Protein AF-0000000081165189 (afdb_homodimer)

Solvent-accessible surface area (backbone atoms only — not comparable to full-atom values): 23227 Å² total; per-residue (Å²): 127,86,78,54,95,78,57,60,38,73,29,37,37,42,35,50,46,49,48,49,39,45,48,36,37,49,30,54,48,48,46,51,51,42,41,74,72,43,43,54,90,47,39,52,61,51,51,64,75,37,51,85,54,50,72,93,63,53,68,70,56,38,51,53,68,58,30,95,68,80,68,51,80,62,82,57,70,81,50,20,58,67,56,47,48,52,44,47,64,47,67,53,82,55,66,62,38,98,61,36,79,93,39,79,54,57,92,85,53,73,45,68,44,25,24,53,41,42,46,51,51,53,46,47,56,61,75,59,33,44,51,57,58,26,53,71,66,57,40,50,53,51,47,54,49,42,47,55,23,41,48,45,51,27,60,74,64,65,53,84,45,53,46,48,50,47,44,57,49,50,75,72,49,61,54,29,43,69,59,49,53,50,37,51,53,50,48,49,50,46,50,51,51,48,50,51,51,50,51,51,51,53,53,48,49,51,55,54,62,71,95,128,85,78,55,95,77,56,58,38,74,29,37,37,40,35,49,46,50,48,48,37,45,48,34,39,50,30,52,47,48,44,51,50,42,42,71,72,43,42,55,90,48,38,54,61,52,52,64,75,37,50,86,54,49,72,93,65,53,69,69,56,36,50,54,67,58,29,94,68,78,68,50,79,63,82,56,68,81,48,20,57,67,56,47,49,52,45,47,64,46,68,54,83,55,66,63,38,97,61,36,78,94,40,78,55,56,91,82,53,72,45,69,46,26,25,54,40,43,47,52,51,52,46,48,56,61,76,60,32,44,50,57,57,25,53,71,67,57,41,52,52,52,48,52,49,43,47,55,23,43,48,45,50,25,60,73,64,66,52,84,46,51,46,48,50,46,42,56,49,50,74,72,49,60,54,29,44,67,60,49,53,51,36,51,53,51,48,49,51,47,53,50,51,50,50,51,50,51,49,52,52,53,51,49,49,51,54,57,62,71,93

Foldseek 3Di:
DDDDPPDDDVFLVLLVLLLCLLFPLVQVLLLVVCCVLPPLVCLLVQCVVQVVQADDDDPVLCCQQPNPDDGHRDSCPPPTLVSSLRCCLGRSPFDAAPVGAPDQHDPPDLGLSNLSRLSVVLNCCSVVDPDSGDDPVRSVVNVVSNLSSLVSSCVVSVPVSVSVVVSVCSVPDDPDVVVVVVVVVVVVVVVVVVVVVVVVVVVVCVVVVVD/DDDDPPDDDVFLVLLVLLLCLLFPLVQVLLLVVCCVLPPLVCQLVQCVVQVVQQDDDDPVLCCQQPNPDDGHRDSCPPPTLVSSLRCCLGRSPFDAAPVGAPDQHDPPDLGLRNLSRLSVVLNCCSVVDPDSGDDPVRSVVNVVSNLSSLVSSCVVSVPVSVSVVVSVCSVPDDPDVVVVVVVVVVVVVVVVVVVVVVVVVVVVCVVVVVD

Secondary structure (DSSP, 8-state):
----TT---HHHHHHHHHHHHIIIIIHHHHHHHHHHHS-HHHHHHHHHHTGGG--PPPHHHHHHHS-SSS---S-STT--HHHHHHHHHHHS-PPP-TT-TTSPPPTT---HHHHHHHHHHHHHHHHT-SSS---HHHHHHHHHHHHHHHHHHHHHHT-TTHHHHHHHHHHHS-S-HHHHHHHHHHHHHHHHHHHHHHHHHHHHHHHHHT-/----TT---HHHHHHHHHHHHIIIIIHHHHHHHHHHHS-HHHHHHHHHHTGGGS----HHHHHHHS-SSS---S-STT--HHHHHHHHHHHS-PPP-TT-TTSPPPTT---HHHHHHHHHHHHHHHHT-S-S---HHHHHHHHHHHHHHHHHHHHHHT-TTHHHHHHHHHHHS-S-HHHHHHHHHHHHHHHHHHHHHHHHHHHHHHHHHT-

Radius of gyration: 26.74 Å; Cα contacts (8 Å, |Δi|>4): 497; chains: 2; bounding box: 57×91×60 Å

Nearest PDB structures (foldseek):
  6sgb-assembly1_FI  TM=2.326E-01  e=9.257E-01  Trypanosoma brucei brucei
  6sgb-assembly1_FI  TM=2.325E-01  e=1.472E+00  Trypanosoma brucei brucei

Organism: Pinctada imbricata (NCBI:txid66713)

Structure (mmCIF, N/CA/C/O backbone):
data_AF-0000000081165189-model_v1
#
loop_
_entity.id
_entity.type
_entity.pdbx_description
1 polymer 'DZIP3-like HEPN domain-containing protein'
#
loop_
_atom_site.group_PDB
_atom_site.id
_atom_site.type_symbol
_atom_site.label_atom_id
_atom_site.label_alt_id
_atom_site.label_comp_id
_atom_site.label_asym_id
_atom_site.label_entity_id
_atom_site.label_seq_id
_atom_site.pdbx_PDB_ins_code
_atom_site.Cartn_x
_atom_site.Cartn_y
_atom_site.Cartn_z
_atom_site.occupancy
_atom_site.B_iso_or_equiv
_atom_site.auth_seq_id
_atom_site.auth_comp_id
_atom_site.auth_asym_id
_atom_site.auth_atom_id
_atom_site.pdbx_PDB_model_num
ATOM 1 N N . MET A 1 1 ? -12.43 19 18.766 1 40.22 1 MET A N 1
ATOM 2 C CA . MET A 1 1 ? -12.977 18.656 17.469 1 40.22 1 MET A CA 1
ATOM 3 C C . MET A 1 1 ? -12.969 17.141 17.266 1 40.22 1 MET A C 1
ATOM 5 O O . MET A 1 1 ? -12.023 16.469 17.656 1 40.22 1 MET A O 1
ATOM 9 N N . ALA A 1 2 ? -13.969 16.516 17.109 1 51.25 2 ALA A N 1
ATOM 10 C CA . ALA A 1 2 ? -14.141 15.062 17.125 1 51.25 2 ALA A CA 1
ATOM 11 C C . ALA A 1 2 ? -13.234 14.391 16.109 1 51.25 2 ALA A C 1
ATOM 13 O O . ALA A 1 2 ? -13.156 14.82 14.953 1 51.25 2 ALA A O 1
ATOM 14 N N . THR A 1 3 ? -12.227 13.609 16.531 1 70.44 3 THR A N 1
ATOM 15 C CA . THR A 1 3 ? -11.195 12.945 15.742 1 70.44 3 THR A CA 1
ATOM 16 C C . THR A 1 3 ? -11.82 11.945 14.773 1 70.44 3 THR A C 1
ATOM 18 O O . THR A 1 3 ? -12.711 11.18 15.156 1 70.44 3 THR A O 1
ATOM 21 N N . ASN A 1 4 ? -11.711 12.258 13.57 1 85.75 4 ASN A N 1
ATOM 22 C CA . ASN A 1 4 ? -12.148 11.336 12.523 1 85.75 4 ASN A CA 1
ATOM 23 C C . ASN A 1 4 ? -11.438 9.992 12.625 1 85.75 4 ASN A C 1
ATOM 25 O O . ASN A 1 4 ? -10.242 9.938 12.914 1 85.75 4 ASN A O 1
ATOM 29 N N . THR A 1 5 ? -12.219 8.953 12.508 1 91.19 5 THR A N 1
ATOM 30 C CA . THR A 1 5 ? -11.711 7.59 12.617 1 91.19 5 THR A CA 1
ATOM 31 C C . THR A 1 5 ? -10.508 7.387 11.695 1 91.19 5 THR A C 1
ATOM 33 O O . THR A 1 5 ? -9.633 6.562 11.984 1 91.19 5 THR A O 1
ATOM 36 N N . TYR A 1 6 ? -10.367 8.234 10.688 1 94.56 6 TYR A N 1
ATOM 37 C CA . TYR A 1 6 ? -9.312 8.047 9.695 1 94.56 6 TYR A CA 1
ATOM 38 C C . TYR A 1 6 ? -8.219 9.094 9.852 1 94.56 6 TYR A C 1
ATOM 40 O O . TYR A 1 6 ? -7.375 9.258 8.969 1 94.56 6 TYR A O 1
ATOM 48 N N . SER A 1 7 ? -8.242 9.758 11.016 1 95 7 SER A N 1
ATOM 49 C CA . SER A 1 7 ? -7.211 10.758 11.266 1 95 7 SER A CA 1
ATOM 50 C C . SER A 1 7 ? -5.82 10.133 11.242 1 95 7 SER A C 1
ATOM 52 O O . SER A 1 7 ? -5.645 8.977 11.633 1 95 7 SER A O 1
ATOM 54 N N . SER A 1 8 ? -4.883 10.969 10.797 1 94.62 8 SER A N 1
ATOM 55 C CA . SER A 1 8 ? -3.494 10.516 10.797 1 94.62 8 SER A CA 1
ATOM 56 C C . SER A 1 8 ? -2.943 10.406 12.211 1 94.62 8 SER A C 1
ATOM 58 O O . SER A 1 8 ? -3.197 11.281 13.055 1 94.62 8 SER A O 1
ATOM 60 N N . THR A 1 9 ? -2.316 9.375 12.469 1 94.5 9 THR A N 1
ATOM 61 C CA . THR A 1 9 ? -1.614 9.102 13.719 1 94.5 9 THR A CA 1
ATOM 62 C C . THR A 1 9 ? -0.187 8.641 13.445 1 94.5 9 THR A C 1
ATOM 64 O O . THR A 1 9 ? 0.175 8.375 12.297 1 94.5 9 THR A O 1
ATOM 67 N N . PRO A 1 10 ? 0.643 8.586 14.469 1 94 10 PRO A N 1
ATOM 68 C CA . PRO A 1 10 ? 1.978 8.016 14.258 1 94 10 PRO A CA 1
ATOM 69 C C . PRO A 1 10 ? 1.935 6.609 13.672 1 94 10 PRO A C 1
ATOM 71 O O . PRO A 1 10 ? 2.807 6.234 12.883 1 94 10 PRO A O 1
ATOM 74 N N . GLU A 1 11 ? 0.899 5.891 14.016 1 95.56 11 GLU A N 1
ATOM 75 C CA . GLU A 1 11 ? 0.772 4.512 13.555 1 95.56 11 GLU A CA 1
ATOM 76 C C . GLU A 1 11 ? 0.448 4.465 12.062 1 95.56 11 GLU A C 1
ATOM 78 O O . GLU A 1 11 ? 0.922 3.578 11.344 1 95.56 11 GLU A O 1
ATOM 83 N N . THR A 1 12 ? -0.404 5.398 11.578 1 95.31 12 THR A N 1
ATOM 84 C CA . THR A 1 12 ? -0.676 5.457 10.148 1 95.31 12 THR A CA 1
ATOM 85 C C . THR A 1 12 ? 0.566 5.895 9.375 1 95.31 12 THR A C 1
ATOM 87 O O . THR A 1 12 ? 0.807 5.434 8.258 1 95.31 12 THR A O 1
ATOM 90 N N . THR A 1 13 ? 1.382 6.785 9.984 1 95.25 13 THR A N 1
ATOM 91 C CA . THR A 1 13 ? 2.629 7.223 9.367 1 95.25 13 THR A CA 1
ATOM 92 C C . THR A 1 13 ? 3.615 6.062 9.258 1 95.25 13 THR A C 1
ATOM 94 O O . THR A 1 13 ? 4.312 5.93 8.25 1 95.25 13 THR A O 1
ATOM 97 N N . ASN A 1 14 ? 3.613 5.266 10.32 1 95.81 14 ASN A N 1
ATOM 98 C CA . ASN A 1 14 ? 4.461 4.082 10.289 1 95.81 14 ASN A CA 1
ATOM 99 C C . ASN A 1 14 ? 4.113 3.174 9.117 1 95.81 14 ASN A C 1
ATOM 101 O O . ASN A 1 14 ? 5.004 2.691 8.414 1 95.81 14 ASN A O 1
ATOM 105 N N . SER A 1 15 ? 2.854 2.973 8.922 1 95.19 15 SER A N 1
ATOM 106 C CA . SER A 1 15 ? 2.396 2.111 7.832 1 95.19 15 SER A CA 1
ATOM 107 C C . SER A 1 15 ? 2.768 2.693 6.473 1 95.19 15 SER A C 1
ATOM 109 O O . SER A 1 15 ? 3.23 1.972 5.59 1 95.19 15 SER A O 1
ATOM 111 N N . ASN A 1 16 ? 2.574 3.955 6.312 1 94 16 ASN A N 1
ATOM 112 C CA . ASN A 1 16 ? 2.936 4.613 5.059 1 94 16 ASN A CA 1
ATOM 113 C C . ASN A 1 16 ? 4.438 4.543 4.805 1 94 16 ASN A C 1
ATOM 115 O O . ASN A 1 16 ? 4.871 4.324 3.674 1 94 16 ASN A O 1
ATOM 119 N N . ARG A 1 17 ? 5.152 4.766 5.844 1 95.5 17 ARG A N 1
ATOM 120 C CA . ARG A 1 17 ? 6.605 4.73 5.73 1 95.5 17 ARG A CA 1
ATOM 121 C C . ARG A 1 17 ? 7.094 3.34 5.34 1 95.5 17 ARG A C 1
ATOM 123 O O . ARG A 1 17 ? 7.992 3.201 4.508 1 95.5 17 ARG A O 1
ATOM 130 N N . ALA A 1 18 ? 6.492 2.369 5.969 1 95.69 18 ALA A N 1
ATOM 131 C CA . ALA A 1 18 ? 6.832 0.997 5.598 1 95.69 18 ALA A CA 1
ATOM 132 C C . ALA A 1 18 ? 6.547 0.739 4.121 1 95.69 18 ALA A C 1
ATOM 134 O O . ALA A 1 18 ? 7.359 0.133 3.422 1 95.69 18 ALA A O 1
ATOM 135 N N . SER A 1 19 ? 5.422 1.18 3.689 1 93.88 19 SER A N 1
ATOM 136 C CA . SER A 1 19 ? 5.047 1.016 2.289 1 93.88 19 SER A CA 1
ATOM 137 C C . SER A 1 19 ? 6.047 1.701 1.365 1 93.88 19 SER A C 1
ATOM 139 O O . SER A 1 19 ? 6.457 1.132 0.35 1 93.88 19 SER A O 1
ATOM 141 N N . ARG A 1 20 ? 6.473 2.859 1.693 1 94.81 20 ARG A N 1
ATOM 142 C CA . ARG A 1 20 ? 7.43 3.604 0.881 1 94.81 20 ARG A CA 1
ATOM 143 C C . ARG A 1 20 ? 8.773 2.883 0.824 1 94.81 20 ARG A C 1
ATOM 145 O O . ARG A 1 20 ? 9.438 2.879 -0.215 1 94.81 20 ARG A O 1
ATOM 152 N N . ILE A 1 21 ? 9.117 2.355 1.949 1 96.94 21 ILE A N 1
ATOM 153 C CA . ILE A 1 21 ? 10.383 1.644 2.004 1 96.94 21 ILE A CA 1
ATOM 154 C C . ILE A 1 21 ? 10.32 0.406 1.11 1 96.94 21 ILE A C 1
ATOM 156 O O . ILE A 1 21 ? 11.242 0.15 0.328 1 96.94 21 ILE A O 1
ATOM 160 N N . LEU A 1 22 ? 9.219 -0.297 1.188 1 96.25 22 LEU A N 1
ATOM 161 C CA . LEU A 1 22 ? 9.078 -1.558 0.468 1 96.25 22 LEU A CA 1
ATOM 162 C C . LEU A 1 22 ? 8.914 -1.313 -1.028 1 96.25 22 LEU A C 1
ATOM 164 O O . LEU A 1 22 ? 9.539 -1.99 -1.846 1 96.25 22 LEU A O 1
ATOM 168 N N . LEU A 1 23 ? 8.18 -0.312 -1.376 1 93.88 23 LEU A N 1
ATOM 169 C CA . LEU A 1 23 ? 7.879 -0.061 -2.781 1 93.88 23 LEU A CA 1
ATOM 170 C C . LEU A 1 23 ? 8.953 0.819 -3.416 1 93.88 23 LEU A C 1
ATOM 172 O O . LEU A 1 23 ? 9.016 0.94 -4.641 1 93.88 23 LEU A O 1
ATOM 176 N N . GLY A 1 24 ? 9.789 1.401 -2.609 1 94.62 24 GLY A N 1
ATOM 177 C CA . GLY A 1 24 ? 10.883 2.23 -3.086 1 94.62 24 GLY A CA 1
ATOM 178 C C . GLY A 1 24 ? 12.227 1.515 -3.072 1 94.62 24 GLY A C 1
ATOM 179 O O . GLY A 1 24 ? 12.5 0.693 -3.947 1 94.62 24 GLY A O 1
ATOM 180 N N . PRO A 1 25 ? 13.016 1.77 -2.008 1 96.94 25 PRO A N 1
ATOM 181 C CA . PRO A 1 25 ? 14.367 1.213 -1.996 1 96.94 25 PRO A CA 1
ATOM 182 C C . PRO A 1 25 ? 14.383 -0.31 -2.107 1 96.94 25 PRO A C 1
ATOM 184 O O . PRO A 1 25 ? 15.25 -0.875 -2.775 1 96.94 25 PRO A O 1
ATOM 187 N N . CYS A 1 26 ? 13.469 -1.016 -1.472 1 97.75 26 CYS A N 1
ATOM 188 C CA . CYS A 1 26 ? 13.469 -2.473 -1.529 1 97.75 26 CYS A CA 1
ATOM 189 C C . CYS A 1 26 ? 13.18 -2.963 -2.943 1 97.75 26 CYS A C 1
ATOM 191 O O . CYS A 1 26 ? 13.836 -3.881 -3.434 1 97.75 26 CYS A O 1
ATOM 193 N N . THR A 1 27 ? 12.203 -2.41 -3.574 1 97.19 27 THR A N 1
ATOM 194 C CA . THR A 1 27 ? 11.867 -2.789 -4.941 1 97.19 27 THR A CA 1
ATOM 195 C C . THR A 1 27 ? 13.023 -2.463 -5.891 1 97.19 27 THR A C 1
ATOM 197 O O . THR A 1 27 ? 13.383 -3.277 -6.742 1 97.19 27 THR A O 1
ATOM 200 N N . ASP A 1 28 ? 13.586 -1.293 -5.73 1 97.56 28 ASP A N 1
ATOM 201 C CA . ASP A 1 28 ? 14.719 -0.896 -6.566 1 97.56 28 ASP A CA 1
ATOM 202 C C . ASP A 1 28 ? 15.906 -1.836 -6.371 1 97.56 28 ASP A C 1
ATOM 204 O O . ASP A 1 28 ? 16.625 -2.145 -7.328 1 97.56 28 ASP A O 1
ATOM 208 N N . GLN A 1 29 ? 16.094 -2.225 -5.164 1 98.44 29 GLN A N 1
ATOM 209 C CA . GLN A 1 29 ? 17.188 -3.148 -4.863 1 98.44 29 GLN A CA 1
ATOM 210 C C . GLN A 1 29 ? 16.969 -4.492 -5.559 1 98.44 29 GLN A C 1
ATOM 212 O O . GLN A 1 29 ? 17.906 -5.051 -6.137 1 98.44 29 GLN A O 1
ATOM 217 N N . LEU A 1 30 ? 15.758 -4.98 -5.539 1 98.5 30 LEU A N 1
ATOM 218 C CA . LEU A 1 30 ? 15.461 -6.242 -6.211 1 98.5 30 LEU A CA 1
ATOM 219 C C . LEU A 1 30 ? 15.609 -6.102 -7.719 1 98.5 30 LEU A C 1
ATOM 221 O O . LEU A 1 30 ? 16.016 -7.051 -8.398 1 98.5 30 LEU A O 1
ATOM 225 N N . ARG A 1 31 ? 15.266 -4.922 -8.195 1 98.19 31 ARG A N 1
ATOM 226 C CA . ARG A 1 31 ? 15.484 -4.652 -9.617 1 98.19 31 ARG A CA 1
ATOM 227 C C . ARG A 1 31 ? 16.953 -4.75 -9.977 1 98.19 31 ARG A C 1
ATOM 229 O O . ARG A 1 31 ? 17.328 -5.375 -10.977 1 98.19 31 ARG A O 1
ATOM 236 N N . ASP A 1 32 ? 17.766 -4.148 -9.164 1 98.44 32 ASP A N 1
ATOM 237 C CA . ASP A 1 32 ? 19.203 -4.191 -9.406 1 98.44 32 ASP A CA 1
ATOM 238 C C . ASP A 1 32 ? 19.75 -5.613 -9.25 1 98.44 32 ASP A C 1
ATOM 240 O O . ASP A 1 32 ? 20.672 -6.012 -9.961 1 98.44 32 ASP A O 1
ATOM 244 N N . LEU A 1 33 ? 19.203 -6.312 -8.289 1 98.75 33 LEU A N 1
ATOM 245 C CA . LEU A 1 33 ? 19.594 -7.707 -8.117 1 98.75 33 LEU A CA 1
ATOM 246 C C . LEU A 1 33 ? 19.266 -8.523 -9.367 1 98.75 33 LEU A C 1
ATOM 248 O O . LEU A 1 33 ? 20.062 -9.344 -9.812 1 98.75 33 LEU A O 1
ATOM 252 N N . LEU A 1 34 ? 18.062 -8.297 -9.906 1 98.62 34 LEU A N 1
ATOM 253 C CA . LEU A 1 34 ? 17.703 -8.984 -11.141 1 98.62 34 LEU A CA 1
ATOM 254 C C . LEU A 1 34 ? 18.656 -8.609 -12.273 1 98.62 34 LEU A C 1
ATOM 256 O O . LEU A 1 34 ? 19.094 -9.477 -13.031 1 98.62 34 LEU A O 1
ATOM 260 N N . ARG A 1 35 ? 18.953 -7.348 -12.344 1 98.25 35 ARG A N 1
ATOM 261 C CA . ARG A 1 35 ? 19.891 -6.879 -13.367 1 98.25 35 ARG A CA 1
ATOM 262 C C . ARG A 1 35 ? 21.25 -7.559 -13.227 1 98.25 35 ARG A C 1
ATOM 264 O O . ARG A 1 35 ? 21.906 -7.844 -14.227 1 98.25 35 ARG A O 1
ATOM 271 N N . ASN A 1 36 ? 21.641 -7.715 -12.008 1 97.94 36 ASN A N 1
ATOM 272 C CA . ASN A 1 36 ? 22.906 -8.367 -11.711 1 97.94 36 ASN A CA 1
ATOM 273 C C . ASN A 1 36 ? 22.906 -9.828 -12.148 1 97.94 36 ASN A C 1
ATOM 275 O O . ASN A 1 36 ? 23.922 -10.352 -12.594 1 97.94 36 ASN A O 1
ATOM 279 N N . ARG A 1 37 ? 21.781 -10.484 -12.055 1 97.75 37 ARG A N 1
ATOM 280 C CA . ARG A 1 37 ? 21.656 -11.898 -12.391 1 97.75 37 ARG A CA 1
ATOM 281 C C . ARG A 1 37 ? 21.359 -12.086 -13.867 1 97.75 37 ARG A C 1
ATOM 283 O O . ARG A 1 37 ? 21.859 -13.031 -14.492 1 97.75 37 ARG A O 1
ATOM 290 N N . ILE A 1 38 ? 20.5 -11.195 -14.359 1 97.94 38 ILE A N 1
ATOM 291 C CA . ILE A 1 38 ? 20.094 -11.227 -15.766 1 97.94 38 ILE A CA 1
ATOM 292 C C . ILE A 1 38 ? 20.125 -9.82 -16.344 1 97.94 38 ILE A C 1
ATOM 294 O O . ILE A 1 38 ? 19.25 -9 -16.047 1 97.94 38 ILE A O 1
ATOM 298 N N . SER A 1 39 ? 21.047 -9.641 -17.234 1 97.12 39 SER A N 1
ATOM 299 C CA . SER A 1 39 ? 21.062 -8.344 -17.906 1 97.12 39 SER A CA 1
ATOM 300 C C . SER A 1 39 ? 19.828 -8.164 -18.781 1 97.12 39 SER A C 1
ATOM 302 O O . SER A 1 39 ? 19.344 -9.125 -19.375 1 97.12 39 SER A O 1
ATOM 304 N N . PRO A 1 40 ? 19.344 -6.934 -18.828 1 96.12 40 PRO A N 1
ATOM 305 C CA . PRO A 1 40 ? 18.156 -6.691 -19.656 1 96.12 40 PRO A CA 1
ATOM 306 C C . PRO A 1 40 ? 18.328 -7.203 -21.094 1 96.12 40 PRO A C 1
ATOM 308 O O . PRO A 1 40 ? 17.375 -7.703 -21.688 1 96.12 40 PRO A O 1
ATOM 311 N N . ALA A 1 41 ? 19.516 -7.148 -21.609 1 95.25 41 ALA A N 1
ATOM 312 C CA . ALA A 1 41 ? 19.797 -7.582 -22.984 1 95.25 41 ALA A CA 1
ATOM 313 C C . ALA A 1 41 ? 19.547 -9.078 -23.141 1 95.25 41 ALA A C 1
ATOM 315 O O . ALA A 1 41 ? 19.203 -9.539 -24.234 1 95.25 41 ALA A O 1
ATOM 316 N N . ASN A 1 42 ? 19.688 -9.836 -22.094 1 96.12 42 ASN A N 1
ATOM 317 C CA . ASN A 1 42 ? 19.562 -11.289 -22.156 1 96.12 42 ASN A CA 1
ATOM 318 C C . ASN A 1 42 ? 18.234 -11.766 -21.609 1 96.12 42 ASN A C 1
ATOM 320 O O . ASN A 1 42 ? 17.953 -12.969 -21.594 1 96.12 42 ASN A O 1
ATOM 324 N N . PHE A 1 43 ? 17.438 -10.844 -21.172 1 97.25 43 PHE A N 1
ATOM 325 C CA . PHE A 1 43 ? 16.234 -11.203 -20.453 1 97.25 43 PHE A CA 1
ATOM 326 C C . PHE A 1 43 ? 15.328 -12.078 -21.297 1 97.25 43 PHE A C 1
ATOM 328 O O . PHE A 1 43 ? 14.82 -13.102 -20.828 1 97.25 43 PHE A O 1
ATOM 335 N N . HIS A 1 44 ? 15.156 -11.688 -22.5 1 94.94 44 HIS A N 1
ATOM 336 C CA . HIS A 1 44 ? 14.25 -12.422 -23.375 1 94.94 44 HIS A CA 1
ATOM 337 C C . HIS A 1 44 ? 14.68 -13.875 -23.531 1 94.94 44 HIS A C 1
ATOM 339 O O . HIS A 1 44 ? 13.852 -14.781 -23.453 1 94.94 44 HIS A O 1
ATOM 345 N N . HIS A 1 45 ? 15.906 -14.078 -23.766 1 95.38 45 HIS A N 1
ATOM 346 C CA . HIS A 1 45 ? 16.438 -15.43 -23.922 1 95.38 45 HIS A CA 1
ATOM 347 C C . HIS A 1 45 ? 16.25 -16.25 -22.656 1 95.38 45 HIS A C 1
ATOM 349 O O . HIS A 1 45 ? 15.797 -17.391 -22.719 1 95.38 45 HIS A O 1
ATOM 355 N N . VAL A 1 46 ? 16.516 -15.68 -21.547 1 96.88 46 VAL A N 1
ATOM 356 C CA . VAL A 1 46 ? 16.453 -16.391 -20.281 1 96.88 46 VAL A CA 1
ATOM 357 C C . VAL A 1 46 ? 15.016 -16.75 -19.938 1 96.88 46 VAL A C 1
ATOM 359 O O . VAL A 1 46 ? 14.711 -17.891 -19.578 1 96.88 46 VAL A O 1
ATOM 362 N N . VAL A 1 47 ? 14.125 -15.781 -20.078 1 96.31 47 VAL A N 1
ATOM 363 C CA . VAL A 1 47 ? 12.742 -15.992 -19.688 1 96.31 47 VAL A CA 1
ATOM 364 C C . VAL A 1 47 ? 12.094 -17.031 -20.594 1 96.31 47 VAL A C 1
ATOM 366 O O . VAL A 1 47 ? 11.305 -17.859 -20.141 1 96.31 47 VAL A O 1
ATOM 369 N N . THR A 1 48 ? 12.461 -16.984 -21.859 1 94.25 48 THR A N 1
ATOM 370 C CA . THR A 1 48 ? 11.898 -17.938 -22.812 1 94.25 48 THR A CA 1
ATOM 371 C C . THR A 1 48 ? 12.43 -19.344 -22.547 1 94.25 48 THR A C 1
ATOM 373 O O . THR A 1 48 ? 11.695 -20.328 -22.672 1 94.25 48 THR A O 1
ATOM 376 N N . SER A 1 49 ? 13.648 -19.406 -22.219 1 95.56 49 SER A N 1
ATOM 377 C CA . SER A 1 49 ? 14.281 -20.703 -21.969 1 95.56 49 SER A CA 1
ATOM 378 C C . SER A 1 49 ? 13.797 -21.312 -20.656 1 95.56 49 SER A C 1
ATOM 380 O O . SER A 1 49 ? 13.867 -22.531 -20.469 1 95.56 49 SER A O 1
ATOM 382 N N . ASN A 1 50 ? 13.305 -20.453 -19.781 1 95.44 50 ASN A N 1
ATOM 383 C CA . ASN A 1 50 ? 12.883 -20.922 -18.453 1 95.44 50 ASN A CA 1
ATOM 384 C C . ASN A 1 50 ? 11.375 -20.812 -18.281 1 95.44 50 ASN A C 1
ATOM 386 O O . ASN A 1 50 ? 10.883 -20.688 -17.156 1 95.44 50 ASN A O 1
ATOM 390 N N . ARG A 1 51 ? 10.641 -20.797 -19.266 1 92.81 51 ARG A N 1
ATOM 391 C CA . ARG A 1 51 ? 9.203 -20.562 -19.234 1 92.81 51 ARG A CA 1
ATOM 392 C C . ARG A 1 51 ? 8.5 -21.609 -18.359 1 92.81 51 ARG A C 1
ATOM 394 O O . ARG A 1 51 ? 7.535 -21.281 -17.672 1 92.81 51 ARG A O 1
ATOM 401 N N . SER A 1 52 ? 8.969 -22.781 -18.359 1 93.62 52 SER A N 1
ATOM 402 C CA . SER A 1 52 ? 8.352 -23.859 -17.625 1 93.62 52 SER A CA 1
ATOM 403 C C . SER A 1 52 ? 8.578 -23.719 -16.125 1 93.62 52 SER A C 1
ATOM 405 O O . SER A 1 52 ? 7.855 -24.312 -15.32 1 93.62 52 SER A O 1
ATOM 407 N N . ASN A 1 53 ? 9.57 -22.938 -15.758 1 94.12 53 ASN A N 1
ATOM 408 C CA . ASN A 1 53 ? 9.875 -22.719 -14.352 1 94.12 53 ASN A CA 1
ATOM 409 C C . ASN A 1 53 ? 9.008 -21.625 -13.75 1 94.12 53 ASN A C 1
ATOM 411 O O . ASN A 1 53 ? 8.938 -21.484 -12.523 1 94.12 53 ASN A O 1
ATOM 415 N N . LEU A 1 54 ? 8.391 -20.844 -14.594 1 93.88 54 LEU A N 1
ATOM 416 C CA . LEU A 1 54 ? 7.574 -19.734 -14.102 1 93.88 54 LEU A CA 1
ATOM 417 C C . LEU A 1 54 ? 6.238 -20.234 -13.57 1 93.88 54 LEU A C 1
ATOM 419 O O . LEU A 1 54 ? 5.609 -21.094 -14.172 1 93.88 54 LEU A O 1
ATOM 423 N N . PRO A 1 55 ? 5.906 -19.703 -12.414 1 91.25 55 PRO A N 1
ATOM 424 C CA . PRO A 1 55 ? 4.562 -20.047 -11.938 1 91.25 55 PRO A CA 1
ATOM 425 C C . PRO A 1 55 ? 3.463 -19.375 -12.758 1 91.25 55 PRO A C 1
ATOM 427 O O . PRO A 1 55 ? 3.742 -18.781 -13.805 1 91.25 55 PRO A O 1
ATOM 430 N N . ARG A 1 56 ? 2.244 -19.578 -12.289 1 86.75 56 ARG A N 1
ATOM 431 C CA . ARG A 1 56 ? 1.136 -18.891 -12.953 1 86.75 56 ARG A CA 1
ATOM 432 C C . ARG A 1 56 ? 1.233 -17.391 -12.758 1 86.75 56 ARG A C 1
ATOM 434 O O . ARG A 1 56 ? 1.227 -16.891 -11.625 1 86.75 56 ARG A O 1
ATOM 441 N N . LEU A 1 57 ? 1.418 -16.688 -13.883 1 90.44 57 LEU A N 1
ATOM 442 C CA . LEU A 1 57 ? 1.504 -15.227 -13.898 1 90.44 57 LEU A CA 1
ATOM 443 C C . LEU A 1 57 ? 0.128 -14.602 -14.102 1 90.44 57 LEU A C 1
ATOM 445 O O . LEU A 1 57 ? -0.735 -15.195 -14.758 1 90.44 57 LEU A O 1
ATOM 449 N N . THR A 1 58 ? -0.006 -13.516 -13.484 1 85.75 58 THR A N 1
ATOM 450 C CA . THR A 1 58 ? -1.188 -12.742 -13.852 1 85.75 58 THR A CA 1
ATOM 451 C C . THR A 1 58 ? -1.103 -12.281 -15.305 1 85.75 58 THR A C 1
ATOM 453 O O . THR A 1 58 ? -0.021 -12.266 -15.891 1 85.75 58 THR A O 1
ATOM 456 N N . GLN A 1 59 ? -2.213 -11.93 -15.828 1 85.94 59 GLN A N 1
ATOM 457 C CA . GLN A 1 59 ? -2.238 -11.508 -17.219 1 85.94 59 GLN A CA 1
ATOM 458 C C . GLN A 1 59 ? -1.338 -10.297 -17.453 1 85.94 59 GLN A C 1
ATOM 460 O O . GLN A 1 59 ? -0.534 -10.289 -18.391 1 85.94 59 GLN A O 1
ATOM 465 N N . PRO A 1 60 ? -1.361 -9.305 -16.578 1 86.94 60 PRO A N 1
ATOM 466 C CA . PRO A 1 60 ? -0.472 -8.164 -16.797 1 86.94 60 PRO A CA 1
ATOM 467 C C . PRO A 1 60 ? 1.006 -8.539 -16.703 1 86.94 60 PRO A C 1
ATOM 469 O O . PRO A 1 60 ? 1.822 -8.016 -17.469 1 86.94 60 PRO A O 1
ATOM 472 N N . GLN A 1 61 ? 1.318 -9.414 -15.875 1 92.25 61 GLN A N 1
ATOM 473 C CA . GLN A 1 61 ? 2.699 -9.867 -15.75 1 92.25 61 GLN A CA 1
ATOM 474 C C . GLN A 1 61 ? 3.152 -10.609 -17 1 92.25 61 GLN A C 1
ATOM 476 O O . GLN A 1 61 ? 4.246 -10.359 -17.516 1 92.25 61 GLN A O 1
ATOM 481 N N . ARG A 1 62 ? 2.287 -11.477 -17.438 1 93.56 62 ARG A N 1
ATOM 482 C CA . ARG A 1 62 ? 2.594 -12.25 -18.641 1 93.56 62 ARG A CA 1
ATOM 483 C C . ARG A 1 62 ? 2.76 -11.344 -19.844 1 93.56 62 ARG A C 1
ATOM 485 O O . ARG A 1 62 ? 3.697 -11.508 -20.625 1 93.56 62 ARG A O 1
ATOM 492 N N . ASP A 1 63 ? 1.885 -10.422 -19.953 1 93.19 63 ASP A N 1
ATOM 493 C CA . ASP A 1 63 ? 1.926 -9.5 -21.078 1 93.19 63 ASP A CA 1
ATOM 494 C C . ASP A 1 63 ? 3.207 -8.664 -21.062 1 93.19 63 ASP A C 1
ATOM 496 O O . ASP A 1 63 ? 3.727 -8.297 -22.109 1 93.19 63 ASP A O 1
ATOM 500 N N . LEU A 1 64 ? 3.682 -8.461 -19.891 1 94.25 64 LEU A N 1
ATOM 501 C CA . LEU A 1 64 ? 4.867 -7.621 -19.75 1 94.25 64 LEU A CA 1
ATOM 502 C C . LEU A 1 64 ? 6.125 -8.391 -20.141 1 94.25 64 LEU A C 1
ATOM 504 O O . LEU A 1 64 ? 6.922 -7.926 -20.953 1 94.25 64 LEU A O 1
ATOM 508 N N . ILE A 1 65 ? 6.25 -9.617 -19.703 1 95.5 65 ILE A N 1
ATOM 509 C CA . ILE A 1 65 ? 7.559 -10.242 -19.828 1 95.5 65 ILE A CA 1
ATOM 510 C C . ILE A 1 65 ? 7.535 -11.258 -20.969 1 95.5 65 ILE A C 1
ATOM 512 O O . ILE A 1 65 ? 8.586 -11.703 -21.438 1 95.5 65 ILE A O 1
ATOM 516 N N . LEU A 1 66 ? 6.305 -11.703 -21.375 1 93.69 66 LEU A N 1
ATOM 517 C CA . LEU A 1 66 ? 6.105 -12.602 -22.5 1 93.69 66 LEU A CA 1
ATOM 518 C C . LEU A 1 66 ? 5.039 -12.062 -23.453 1 93.69 66 LEU A C 1
ATOM 520 O O . LEU A 1 66 ? 4.012 -12.711 -23.656 1 93.69 66 LEU A O 1
ATOM 524 N N . PRO A 1 67 ? 5.422 -10.977 -24.062 1 92.06 67 PRO A N 1
ATOM 525 C CA . PRO A 1 67 ? 4.41 -10.414 -24.953 1 92.06 67 PRO A CA 1
ATOM 526 C C . PRO A 1 67 ? 4.121 -11.305 -26.156 1 92.06 67 PRO A C 1
ATOM 528 O O . PRO A 1 67 ? 4.973 -12.094 -26.562 1 92.06 67 PRO A O 1
ATOM 531 N N . ARG A 1 68 ? 2.859 -11.18 -26.594 1 89.38 68 ARG A N 1
ATOM 532 C CA . ARG A 1 68 ? 2.422 -11.984 -27.734 1 89.38 68 ARG A CA 1
ATOM 533 C C . ARG A 1 68 ? 3.277 -11.703 -28.969 1 89.38 68 ARG A C 1
ATOM 535 O O . ARG A 1 68 ? 3.574 -12.609 -29.734 1 89.38 68 ARG A O 1
ATOM 542 N N . SER A 1 69 ? 3.537 -10.453 -29.047 1 89.69 69 SER A N 1
ATOM 543 C CA . SER A 1 69 ? 4.398 -10.031 -30.141 1 89.69 69 SER A CA 1
ATOM 544 C C . SER A 1 69 ? 5.613 -9.266 -29.625 1 89.69 69 SER A C 1
ATOM 546 O O . SER A 1 69 ? 5.508 -8.484 -28.672 1 89.69 69 SER A O 1
ATOM 548 N N . GLY A 1 70 ? 6.695 -9.648 -30.219 1 91 70 GLY A N 1
ATOM 549 C CA . GLY A 1 70 ? 7.918 -8.961 -29.828 1 91 70 GLY A CA 1
ATOM 550 C C . GLY A 1 70 ? 8.531 -9.508 -28.547 1 91 70 GLY A C 1
ATOM 551 O O . GLY A 1 70 ? 8.461 -10.711 -28.297 1 91 70 GLY A O 1
ATOM 552 N N . ARG A 1 71 ? 9.414 -8.625 -27.953 1 92.31 71 ARG A N 1
ATOM 553 C CA . ARG A 1 71 ? 10.102 -9.008 -26.734 1 92.31 71 ARG A CA 1
ATOM 554 C C . ARG A 1 71 ? 10.109 -7.859 -25.719 1 92.31 71 ARG A C 1
ATOM 556 O O . ARG A 1 71 ? 9.914 -6.703 -26.094 1 92.31 71 ARG A O 1
ATOM 563 N N . TYR A 1 72 ? 10.242 -8.258 -24.469 1 93.62 72 TYR A N 1
ATOM 564 C CA . TYR A 1 72 ? 10.414 -7.242 -23.438 1 93.62 72 TYR A CA 1
ATOM 565 C C . TYR A 1 72 ? 11.672 -6.418 -23.703 1 93.62 72 TYR A C 1
ATOM 567 O O . TYR A 1 72 ? 12.758 -6.977 -23.891 1 93.62 72 TYR A O 1
ATOM 575 N N . SER A 1 73 ? 11.5 -5.137 -23.719 1 90.62 73 SER A N 1
ATOM 576 C CA . SER A 1 73 ? 12.625 -4.266 -24.031 1 90.62 73 SER A CA 1
ATOM 577 C C . SER A 1 73 ? 12.883 -3.268 -22.906 1 90.62 73 SER A C 1
ATOM 579 O O . SER A 1 73 ? 13.617 -2.293 -23.094 1 90.62 73 SER A O 1
ATOM 581 N N . GLY A 1 74 ? 12.344 -3.51 -21.797 1 92.25 74 GLY A N 1
ATOM 582 C CA . GLY A 1 74 ? 12.531 -2.582 -20.703 1 92.25 74 GLY A CA 1
ATOM 583 C C . GLY A 1 74 ? 13.773 -2.869 -19.875 1 92.25 74 GLY A C 1
ATOM 584 O O . GLY A 1 74 ? 14.594 -3.713 -20.25 1 92.25 74 GLY A O 1
ATOM 585 N N . ASP A 1 75 ? 14.023 -2.037 -18.875 1 95.19 75 ASP A N 1
ATOM 586 C CA . ASP A 1 75 ? 15.164 -2.182 -17.984 1 95.19 75 ASP A CA 1
ATOM 587 C C . ASP A 1 75 ? 14.711 -2.568 -16.578 1 95.19 75 ASP A C 1
ATOM 589 O O . ASP A 1 75 ? 15.32 -2.162 -15.586 1 95.19 75 ASP A O 1
ATOM 593 N N . TYR A 1 76 ? 13.508 -3.156 -16.531 1 96.56 76 TYR A N 1
ATOM 594 C CA . TYR A 1 76 ? 12.906 -3.705 -15.32 1 96.56 76 TYR A CA 1
ATOM 595 C C . TYR A 1 76 ? 12.25 -2.607 -14.492 1 96.56 76 TYR A C 1
ATOM 597 O O . TYR A 1 76 ? 11.633 -2.883 -13.461 1 96.56 76 TYR A O 1
ATOM 605 N N . SER A 1 77 ? 12.281 -1.311 -14.906 1 94.75 77 SER A N 1
ATOM 606 C CA . SER A 1 77 ? 11.711 -0.203 -14.148 1 94.75 77 SER A CA 1
ATOM 607 C C . SER A 1 77 ? 10.188 -0.321 -14.055 1 94.75 77 SER A C 1
ATOM 609 O O . SER A 1 77 ? 9.57 0.27 -13.172 1 94.75 77 SER A O 1
ATOM 611 N N . ASP A 1 78 ? 9.586 -1.144 -14.922 1 94.12 78 ASP A N 1
ATOM 612 C CA . ASP A 1 78 ? 8.133 -1.28 -14.984 1 94.12 78 ASP A CA 1
ATOM 613 C C . ASP A 1 78 ? 7.676 -2.543 -14.258 1 94.12 78 ASP A C 1
ATOM 615 O O . ASP A 1 78 ? 6.492 -2.887 -14.289 1 94.12 78 ASP A O 1
ATOM 619 N N . MET A 1 79 ? 8.586 -3.23 -13.602 1 95.94 79 MET A N 1
ATOM 620 C CA . MET A 1 79 ? 8.234 -4.449 -12.875 1 95.94 79 MET A CA 1
ATOM 621 C C . MET A 1 79 ? 7.961 -4.148 -11.406 1 95.94 79 MET A C 1
ATOM 623 O O . MET A 1 79 ? 8.727 -3.426 -10.766 1 95.94 79 MET A O 1
ATOM 627 N N . ASP A 1 80 ? 6.898 -4.668 -10.914 1 94.12 80 ASP A N 1
ATOM 628 C CA . ASP A 1 80 ? 6.605 -4.473 -9.5 1 94.12 80 ASP A CA 1
ATOM 629 C C . ASP A 1 80 ? 7.328 -5.508 -8.641 1 94.12 80 ASP A C 1
ATOM 631 O O . ASP A 1 80 ? 7.945 -6.434 -9.164 1 94.12 80 ASP A O 1
ATOM 635 N N . ILE A 1 81 ? 7.23 -5.332 -7.395 1 95.69 81 ILE A N 1
ATOM 636 C CA . ILE A 1 81 ? 8.023 -6.113 -6.453 1 95.69 81 ILE A CA 1
ATOM 637 C C . ILE A 1 81 ? 7.586 -7.578 -6.508 1 95.69 81 ILE A C 1
ATOM 639 O O . ILE A 1 81 ? 8.406 -8.484 -6.332 1 95.69 81 ILE A O 1
ATOM 643 N N . SER A 1 82 ? 6.324 -7.883 -6.805 1 94.81 82 SER A N 1
ATOM 644 C CA . SER A 1 82 ? 5.84 -9.258 -6.887 1 94.81 82 SER A CA 1
ATOM 645 C C . SER A 1 82 ? 6.449 -9.984 -8.078 1 94.81 82 SER A C 1
ATOM 647 O O . SER A 1 82 ? 6.871 -11.141 -7.961 1 94.81 82 SER A O 1
ATOM 649 N N . LEU A 1 83 ? 6.457 -9.32 -9.18 1 96.56 83 LEU A N 1
ATOM 650 C CA . LEU A 1 83 ? 7.059 -9.906 -10.367 1 96.56 83 LEU A CA 1
ATOM 651 C C . LEU A 1 83 ? 8.555 -10.109 -10.18 1 96.56 83 LEU A C 1
ATOM 653 O O . LEU A 1 83 ? 9.102 -11.148 -10.555 1 96.56 83 LEU A O 1
ATOM 657 N N . LEU A 1 84 ? 9.203 -9.133 -9.633 1 97.88 84 LEU A N 1
ATOM 658 C CA . LEU A 1 84 ? 10.641 -9.242 -9.367 1 97.88 84 LEU A CA 1
ATOM 659 C C . LEU A 1 84 ? 10.938 -10.453 -8.5 1 97.88 84 LEU A C 1
ATOM 661 O O . LEU A 1 84 ? 11.875 -11.211 -8.773 1 97.88 84 LEU A O 1
ATOM 665 N N . TYR A 1 85 ? 10.141 -10.664 -7.488 1 97.81 85 TYR A N 1
ATOM 666 C CA . TYR A 1 85 ? 10.297 -11.828 -6.625 1 97.81 85 TYR A CA 1
ATOM 667 C C . TYR A 1 85 ? 10.164 -13.117 -7.426 1 97.81 85 TYR A C 1
ATOM 669 O O . TYR A 1 85 ? 10.984 -14.031 -7.285 1 97.81 85 TYR A O 1
ATOM 677 N N . LEU A 1 86 ? 9.188 -13.219 -8.258 1 97.31 86 LEU A N 1
ATOM 678 C CA . LEU A 1 86 ? 8.922 -14.422 -9.039 1 97.31 86 LEU A CA 1
ATOM 679 C C . LEU A 1 86 ? 10.086 -14.742 -9.961 1 97.31 86 LEU A C 1
ATOM 681 O O . LEU A 1 86 ? 10.477 -15.898 -10.109 1 97.31 86 LEU A O 1
ATOM 685 N N . LEU A 1 87 ? 10.586 -13.742 -10.539 1 98.12 87 LEU A N 1
ATOM 686 C CA . LEU A 1 87 ? 11.688 -13.93 -11.484 1 98.12 87 LEU A CA 1
ATOM 687 C C . LEU A 1 87 ? 12.961 -14.352 -10.758 1 98.12 87 LEU A C 1
ATOM 689 O O . LEU A 1 87 ? 13.617 -15.32 -11.148 1 98.12 87 LEU A O 1
ATOM 693 N N . LEU A 1 88 ? 13.305 -13.703 -9.695 1 98.56 88 LEU A N 1
ATOM 694 C CA . LEU A 1 88 ? 14.5 -14.023 -8.922 1 98.56 88 LEU A CA 1
ATOM 695 C C . LEU A 1 88 ? 14.43 -15.445 -8.383 1 98.56 88 LEU A C 1
ATOM 697 O O . LEU A 1 88 ? 15.43 -16.172 -8.398 1 98.56 88 LEU A O 1
ATOM 701 N N . ARG A 1 89 ? 13.289 -15.797 -7.961 1 98.12 89 ARG A N 1
ATOM 702 C CA . ARG A 1 89 ? 13.07 -17.109 -7.371 1 98.12 89 ARG A CA 1
ATOM 703 C C . ARG A 1 89 ? 13.156 -18.203 -8.43 1 98.12 89 ARG A C 1
ATOM 705 O O . ARG A 1 89 ? 13.68 -19.281 -8.172 1 98.12 89 ARG A O 1
ATOM 712 N N . ASN A 1 90 ? 12.727 -17.938 -9.617 1 97.69 90 ASN A N 1
ATOM 713 C CA . ASN A 1 90 ? 12.391 -19.062 -10.484 1 97.69 90 ASN A CA 1
ATOM 714 C C . ASN A 1 90 ? 13.344 -19.141 -11.68 1 97.69 90 ASN A C 1
ATOM 716 O O . ASN A 1 90 ? 13.484 -20.203 -12.289 1 97.69 90 ASN A O 1
ATOM 720 N N . IL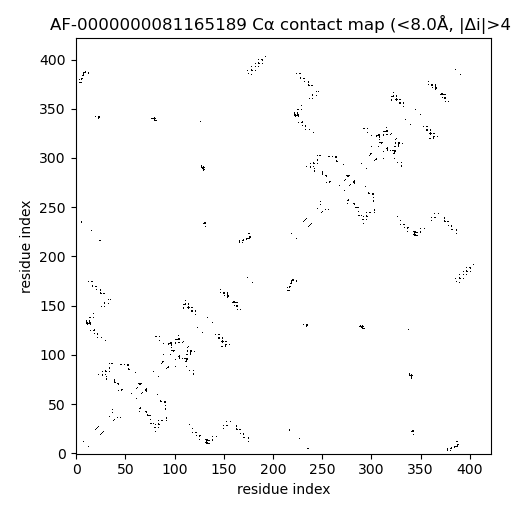E A 1 91 ? 14.008 -18.047 -12.008 1 96.88 91 ILE A N 1
ATOM 721 C CA . ILE A 1 91 ? 14.75 -18.172 -13.258 1 96.88 91 ILE A CA 1
ATOM 722 C C . ILE A 1 91 ? 16.172 -17.641 -13.078 1 96.88 91 ILE A 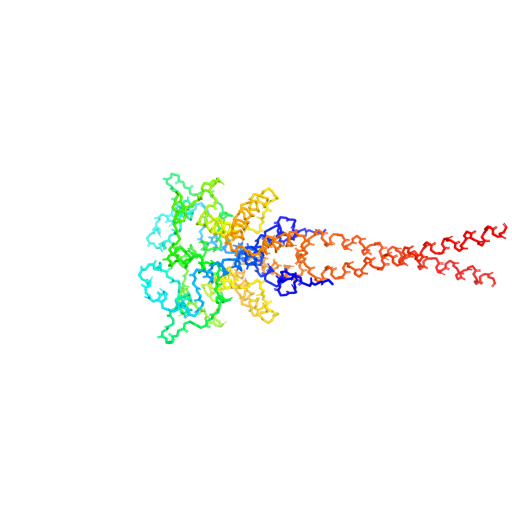C 1
ATOM 724 O O . ILE A 1 91 ? 16.891 -17.469 -14.055 1 96.88 91 ILE A O 1
ATOM 728 N N . CYS A 1 92 ? 16.547 -17.297 -11.836 1 97.5 92 CYS A N 1
ATOM 729 C CA . CYS A 1 92 ? 17.875 -16.719 -11.617 1 97.5 92 CYS A CA 1
ATOM 730 C C . CYS A 1 92 ? 18.812 -17.734 -10.969 1 97.5 92 CYS A C 1
ATOM 732 O O . CYS A 1 92 ? 19.922 -17.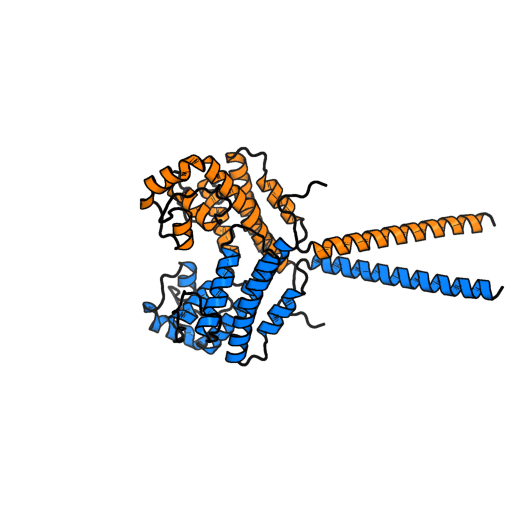391 -10.555 1 97.5 92 CYS A O 1
ATOM 734 N N . ASN A 1 93 ? 18.391 -18.969 -10.797 1 95.62 93 ASN A N 1
ATOM 735 C CA . ASN A 1 93 ? 19.203 -20.062 -10.266 1 95.62 93 ASN A CA 1
ATOM 736 C C . ASN A 1 93 ? 19.797 -19.719 -8.906 1 95.62 93 ASN A C 1
ATOM 738 O O . ASN A 1 93 ? 20.984 -19.922 -8.664 1 95.62 93 ASN A O 1
ATOM 742 N N . ILE A 1 94 ? 19.047 -19.016 -8.086 1 97.94 94 ILE A N 1
ATOM 743 C CA . ILE A 1 94 ? 19.438 -18.719 -6.707 1 97.94 94 ILE A CA 1
ATOM 744 C C . ILE A 1 94 ? 19.062 -19.906 -5.809 1 97.94 94 ILE A C 1
ATOM 746 O O . ILE A 1 94 ? 17.906 -20.344 -5.805 1 97.94 94 ILE A O 1
ATOM 750 N N . GLN A 1 95 ? 20 -20.359 -5.078 1 97.81 95 GLN A N 1
ATOM 751 C CA . GLN A 1 95 ? 19.766 -21.484 -4.195 1 97.81 95 GLN A CA 1
ATOM 752 C C . GLN A 1 95 ? 18.766 -21.125 -3.098 1 97.81 95 GLN A C 1
ATOM 754 O O . GLN A 1 95 ? 18.891 -20.078 -2.465 1 97.81 95 GLN A O 1
ATOM 759 N N . PRO A 1 96 ? 17.797 -22 -2.881 1 98.12 96 PRO A N 1
ATOM 760 C CA . PRO A 1 96 ? 16.859 -21.75 -1.789 1 98.12 96 PRO A CA 1
ATOM 761 C C . PRO A 1 96 ? 17.531 -21.75 -0.417 1 98.12 96 PRO A C 1
ATOM 763 O O . PRO A 1 96 ? 18.516 -22.453 -0.213 1 98.12 96 PRO A O 1
ATOM 766 N N . HIS A 1 97 ? 17 -21 0.416 1 98.06 97 HIS A N 1
ATOM 767 C CA . HIS A 1 97 ? 17.469 -21.062 1.796 1 98.06 97 HIS A CA 1
ATOM 768 C C . HIS A 1 97 ? 17 -22.328 2.486 1 98.06 97 HIS A C 1
ATOM 770 O O . HIS A 1 97 ? 16.234 -23.109 1.904 1 98.06 97 HIS A O 1
ATOM 776 N N . SER A 1 98 ? 17.328 -22.562 3.689 1 96.62 98 SER A N 1
ATOM 777 C CA . SER A 1 98 ? 17.172 -23.828 4.379 1 96.62 98 SER A CA 1
ATOM 778 C C . SER A 1 98 ? 15.703 -24.203 4.523 1 96.62 98 SER A C 1
ATOM 780 O O . SER A 1 98 ? 15.352 -25.391 4.523 1 96.62 98 SER A O 1
ATOM 782 N N . ASN A 1 99 ? 14.828 -23.234 4.648 1 97.12 99 ASN A N 1
ATOM 783 C CA . ASN A 1 99 ? 13.398 -23.484 4.793 1 97.12 99 ASN A CA 1
ATOM 784 C C . ASN A 1 99 ? 12.688 -23.469 3.443 1 97.12 99 ASN A C 1
ATOM 786 O O . ASN A 1 99 ? 11.453 -23.469 3.385 1 97.12 99 ASN A O 1
ATOM 790 N N . GLN A 1 100 ? 13.453 -23.328 2.412 1 97.25 100 GLN A N 1
ATOM 791 C CA . GLN A 1 100 ? 12.938 -23.359 1.048 1 97.25 100 GLN A CA 1
ATOM 792 C C . GLN A 1 100 ? 12.234 -22.047 0.698 1 97.25 100 GLN A C 1
ATOM 794 O O . GLN A 1 100 ? 11.695 -21.375 1.578 1 97.25 100 GLN A O 1
ATOM 799 N N . TRP A 1 101 ? 12.133 -21.719 -0.564 1 96.88 101 TRP A N 1
ATOM 800 C CA . TRP A 1 101 ? 11.477 -20.516 -1.064 1 96.88 101 TRP A CA 1
ATOM 801 C C . TRP A 1 101 ? 10.023 -20.453 -0.595 1 96.88 101 TRP A C 1
ATOM 803 O O . TRP A 1 101 ? 9.328 -21.469 -0.59 1 96.88 101 TRP A O 1
ATOM 813 N N . GLY A 1 102 ? 9.57 -19.25 -0.284 1 93.75 102 GLY A N 1
ATOM 814 C CA . GLY A 1 102 ? 8.164 -19.078 0.057 1 93.75 102 GLY A CA 1
ATOM 815 C C . GLY A 1 102 ? 7.887 -19.25 1.537 1 93.75 102 GLY A C 1
ATOM 816 O O . GLY A 1 102 ? 6.824 -18.859 2.023 1 93.75 102 GLY A O 1
ATOM 817 N N . ASN A 1 103 ? 8.898 -19.797 2.217 1 94.19 103 ASN A N 1
ATOM 818 C CA . ASN A 1 103 ? 8.758 -19.969 3.66 1 94.19 103 ASN A CA 1
ATOM 819 C C . ASN A 1 103 ? 9.594 -18.953 4.426 1 94.19 103 ASN A C 1
ATOM 821 O O . ASN A 1 103 ? 10.547 -18.391 3.883 1 94.19 103 ASN A O 1
ATOM 825 N N . ALA A 1 104 ? 9.164 -18.734 5.672 1 93.69 104 ALA A N 1
ATOM 826 C CA . ALA A 1 104 ? 9.922 -17.797 6.504 1 93.69 104 ALA A CA 1
ATOM 827 C C . ALA A 1 104 ? 11.336 -18.312 6.754 1 93.69 104 ALA A C 1
ATOM 829 O O . ALA A 1 104 ? 11.523 -19.438 7.223 1 93.69 104 ALA A O 1
ATOM 830 N N . PRO A 1 105 ? 12.289 -17.5 6.449 1 96.62 105 PRO A N 1
ATOM 831 C CA . PRO A 1 105 ? 13.664 -17.922 6.719 1 96.62 105 PRO A CA 1
ATO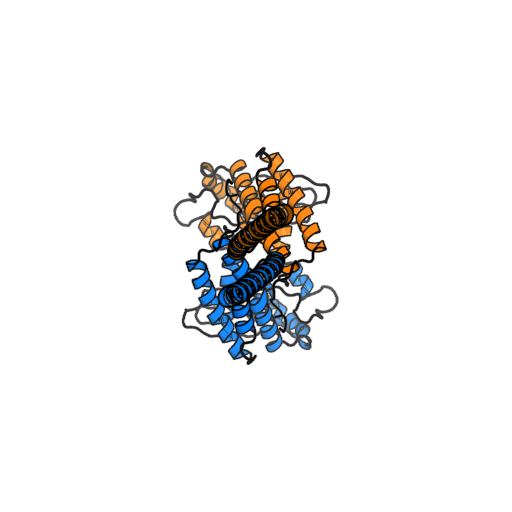M 832 C C . PRO A 1 105 ? 14 -17.922 8.203 1 96.62 105 PRO A C 1
ATOM 834 O O . PRO A 1 105 ? 13.367 -17.219 8.984 1 96.62 105 PRO A O 1
ATOM 837 N N . ASP A 1 106 ? 15 -18.734 8.5 1 95.88 106 ASP A N 1
ATOM 838 C CA . ASP A 1 106 ? 15.57 -18.641 9.844 1 95.88 106 ASP A CA 1
ATOM 839 C C . ASP A 1 106 ? 16.141 -17.25 10.102 1 95.88 106 ASP A C 1
ATOM 841 O O . ASP A 1 106 ? 16.75 -16.641 9.219 1 95.88 106 ASP A O 1
ATOM 845 N N . ILE A 1 107 ? 16.047 -16.859 11.336 1 92.62 107 ILE A N 1
ATOM 846 C CA . ILE A 1 107 ? 16.422 -15.508 11.719 1 92.62 107 ILE A CA 1
ATOM 847 C C . ILE A 1 107 ? 17.906 -15.289 11.43 1 92.62 107 ILE A C 1
ATOM 849 O O . ILE A 1 107 ? 18.328 -14.18 11.086 1 92.62 107 ILE A O 1
ATOM 853 N N . SER A 1 108 ? 18.719 -16.328 11.469 1 93.5 108 SER A N 1
ATOM 854 C CA . SER A 1 108 ? 20.156 -16.188 11.336 1 93.5 108 SER A CA 1
ATOM 855 C C . SER A 1 108 ? 20.594 -16.391 9.891 1 93.5 108 SER A C 1
ATOM 857 O O . SER A 1 108 ? 21.781 -16.234 9.562 1 93.5 108 SER A O 1
ATOM 859 N N . ASP A 1 109 ? 19.719 -16.781 8.992 1 96.25 109 ASP A N 1
ATOM 860 C CA . ASP A 1 109 ? 20.062 -17.047 7.598 1 96.25 109 ASP A CA 1
ATOM 861 C C . ASP A 1 109 ? 20.203 -15.75 6.805 1 96.25 109 ASP A C 1
ATOM 863 O O . ASP A 1 109 ? 19.219 -15.023 6.621 1 96.25 109 ASP A O 1
ATOM 867 N N . ASN A 1 110 ? 21.344 -15.516 6.309 1 93.31 110 ASN A N 1
ATOM 868 C CA . ASN A 1 110 ? 21.609 -14.281 5.562 1 93.31 110 ASN A CA 1
ATOM 869 C C . ASN A 1 110 ? 21.859 -14.57 4.086 1 93.31 110 ASN A C 1
ATOM 871 O O . ASN A 1 110 ? 22.453 -13.742 3.383 1 93.31 110 ASN A O 1
ATOM 875 N N . SER A 1 111 ? 21.406 -15.719 3.691 1 97.19 111 SER A N 1
ATOM 876 C CA . SER A 1 111 ? 21.547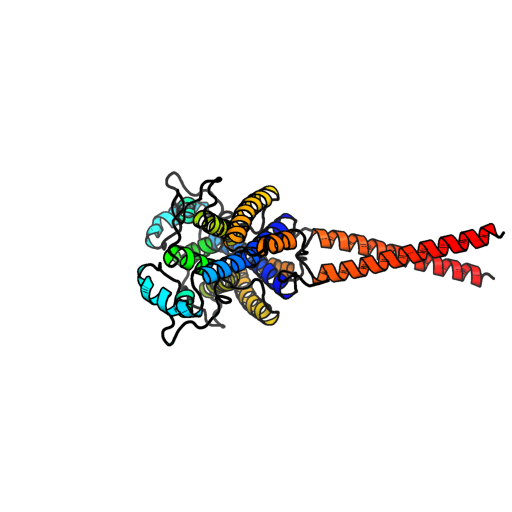 -16.031 2.273 1 97.19 111 SER A CA 1
ATOM 877 C C . SER A 1 111 ? 20.703 -15.102 1.41 1 97.19 111 SER A C 1
ATOM 879 O O . SER A 1 111 ? 19.781 -14.445 1.909 1 97.19 111 SER A O 1
ATOM 881 N N . LEU A 1 112 ? 21.031 -15.062 0.187 1 98.06 112 LEU A N 1
ATOM 882 C CA . LEU A 1 112 ? 20.344 -14.188 -0.752 1 98.06 112 LEU A CA 1
ATOM 883 C C . LEU A 1 112 ? 18.859 -14.539 -0.825 1 98.06 112 LEU A C 1
ATOM 885 O O . LEU A 1 112 ? 18 -13.656 -0.756 1 98.06 112 LEU A O 1
ATOM 889 N N . SER A 1 113 ? 18.609 -15.812 -0.948 1 98.62 113 SER A N 1
ATOM 890 C CA . SER A 1 113 ? 17.219 -16.266 -1.025 1 98.62 113 SER A CA 1
ATOM 891 C C . SER A 1 113 ? 16.453 -15.914 0.246 1 98.62 113 SER A C 1
ATOM 893 O O . SER A 1 113 ? 15.273 -15.547 0.187 1 98.62 113 SER A O 1
ATOM 895 N N . ALA A 1 114 ? 17.094 -16 1.374 1 98.62 114 ALA A N 1
ATOM 896 C CA . ALA A 1 114 ? 16.453 -15.641 2.639 1 98.62 114 ALA A CA 1
ATOM 897 C C . ALA A 1 114 ? 16.109 -14.156 2.668 1 98.62 114 ALA A C 1
ATOM 899 O O . ALA A 1 114 ? 15.008 -13.781 3.096 1 98.62 114 ALA A O 1
ATOM 900 N N . SER A 1 115 ? 17.016 -13.359 2.189 1 98.75 115 SER A N 1
ATOM 901 C CA . SER A 1 115 ? 16.812 -11.914 2.184 1 98.75 115 SER A CA 1
ATOM 902 C C . SER A 1 115 ? 15.68 -11.516 1.239 1 98.75 115 SER A C 1
ATOM 904 O O . SER A 1 115 ? 14.844 -10.68 1.58 1 98.75 115 SER A O 1
ATOM 906 N N . ILE A 1 116 ? 15.641 -12.141 0.097 1 98.81 116 ILE A N 1
ATOM 907 C CA . ILE A 1 116 ? 14.586 -11.867 -0.873 1 98.81 116 ILE A CA 1
ATOM 908 C C . ILE A 1 116 ? 13.234 -12.258 -0.281 1 98.81 116 ILE A C 1
ATOM 910 O O . ILE A 1 116 ? 12.266 -11.5 -0.386 1 98.81 116 ILE A O 1
ATOM 914 N N . ASP A 1 117 ? 13.172 -13.367 0.408 1 98.44 117 ASP A N 1
ATOM 915 C CA . ASP A 1 117 ? 11.922 -13.82 1.008 1 98.44 117 ASP A CA 1
ATOM 916 C C . ASP A 1 117 ? 11.508 -12.914 2.166 1 98.44 117 ASP A C 1
ATOM 918 O O . ASP A 1 117 ? 10.312 -12.703 2.393 1 98.44 117 ASP A O 1
ATOM 922 N N . ARG A 1 118 ? 12.438 -12.367 2.898 1 98.06 118 ARG A N 1
ATOM 923 C CA . ARG A 1 118 ? 12.117 -11.438 3.973 1 98.06 118 ARG A CA 1
ATOM 924 C C . ARG A 1 118 ? 11.438 -10.188 3.428 1 98.06 118 ARG A C 1
ATOM 926 O O . ARG A 1 118 ? 10.469 -9.695 4.016 1 98.06 118 ARG A O 1
ATOM 933 N N . ILE A 1 119 ? 11.93 -9.703 2.311 1 98.06 119 ILE A N 1
ATOM 934 C CA . ILE A 1 119 ? 11.328 -8.531 1.686 1 98.06 119 ILE A CA 1
ATOM 935 C C . ILE A 1 119 ? 9.914 -8.867 1.214 1 98.06 119 ILE A C 1
ATOM 937 O O . ILE A 1 119 ? 8.984 -8.086 1.413 1 98.06 119 ILE A O 1
ATOM 941 N N . ARG A 1 120 ? 9.758 -10.016 0.604 1 96.81 120 ARG A N 1
ATOM 942 C CA . ARG A 1 120 ? 8.438 -10.461 0.163 1 96.81 120 ARG A CA 1
ATOM 943 C C . ARG A 1 120 ? 7.465 -10.547 1.337 1 96.81 120 ARG A C 1
ATOM 945 O O . ARG A 1 120 ? 6.332 -10.07 1.247 1 96.81 120 ARG A O 1
ATOM 952 N N . GLU A 1 121 ? 7.914 -11.141 2.439 1 95.5 121 GLU A N 1
ATOM 953 C CA . GLU A 1 121 ? 7.062 -11.312 3.611 1 95.5 121 GLU A CA 1
ATOM 954 C C . GLU A 1 121 ? 6.664 -9.961 4.203 1 95.5 121 GLU A C 1
ATOM 956 O O . GLU A 1 121 ? 5.508 -9.766 4.59 1 95.5 121 GLU A O 1
ATOM 961 N N . ALA A 1 122 ? 7.609 -9.109 4.285 1 95.88 122 ALA A N 1
ATOM 962 C CA . ALA A 1 122 ? 7.332 -7.77 4.801 1 95.88 122 ALA A CA 1
ATOM 963 C C . ALA A 1 122 ? 6.309 -7.051 3.93 1 95.88 122 ALA A C 1
ATOM 965 O O . ALA A 1 122 ? 5.359 -6.449 4.445 1 95.88 122 ALA A O 1
ATOM 966 N N . ARG A 1 123 ? 6.492 -7.121 2.656 1 93.81 123 ARG A N 1
ATOM 967 C CA . ARG A 1 123 ? 5.559 -6.504 1.718 1 93.81 123 ARG A CA 1
ATOM 968 C C . ARG A 1 123 ? 4.16 -7.086 1.869 1 93.81 123 ARG A C 1
ATOM 970 O O . ARG A 1 123 ? 3.172 -6.348 1.888 1 93.81 123 ARG A O 1
ATOM 977 N N . ASN A 1 124 ? 4.074 -8.391 1.976 1 91.12 124 ASN A N 1
ATOM 978 C CA . ASN A 1 124 ? 2.785 -9.055 2.139 1 91.12 124 ASN A CA 1
ATOM 979 C C . ASN A 1 124 ? 2.088 -8.609 3.424 1 91.12 124 ASN A C 1
ATOM 981 O O . ASN A 1 124 ? 0.872 -8.414 3.438 1 91.12 124 ASN A O 1
ATOM 985 N N . LYS A 1 125 ? 2.871 -8.461 4.441 1 90.69 125 LYS A N 1
ATOM 986 C CA . LYS A 1 125 ? 2.32 -8.023 5.719 1 90.69 125 LYS A CA 1
ATOM 987 C C . LYS A 1 125 ? 1.693 -6.637 5.602 1 90.69 125 LYS A C 1
ATOM 989 O O . LYS A 1 125 ? 0.644 -6.371 6.195 1 90.69 125 LYS A O 1
ATOM 994 N N . VAL A 1 126 ? 2.287 -5.812 4.828 1 90.62 126 VAL A N 1
ATOM 995 C CA . VAL A 1 126 ? 1.846 -4.426 4.734 1 90.62 126 VAL A CA 1
ATOM 996 C C . VAL A 1 126 ? 0.677 -4.32 3.756 1 90.62 126 VAL A C 1
ATOM 998 O O . VAL A 1 126 ? -0.342 -3.695 4.059 1 90.62 126 VAL A O 1
ATOM 1001 N N . VAL A 1 127 ? 0.729 -4.984 2.641 1 86 127 VAL A N 1
ATOM 1002 C CA . VAL A 1 127 ? -0.24 -4.789 1.568 1 86 127 VAL A CA 1
ATOM 1003 C C . VAL A 1 127 ? -1.501 -5.598 1.857 1 86 127 VAL A C 1
ATOM 1005 O O . VAL A 1 127 ? -2.588 -5.262 1.38 1 86 127 VAL A O 1
ATOM 1008 N N . HIS A 1 128 ? -1.368 -6.594 2.584 1 86.19 128 HIS A N 1
ATOM 1009 C CA . HIS A 1 128 ? -2.518 -7.434 2.906 1 86.19 128 HIS A CA 1
ATOM 1010 C C . HIS A 1 128 ? -2.963 -7.227 4.352 1 86.19 128 HIS A C 1
ATOM 1012 O O . HIS A 1 128 ? -3.545 -8.125 4.961 1 86.19 128 HIS A O 1
ATOM 1018 N N . SER A 1 129 ? -2.668 -6.152 4.809 1 84.62 129 SER A N 1
ATOM 1019 C CA . SER A 1 129 ? -3.105 -5.812 6.16 1 84.62 129 SER A CA 1
ATOM 1020 C C . SER A 1 129 ? -4.598 -5.488 6.191 1 84.62 129 SER A C 1
ATOM 1022 O O . SER A 1 129 ? -5.148 -4.988 5.211 1 84.62 129 SER A O 1
ATOM 1024 N N . SER A 1 130 ? -5.156 -5.781 7.324 1 85.5 130 SER A N 1
ATOM 1025 C CA . SER A 1 130 ? -6.547 -5.402 7.559 1 85.5 130 SER A CA 1
ATOM 1026 C C . SER A 1 130 ? -6.645 -4.012 8.172 1 85.5 130 SER A C 1
ATOM 1028 O O . SER A 1 130 ? -7.742 -3.479 8.344 1 85.5 130 SER A O 1
ATOM 1030 N N . SER A 1 131 ? -5.508 -3.463 8.438 1 80.75 131 SER A N 1
ATOM 1031 C CA . SER A 1 131 ? -5.453 -2.145 9.055 1 80.75 131 SER A CA 1
ATOM 1032 C C . SER A 1 131 ? -4.484 -1.227 8.32 1 80.75 131 SER A C 1
ATOM 1034 O O . SER A 1 131 ? -3.596 -1.698 7.605 1 80.75 131 SER A O 1
ATOM 1036 N N . THR A 1 132 ? -4.75 -0.005 8.492 1 80.69 132 THR A N 1
ATOM 1037 C CA . THR A 1 132 ? -3.857 0.99 7.91 1 80.69 132 THR A CA 1
ATOM 1038 C C . THR A 1 132 ? -2.803 1.435 8.922 1 80.69 132 THR A C 1
ATOM 1040 O O . THR A 1 132 ? -2.16 2.471 8.742 1 80.69 132 THR A O 1
ATOM 1043 N N . THR A 1 133 ? -2.713 0.671 9.984 1 91.5 133 THR A N 1
ATOM 1044 C CA . THR A 1 133 ? -1.831 1.135 11.055 1 91.5 133 THR A CA 1
ATOM 1045 C C . THR A 1 133 ? -0.813 0.058 11.422 1 91.5 133 THR A C 1
ATOM 1047 O O . THR A 1 133 ? -1.074 -1.134 11.25 1 91.5 133 THR A O 1
ATOM 1050 N N . LEU A 1 134 ? 0.327 0.525 11.781 1 95.19 134 LEU A N 1
ATOM 1051 C CA . LEU A 1 134 ? 1.369 -0.256 12.438 1 95.19 134 LEU A CA 1
ATOM 1052 C C . LEU A 1 134 ? 1.797 0.396 13.75 1 95.19 134 LEU A C 1
ATOM 1054 O O . LEU A 1 134 ? 2.227 1.552 13.758 1 95.19 134 LEU A O 1
ATOM 1058 N N . THR A 1 135 ? 1.622 -0.321 14.844 1 95.75 135 THR A N 1
ATOM 1059 C CA . THR A 1 135 ? 2.152 0.209 16.094 1 95.75 135 THR A CA 1
ATOM 1060 C C . THR A 1 135 ? 3.66 0.422 16 1 95.75 135 THR A C 1
ATOM 1062 O O . THR A 1 135 ? 4.305 -0.087 15.078 1 95.75 135 THR A O 1
ATOM 1065 N N . GLN A 1 136 ? 4.18 1.137 16.953 1 96.12 136 GLN A N 1
ATOM 1066 C CA . GLN A 1 136 ? 5.621 1.377 16.938 1 96.12 136 GLN A CA 1
ATOM 1067 C C . GLN A 1 136 ? 6.398 0.07 17.062 1 96.12 136 GLN A C 1
ATOM 1069 O O . GLN A 1 136 ? 7.434 -0.107 16.422 1 96.12 136 GLN A O 1
ATOM 1074 N N . THR A 1 137 ? 5.906 -0.792 17.812 1 97.31 137 THR A N 1
ATOM 1075 C CA . THR A 1 137 ? 6.57 -2.078 18 1 97.31 137 THR A CA 1
ATOM 1076 C C . THR A 1 137 ? 6.527 -2.9 16.719 1 97.31 137 THR A C 1
ATOM 1078 O O . THR A 1 137 ? 7.547 -3.445 16.297 1 97.31 137 THR A O 1
ATOM 1081 N N . GLU A 1 138 ? 5.371 -2.99 16.094 1 95.88 138 GLU A N 1
ATOM 1082 C CA . GLU A 1 138 ? 5.23 -3.715 14.828 1 95.88 138 GLU A CA 1
ATOM 1083 C C . GLU A 1 138 ? 6.137 -3.127 13.75 1 95.88 138 GLU A C 1
ATOM 1085 O O . GLU A 1 138 ? 6.762 -3.867 12.984 1 95.88 138 GLU A O 1
ATOM 1090 N N . PHE A 1 139 ? 6.199 -1.829 13.742 1 97.56 139 PHE A N 1
ATOM 1091 C CA . PHE A 1 139 ? 7.004 -1.12 12.75 1 97.56 139 PHE A CA 1
ATOM 1092 C C . PHE A 1 139 ? 8.484 -1.4 12.961 1 97.56 139 PHE A C 1
ATOM 1094 O O . PHE A 1 139 ? 9.203 -1.699 12 1 97.56 139 PHE A O 1
ATOM 1101 N N . SER A 1 140 ? 8.875 -1.349 14.203 1 97.62 140 SER A N 1
ATOM 1102 C CA . SER A 1 140 ? 10.273 -1.603 14.531 1 97.62 140 SER A CA 1
ATOM 1103 C C . SER A 1 140 ? 10.68 -3.025 14.156 1 97.62 140 SER A C 1
ATOM 1105 O O . SER A 1 140 ? 11.773 -3.25 13.641 1 97.62 140 SER A O 1
ATOM 1107 N N . ASP A 1 141 ? 9.828 -3.945 14.414 1 96.5 141 ASP A N 1
ATOM 1108 C CA . ASP A 1 141 ? 10.102 -5.336 14.07 1 96.5 141 ASP A CA 1
ATOM 1109 C C . ASP A 1 141 ? 10.195 -5.52 12.562 1 96.5 141 ASP A C 1
ATOM 1111 O O . ASP A 1 141 ? 11.117 -6.172 12.062 1 96.5 141 ASP A O 1
ATOM 1115 N N . LEU A 1 142 ? 9.266 -4.949 11.898 1 97 142 LEU A N 1
ATOM 1116 C CA . LEU A 1 142 ? 9.25 -5.016 10.438 1 97 142 LEU A CA 1
ATOM 1117 C C . LEU A 1 142 ? 10.516 -4.387 9.852 1 97 142 LEU A C 1
ATOM 1119 O O . LEU A 1 142 ? 11.133 -4.953 8.953 1 97 142 LEU A O 1
ATOM 1123 N N . LEU A 1 143 ? 10.898 -3.285 10.43 1 97.5 143 LEU A N 1
ATOM 1124 C CA . LEU A 1 143 ? 12.07 -2.564 9.945 1 97.5 143 LEU A CA 1
ATOM 1125 C C . LEU A 1 143 ? 13.344 -3.379 10.164 1 97.5 143 LEU A C 1
ATOM 1127 O O . LEU A 1 143 ? 14.258 -3.342 9.344 1 97.5 143 LEU A O 1
ATOM 1131 N N . SER A 1 144 ? 13.383 -3.99 11.258 1 96.31 144 SER A N 1
ATOM 1132 C CA . SER A 1 144 ? 14.555 -4.812 11.555 1 96.31 144 SER A CA 1
ATOM 1133 C C . SER A 1 144 ? 14.727 -5.922 10.523 1 96.31 144 SER A C 1
ATOM 1135 O O . SER A 1 144 ? 15.836 -6.176 10.055 1 96.31 144 SER A O 1
ATOM 1137 N N . GLU A 1 145 ? 13.648 -6.523 10.141 1 95.62 145 GLU A N 1
ATOM 1138 C CA . GLU A 1 145 ? 13.688 -7.578 9.133 1 95.62 145 GLU A CA 1
ATOM 1139 C C . GLU A 1 145 ? 14.078 -7.027 7.766 1 95.62 145 GLU A C 1
ATOM 1141 O O . GLU A 1 145 ? 14.906 -7.617 7.066 1 95.62 145 GLU A O 1
ATOM 1146 N N . ILE A 1 146 ? 13.508 -5.938 7.441 1 97.81 146 ILE A N 1
ATOM 1147 C CA . ILE A 1 146 ? 13.789 -5.316 6.152 1 97.81 146 ILE A CA 1
ATOM 1148 C C . ILE A 1 146 ? 15.258 -4.883 6.094 1 97.81 146 ILE A C 1
ATOM 1150 O O . ILE A 1 146 ? 15.938 -5.102 5.09 1 97.81 146 ILE A O 1
ATOM 1154 N N . LYS A 1 147 ? 15.719 -4.316 7.188 1 97.44 147 LYS A N 1
ATOM 1155 C CA . LYS A 1 147 ? 17.094 -3.814 7.215 1 97.44 147 LYS A CA 1
ATOM 1156 C C . LYS A 1 147 ? 18.094 -4.949 7.043 1 97.44 147 LYS A C 1
ATOM 1158 O O . LYS A 1 147 ? 19.062 -4.82 6.293 1 97.44 147 LYS A O 1
ATOM 1163 N N . MET A 1 148 ? 17.828 -6.016 7.715 1 96.88 148 MET A N 1
ATOM 1164 C CA . MET A 1 148 ? 18.703 -7.176 7.578 1 96.88 148 MET A CA 1
ATOM 1165 C C . MET A 1 148 ? 18.781 -7.633 6.125 1 96.88 148 MET A C 1
ATOM 1167 O O . MET A 1 148 ? 19.875 -7.926 5.621 1 96.88 148 MET A O 1
ATOM 1171 N N . ALA A 1 149 ? 17.672 -7.711 5.488 1 98.44 149 ALA A N 1
ATOM 1172 C CA . ALA A 1 149 ? 17.609 -8.148 4.098 1 98.44 149 ALA A CA 1
ATOM 1173 C C . ALA A 1 149 ? 18.297 -7.148 3.174 1 98.44 149 ALA A C 1
ATOM 1175 O O . ALA A 1 149 ? 19.094 -7.535 2.316 1 98.44 149 ALA A O 1
ATOM 1176 N N . VAL A 1 150 ? 18.047 -5.879 3.4 1 98.62 150 VAL A N 1
ATOM 1177 C CA . VAL A 1 150 ? 18.562 -4.816 2.549 1 98.62 150 VAL A CA 1
ATOM 1178 C C . VAL A 1 150 ? 20.094 -4.77 2.658 1 98.62 150 VAL A C 1
ATOM 1180 O O . VAL A 1 150 ? 20.781 -4.68 1.646 1 98.62 150 VAL A O 1
ATOM 1183 N N . VAL A 1 151 ? 20.547 -4.859 3.832 1 98.19 151 VAL A N 1
ATOM 1184 C CA . VAL A 1 151 ? 21.984 -4.816 4.059 1 98.19 151 VAL A CA 1
ATOM 1185 C C . VAL A 1 151 ? 22.656 -6.008 3.379 1 98.19 151 VAL A C 1
ATOM 1187 O O . VAL A 1 151 ? 23.688 -5.859 2.725 1 98.19 151 VAL A O 1
ATOM 1190 N N . SER A 1 152 ? 22.078 -7.156 3.52 1 98.06 152 SER A N 1
ATOM 1191 C CA . SER A 1 152 ? 22.625 -8.367 2.918 1 98.06 152 SER A CA 1
ATOM 1192 C C . SER A 1 152 ? 22.672 -8.258 1.399 1 98.06 152 SER A C 1
ATOM 1194 O O . SER A 1 152 ? 23.688 -8.594 0.782 1 98.06 152 SER A O 1
ATOM 1196 N N . ILE A 1 153 ? 21.656 -7.754 0.786 1 98.62 153 ILE A N 1
ATOM 1197 C CA . ILE A 1 153 ? 21.594 -7.668 -0.669 1 98.62 153 ILE A CA 1
ATOM 1198 C C . ILE A 1 153 ? 22.531 -6.566 -1.159 1 98.62 153 ILE A C 1
ATOM 1200 O O . ILE A 1 153 ? 23.188 -6.715 -2.193 1 98.62 153 ILE A O 1
ATOM 1204 N N . ASP A 1 154 ? 22.594 -5.492 -0.416 1 98.62 154 ASP A N 1
ATOM 1205 C CA . ASP A 1 154 ? 23.562 -4.457 -0.757 1 98.62 154 ASP A CA 1
ATOM 1206 C C . ASP A 1 154 ? 24.984 -5.02 -0.782 1 98.62 154 ASP A C 1
ATOM 1208 O O . ASP A 1 154 ? 25.766 -4.695 -1.675 1 98.62 154 ASP A O 1
ATOM 1212 N N . SER A 1 155 ? 25.297 -5.742 0.238 1 98 155 SER A N 1
ATOM 1213 C CA . SER A 1 155 ? 26.609 -6.367 0.305 1 98 155 SER A CA 1
ATOM 1214 C C . SER A 1 155 ? 26.859 -7.281 -0.892 1 98 155 SER A C 1
ATOM 1216 O O . SER A 1 155 ? 27.922 -7.25 -1.499 1 98 155 SER A O 1
ATOM 1218 N N . TYR A 1 156 ? 25.875 -8.078 -1.21 1 97.75 156 TYR A N 1
ATOM 1219 C CA . TYR A 1 156 ? 25.969 -8.969 -2.357 1 97.75 156 TYR A CA 1
ATOM 1220 C C . TYR A 1 156 ? 26.219 -8.188 -3.641 1 97.75 156 TYR A C 1
ATOM 1222 O O . TYR A 1 156 ? 27.031 -8.586 -4.469 1 97.75 156 TYR A O 1
ATOM 1230 N N . LEU A 1 157 ? 25.547 -7.047 -3.809 1 98.12 157 LEU A N 1
ATOM 1231 C CA . LEU A 1 157 ? 25.625 -6.238 -5.02 1 98.12 157 LEU A CA 1
ATOM 1232 C C . LEU A 1 157 ? 26.875 -5.352 -5 1 98.12 157 LEU A C 1
ATOM 1234 O O . LEU A 1 157 ? 27.234 -4.758 -6.016 1 98.12 157 LEU A O 1
ATOM 1238 N N . SER A 1 158 ? 27.484 -5.242 -3.881 1 97.69 158 SER A N 1
ATOM 1239 C CA . SER A 1 158 ? 28.625 -4.355 -3.703 1 97.69 158 SER A CA 1
ATOM 1240 C C . SER A 1 158 ? 28.312 -2.943 -4.188 1 97.69 158 SER A C 1
ATOM 1242 O O . SER A 1 158 ? 29.062 -2.375 -4.988 1 97.69 158 SER A O 1
ATOM 1244 N N . ASN A 1 159 ? 27.188 -2.357 -3.678 1 96.62 159 ASN A N 1
ATOM 1245 C CA . ASN A 1 159 ? 26.688 -1.095 -4.207 1 96.62 159 ASN A CA 1
ATOM 1246 C C . ASN A 1 159 ? 26.828 0.034 -3.189 1 96.62 159 ASN A C 1
ATOM 1248 O O . ASN A 1 159 ? 26.016 0.954 -3.162 1 96.62 159 ASN A O 1
ATOM 1252 N N . ASN A 1 160 ? 27.781 -0.021 -2.244 1 95.5 160 ASN A N 1
ATOM 1253 C CA . ASN A 1 160 ? 28.109 1.012 -1.267 1 95.5 160 ASN A CA 1
ATOM 1254 C C . ASN A 1 160 ? 26.891 1.379 -0.415 1 95.5 160 ASN A C 1
ATOM 1256 O O . ASN A 1 160 ? 26.609 2.561 -0.212 1 95.5 160 ASN A O 1
ATOM 1260 N N . LYS A 1 161 ? 26.062 0.414 -0.043 1 97.06 161 LYS A N 1
ATOM 1261 C CA . LYS A 1 161 ? 24.953 0.559 0.893 1 97.06 161 LYS A CA 1
ATOM 1262 C C . LYS A 1 161 ? 23.906 1.529 0.355 1 97.06 161 LYS A C 1
ATOM 1264 O O . LYS A 1 161 ? 23.312 2.291 1.118 1 97.06 161 LYS A O 1
ATOM 1269 N N . GLN A 1 162 ? 23.766 1.527 -0.915 1 97.38 162 GLN A N 1
ATOM 1270 C CA . GLN A 1 162 ? 22.875 2.467 -1.604 1 97.38 162 GLN A CA 1
ATOM 1271 C C . GLN A 1 162 ? 21.453 2.385 -1.064 1 97.38 162 GLN A C 1
ATOM 1273 O O . GLN A 1 162 ? 20.844 3.408 -0.744 1 97.38 162 GLN A O 1
ATOM 1278 N N . TYR A 1 163 ? 20.953 1.241 -0.94 1 98.12 163 TYR A N 1
ATOM 1279 C CA . TYR A 1 163 ? 19.547 1.096 -0.593 1 98.12 163 TYR A CA 1
ATOM 1280 C C . TYR A 1 163 ? 19.344 1.16 0.917 1 98.12 163 TYR A C 1
ATOM 1282 O O . TYR A 1 163 ? 18.297 1.61 1.393 1 98.12 163 TYR A O 1
ATOM 1290 N N . GLU A 1 164 ? 20.391 0.757 1.681 1 98 164 GLU A N 1
ATOM 1291 C CA . GLU A 1 164 ? 20.359 1.027 3.115 1 98 164 GLU A CA 1
ATOM 1292 C C . GLU A 1 164 ? 20.266 2.523 3.393 1 98 164 GLU A C 1
ATOM 1294 O O . GLU A 1 164 ? 19.516 2.949 4.273 1 98 164 GLU A O 1
ATOM 1299 N N . TYR A 1 165 ? 21.016 3.277 2.617 1 97.56 165 TYR A N 1
ATOM 1300 C CA . TYR A 1 165 ? 20.953 4.73 2.756 1 97.56 165 TYR A CA 1
ATOM 1301 C C . TYR A 1 165 ? 19.562 5.254 2.402 1 97.56 165 TYR A C 1
ATOM 1303 O O . TYR A 1 165 ? 19.031 6.141 3.078 1 97.56 165 TYR A O 1
ATOM 1311 N N . GLY A 1 166 ? 19.016 4.68 1.353 1 97.25 166 GLY A N 1
ATOM 1312 C CA . GLY A 1 166 ? 17.656 5.062 0.969 1 97.25 166 GLY A CA 1
ATOM 1313 C C . GLY A 1 166 ? 16.625 4.781 2.047 1 97.25 166 GLY A C 1
ATOM 1314 O O . GLY A 1 166 ? 15.789 5.629 2.344 1 97.25 166 GLY A O 1
ATOM 1315 N N . MET A 1 167 ? 16.719 3.641 2.654 1 97.44 167 MET A N 1
ATOM 1316 C CA . MET A 1 167 ? 15.812 3.262 3.73 1 97.44 167 MET A CA 1
ATOM 1317 C C . MET A 1 167 ? 15.969 4.191 4.926 1 97.44 167 MET A C 1
ATOM 1319 O O . MET A 1 167 ? 14.977 4.672 5.477 1 97.44 167 MET A O 1
ATOM 1323 N N . ASN A 1 168 ? 17.203 4.461 5.32 1 96.75 168 ASN A N 1
ATOM 1324 C CA . ASN A 1 168 ? 17.469 5.336 6.457 1 96.75 168 ASN A CA 1
ATOM 1325 C C . ASN A 1 168 ? 16.969 6.754 6.207 1 96.75 168 ASN A C 1
ATOM 1327 O O . ASN A 1 168 ? 16.484 7.41 7.125 1 96.75 168 ASN A O 1
ATOM 1331 N N . PHE A 1 169 ? 17.172 7.172 4.992 1 97.12 169 PHE A N 1
ATOM 1332 C CA . PHE A 1 169 ? 16.672 8.484 4.605 1 97.12 169 PHE A CA 1
ATOM 1333 C C . PHE A 1 169 ? 15.164 8.57 4.816 1 97.12 169 PHE A C 1
ATOM 1335 O O . PHE A 1 169 ? 14.656 9.531 5.395 1 97.12 169 PHE A O 1
ATOM 1342 N N . LEU A 1 170 ? 14.438 7.523 4.445 1 96.62 170 LEU A N 1
ATOM 1343 C CA . LEU A 1 170 ? 12.977 7.516 4.496 1 96.62 170 LEU A CA 1
ATOM 1344 C C . LEU A 1 170 ? 12.484 7.465 5.938 1 96.62 170 LEU A C 1
ATOM 1346 O O . LEU A 1 170 ? 11.375 7.926 6.234 1 96.62 170 LEU A O 1
ATOM 1350 N N . LEU A 1 171 ? 13.289 6.945 6.828 1 96 171 LEU A N 1
ATOM 1351 C CA . LEU A 1 171 ? 12.906 6.863 8.234 1 96 171 LEU A CA 1
ATOM 1352 C C . LEU A 1 171 ? 12.82 8.25 8.852 1 96 171 LEU A C 1
ATOM 1354 O O . LEU A 1 171 ? 12.117 8.453 9.852 1 96 171 LEU A O 1
ATOM 1358 N N . LYS A 1 172 ? 13.461 9.219 8.242 1 93.06 172 LYS A N 1
ATOM 1359 C CA . LYS A 1 172 ? 13.5 10.57 8.797 1 93.06 172 LYS A CA 1
ATOM 1360 C C . LYS A 1 172 ? 12.727 11.555 7.922 1 93.06 172 LYS A C 1
ATOM 1362 O O . LYS A 1 172 ? 12.445 12.68 8.336 1 93.06 172 LYS A O 1
ATOM 1367 N N . GLU A 1 173 ? 12.406 11.094 6.77 1 94 173 GLU A N 1
ATOM 1368 C CA . GLU A 1 173 ? 11.773 11.961 5.777 1 94 173 GLU A CA 1
ATOM 1369 C C . GLU A 1 173 ? 10.328 12.266 6.156 1 94 173 GLU A C 1
ATOM 1371 O O . GLU A 1 173 ? 9.625 11.406 6.684 1 94 173 GLU A O 1
ATOM 1376 N N . THR A 1 174 ? 9.891 13.477 5.844 1 92.88 174 THR A N 1
ATOM 1377 C CA . THR A 1 174 ? 8.492 13.844 6.047 1 92.88 174 THR A CA 1
ATOM 1378 C C . THR A 1 174 ? 7.586 13.086 5.082 1 92.88 174 THR A C 1
ATOM 1380 O O . THR A 1 174 ? 7.984 12.789 3.953 1 92.88 174 THR A O 1
ATOM 1383 N N . MET A 1 175 ? 6.387 12.82 5.562 1 93 175 MET A N 1
ATOM 1384 C CA . MET A 1 175 ? 5.406 12.188 4.688 1 93 175 MET A CA 1
ATOM 1385 C C . MET A 1 175 ? 4.531 13.234 4.008 1 93 175 MET A C 1
ATOM 1387 O O . MET A 1 175 ? 3.711 12.898 3.148 1 93 175 MET A O 1
ATOM 1391 N N . ASP A 1 176 ? 4.727 14.5 4.363 1 92.69 176 ASP A N 1
ATOM 1392 C CA . ASP A 1 176 ? 3.951 15.609 3.818 1 92.69 176 ASP A CA 1
ATOM 1393 C C . ASP A 1 176 ? 4.859 16.766 3.41 1 92.69 176 ASP A C 1
ATOM 1395 O O . ASP A 1 176 ? 5.062 17.703 4.184 1 92.69 176 ASP A O 1
ATOM 1399 N N . PRO A 1 177 ? 5.285 16.672 2.174 1 92.06 177 PRO A N 1
ATOM 1400 C CA . PRO A 1 177 ? 6.277 17.672 1.754 1 92.06 177 PRO A CA 1
ATOM 1401 C C . PRO A 1 177 ? 5.703 19.078 1.685 1 92.06 177 PRO A C 1
ATOM 1403 O O . PRO A 1 177 ? 6.43 20.062 1.884 1 92.06 177 PRO A O 1
ATOM 1406 N N . GLU A 1 178 ? 4.516 19.219 1.355 1 88.25 178 GLU A N 1
ATOM 1407 C CA . GLU A 1 178 ? 3.91 20.547 1.322 1 88.25 178 GLU A CA 1
ATOM 1408 C C . GLU A 1 178 ? 3.854 21.172 2.717 1 88.25 178 GLU A C 1
ATOM 1410 O O . GLU A 1 178 ? 4.176 22.344 2.896 1 88.25 178 GLU A O 1
ATOM 1415 N N . LEU A 1 179 ? 3.445 20.391 3.662 1 88.19 179 LEU A N 1
ATOM 1416 C CA . LEU A 1 179 ? 3.424 20.859 5.043 1 88.19 179 LEU A CA 1
ATOM 1417 C C . LEU A 1 179 ? 4.836 21.172 5.531 1 88.19 179 LEU A C 1
ATOM 1419 O O . LEU A 1 179 ? 5.039 22.125 6.285 1 88.19 179 LEU A O 1
ATOM 1423 N N . ASP A 1 180 ? 5.723 20.328 5.141 1 87.94 180 ASP A N 1
ATOM 1424 C CA . ASP A 1 180 ? 7.113 20.547 5.535 1 87.94 180 ASP A CA 1
ATOM 1425 C C . ASP A 1 180 ? 7.637 21.875 5.012 1 87.94 180 ASP A C 1
ATOM 1427 O O . ASP A 1 180 ? 8.312 22.609 5.738 1 87.94 180 ASP A O 1
ATOM 1431 N N . ALA A 1 181 ? 7.375 22.172 3.812 1 86.81 181 ALA A N 1
ATOM 1432 C CA . ALA A 1 181 ? 7.793 23.438 3.232 1 86.81 181 ALA A CA 1
ATOM 1433 C C . ALA A 1 181 ? 7.172 24.625 3.984 1 86.81 181 ALA A C 1
ATOM 1435 O O . ALA A 1 181 ? 7.852 25.609 4.266 1 86.81 181 ALA A O 1
ATOM 1436 N N . PHE A 1 182 ? 5.949 24.484 4.254 1 89.38 182 PHE A N 1
ATOM 1437 C CA . PHE A 1 182 ? 5.25 25.516 5.008 1 89.38 182 PHE A CA 1
ATOM 1438 C C . PHE A 1 182 ? 5.859 25.672 6.395 1 89.38 182 PHE A C 1
ATOM 1440 O O . PHE A 1 182 ? 6.059 26.797 6.855 1 89.38 182 PHE A O 1
ATOM 1447 N N . THR A 1 183 ? 6.16 24.594 6.992 1 87.62 183 THR A N 1
ATOM 1448 C CA . THR A 1 183 ? 6.746 24.609 8.328 1 87.62 183 THR A CA 1
ATOM 1449 C C . THR A 1 183 ? 8.109 25.297 8.32 1 87.62 183 THR A C 1
ATOM 1451 O O . THR A 1 183 ? 8.422 26.062 9.234 1 87.62 183 THR A O 1
ATOM 1454 N N . LYS A 1 184 ? 8.844 25.047 7.355 1 86.31 184 LYS A N 1
ATOM 1455 C CA . LYS A 1 184 ? 10.156 25.672 7.23 1 86.31 184 LYS A CA 1
ATOM 1456 C C . LYS A 1 184 ? 10.023 27.188 7.074 1 86.31 184 LYS A C 1
ATOM 1458 O O . LYS A 1 184 ? 10.812 27.953 7.625 1 86.31 184 LYS A O 1
ATOM 1463 N N . GLN A 1 185 ? 9.039 27.562 6.34 1 85.94 185 GLN A N 1
ATOM 1464 C CA . GLN A 1 185 ? 8.773 28.984 6.188 1 85.94 185 GLN A CA 1
ATOM 1465 C C . GLN A 1 185 ? 8.391 29.625 7.52 1 85.94 185 GLN A C 1
ATOM 1467 O O . GLN A 1 185 ? 8.844 30.719 7.848 1 85.94 185 GLN A O 1
ATOM 1472 N N . LEU A 1 186 ? 7.582 28.953 8.234 1 86.62 186 LEU A N 1
ATOM 1473 C CA . LEU A 1 186 ? 7.156 29.438 9.539 1 86.62 186 LEU A CA 1
ATOM 1474 C C . LEU A 1 186 ? 8.336 29.531 10.5 1 86.62 186 LEU A C 1
ATOM 1476 O O . LEU A 1 186 ? 8.445 30.484 11.281 1 86.62 186 LEU A O 1
ATOM 1480 N N . LYS A 1 187 ? 9.172 28.547 10.453 1 86.56 187 LYS A N 1
ATOM 1481 C CA . LYS A 1 187 ? 10.352 28.531 11.312 1 86.56 187 LYS A CA 1
ATOM 1482 C C . LYS A 1 187 ? 11.266 29.719 11.008 1 86.56 187 LYS A C 1
ATOM 1484 O O . LYS A 1 187 ? 11.805 30.344 11.922 1 86.56 187 LYS A O 1
ATOM 1489 N N . LYS A 1 188 ? 11.422 29.922 9.789 1 85.06 188 LYS A N 1
ATOM 1490 C CA . LYS A 1 188 ? 12.234 31.062 9.391 1 85.06 188 LYS A CA 1
ATOM 1491 C C . LYS A 1 188 ? 11.641 32.375 9.922 1 85.06 188 LYS A C 1
ATOM 1493 O O . LYS A 1 188 ? 12.375 33.25 10.398 1 85.06 188 LYS A O 1
ATOM 1498 N N . GLN A 1 189 ? 10.375 32.469 9.812 1 82 189 GLN A N 1
ATOM 1499 C CA . GLN A 1 189 ? 9.695 33.656 10.32 1 82 189 GLN A CA 1
ATOM 1500 C C . GLN A 1 189 ? 9.891 33.781 11.828 1 82 189 GLN A C 1
ATOM 1502 O O . GLN A 1 189 ? 10.125 34.875 12.336 1 82 189 GLN A O 1
ATOM 1507 N N . VAL A 1 190 ? 9.797 32.688 12.469 1 80.06 190 VAL A N 1
ATOM 1508 C CA . VAL A 1 190 ? 9.961 32.688 13.914 1 80.06 190 VAL A CA 1
ATOM 1509 C C . VAL A 1 190 ? 11.398 33.094 14.273 1 80.06 190 VAL A C 1
ATOM 1511 O O . VAL A 1 190 ? 11.625 33.875 15.195 1 80.06 190 VAL A O 1
ATOM 1514 N N . ASP A 1 191 ? 12.297 32.531 13.578 1 79.94 191 ASP A N 1
ATOM 1515 C CA . ASP A 1 191 ? 13.695 32.844 13.812 1 79.94 191 ASP A CA 1
ATOM 1516 C C . ASP A 1 191 ? 13.977 34.312 13.539 1 79.94 191 ASP A C 1
ATOM 1518 O O . ASP A 1 191 ? 14.695 34.969 14.297 1 79.94 191 ASP A O 1
ATOM 1522 N N . ASP A 1 192 ? 13.422 34.844 12.477 1 77.88 192 ASP A N 1
ATOM 1523 C CA . ASP A 1 192 ? 13.586 36.25 12.133 1 77.88 192 ASP A CA 1
ATOM 1524 C C . ASP A 1 192 ? 12.969 37.156 13.188 1 77.88 192 ASP A C 1
ATOM 1526 O O . ASP A 1 192 ? 13.531 38.219 13.539 1 77.88 192 ASP A O 1
ATOM 1530 N N . ASP A 1 193 ? 11.812 36.719 13.625 1 77.5 193 ASP A N 1
ATOM 1531 C CA . ASP A 1 193 ? 11.125 37.5 14.648 1 77.5 193 ASP A CA 1
ATOM 1532 C C . ASP A 1 193 ? 11.914 37.5 15.961 1 77.5 193 ASP A C 1
ATOM 1534 O O . ASP A 1 193 ? 11.984 38.531 16.656 1 77.5 193 ASP A O 1
ATOM 1538 N N . GLN A 1 194 ? 12.516 36.406 16.281 1 76.62 194 GLN A N 1
ATOM 1539 C CA . GLN A 1 194 ? 13.336 36.312 17.484 1 76.62 194 GLN A CA 1
ATOM 1540 C C . GLN A 1 194 ? 14.586 37.188 17.375 1 76.62 194 GLN A C 1
ATOM 1542 O O . GLN A 1 194 ? 14.969 37.875 18.328 1 76.62 194 GLN A O 1
ATOM 1547 N N . LEU A 1 195 ? 15.133 37.156 16.219 1 69.69 195 LEU A N 1
ATOM 1548 C CA . LEU A 1 195 ? 16.312 38 15.992 1 69.69 195 LEU A CA 1
ATOM 1549 C C . LEU A 1 195 ? 15.953 39.469 16.094 1 69.69 195 LEU A C 1
ATOM 1551 O O . LEU A 1 195 ? 16.719 40.25 16.656 1 69.69 195 LEU A O 1
ATOM 1555 N N . THR A 1 196 ? 14.828 39.75 15.516 1 67.12 196 THR A N 1
ATOM 1556 C CA . THR A 1 196 ? 14.367 41.125 15.578 1 67.12 196 THR A CA 1
ATOM 1557 C C . THR A 1 196 ? 14.117 41.531 17.031 1 67.12 196 THR A C 1
ATOM 1559 O O . THR A 1 196 ? 14.484 42.656 17.422 1 67.12 196 THR A O 1
ATOM 1562 N N . LYS A 1 197 ? 13.562 40.719 17.844 1 70.69 197 LYS A N 1
ATOM 1563 C CA . LYS A 1 197 ? 13.305 41 19.266 1 70.69 197 LYS A CA 1
ATOM 1564 C C . LYS A 1 197 ? 14.609 41.188 20.031 1 70.69 197 LYS A C 1
ATOM 1566 O O . LYS A 1 197 ? 14.719 42.094 20.859 1 70.69 197 LYS A O 1
ATOM 1571 N N . GLU A 1 198 ? 15.508 40.312 19.672 1 68.62 198 GLU A N 1
ATOM 1572 C CA . GLU A 1 198 ? 16.812 40.406 20.328 1 68.62 198 GLU A CA 1
ATOM 1573 C C . GLU A 1 198 ? 17.516 41.719 19.969 1 68.62 198 GLU A C 1
ATOM 1575 O O . GLU A 1 198 ? 18.156 42.344 20.828 1 68.62 198 GLU A O 1
ATOM 1580 N N . LYS A 1 199 ? 17.438 42.094 18.781 1 61.84 199 LYS A N 1
ATOM 1581 C CA . LYS A 1 199 ? 18.047 43.344 18.328 1 61.84 199 LYS A CA 1
ATOM 1582 C C . LYS A 1 199 ? 17.406 44.562 19.016 1 61.84 199 LYS A C 1
ATOM 1584 O O . LYS A 1 199 ? 18.109 45.469 19.438 1 61.84 199 LYS A O 1
ATOM 1589 N N . VAL A 1 200 ? 16.188 44.531 19.078 1 59.97 200 VAL A N 1
ATOM 1590 C CA . VAL A 1 200 ? 15.461 45.594 19.734 1 59.97 200 VAL A CA 1
ATOM 1591 C C . VAL A 1 200 ? 15.844 45.688 21.203 1 59.97 200 VAL A C 1
ATOM 1593 O O . VAL A 1 200 ? 16.078 46.75 21.734 1 59.97 200 VAL A O 1
ATOM 1596 N N . ALA A 1 201 ? 15.922 44.562 21.859 1 64.62 201 ALA A N 1
ATOM 1597 C CA . ALA A 1 201 ? 16.312 44.5 23.266 1 64.62 201 ALA A CA 1
ATOM 1598 C C . ALA A 1 201 ? 17.719 45.062 23.469 1 64.62 201 ALA A C 1
ATOM 1600 O O . ALA A 1 201 ? 17.969 45.812 24.406 1 64.62 201 ALA A O 1
ATOM 1601 N N . LYS A 1 202 ? 18.625 44.781 22.609 1 63.22 202 LYS A N 1
ATOM 1602 C CA . LYS A 1 202 ? 19.984 45.281 22.703 1 63.22 202 LYS A CA 1
ATOM 1603 C C . LYS A 1 202 ? 20.031 46.812 22.484 1 63.22 202 LYS A C 1
ATOM 1605 O O . LYS A 1 202 ? 20.766 47.5 23.188 1 63.22 202 LYS A O 1
ATOM 1610 N N . LEU A 1 203 ? 19.266 47.281 21.625 1 57.25 203 LEU A N 1
ATOM 1611 C CA . LEU A 1 203 ? 19.203 48.719 21.344 1 57.25 203 LEU A CA 1
ATOM 1612 C C . LEU A 1 203 ? 18.594 49.469 22.531 1 57.25 203 LEU A C 1
ATOM 1614 O O . LEU A 1 203 ? 19.047 50.531 22.891 1 57.25 203 LEU A O 1
ATOM 1618 N N . GLU A 1 204 ? 17.625 48.938 23.156 1 60.62 204 GLU A N 1
ATOM 1619 C CA . GLU A 1 204 ? 17 49.5 24.344 1 60.62 204 GLU A CA 1
ATOM 1620 C C . GLU A 1 204 ? 17.969 49.562 25.516 1 60.62 204 GLU A C 1
ATOM 1622 O O . GLU A 1 204 ? 18.031 50.562 26.234 1 60.62 204 GLU A O 1
ATOM 1627 N N . GLU A 1 205 ? 18.672 48.5 25.688 1 64.88 205 GLU A N 1
ATOM 1628 C CA . GLU A 1 205 ? 19.703 48.5 26.734 1 64.88 205 GLU A CA 1
ATOM 1629 C C . GLU A 1 205 ? 20.75 49.562 26.484 1 64.88 205 GLU A C 1
ATOM 1631 O O . GLU A 1 205 ? 21.219 50.219 27.422 1 64.88 205 GLU A O 1
ATOM 1636 N N . HIS A 1 206 ? 21.062 49.75 25.297 1 61.03 206 HIS A N 1
ATOM 1637 C CA . HIS A 1 206 ? 22.047 50.781 24.938 1 61.03 206 HIS A CA 1
ATOM 1638 C C . HIS A 1 206 ? 21.516 52.188 25.172 1 61.03 206 HIS A C 1
ATOM 1640 O O . HIS A 1 206 ? 22.234 53.062 25.672 1 61.03 206 HIS A O 1
ATOM 1646 N N . VAL A 1 207 ? 20.312 52.344 24.969 1 58.12 207 VAL A N 1
ATOM 1647 C CA . VAL A 1 207 ? 19.672 53.656 25.156 1 58.12 207 VAL A CA 1
ATOM 1648 C C . VAL A 1 207 ? 19.469 53.906 26.641 1 58.12 207 VAL A C 1
ATOM 1650 O O . VAL A 1 207 ? 19.703 55.031 27.109 1 58.12 207 VAL A O 1
ATOM 1653 N N . HIS A 1 208 ? 19.109 52.906 27.281 1 60.88 208 HIS A N 1
ATOM 1654 C CA . HIS A 1 208 ? 18.906 53.125 28.703 1 60.88 208 HIS A CA 1
ATOM 1655 C C . HIS A 1 208 ? 20.234 53.125 29.453 1 60.88 208 HIS A C 1
ATOM 1657 O O . HIS A 1 208 ? 20.328 53.719 30.531 1 60.88 208 HIS A O 1
ATOM 1663 N N . GLY A 1 209 ? 21.109 52.406 29.047 1 57.03 209 GLY A N 1
ATOM 1664 C CA . GLY A 1 209 ? 22.406 52.531 29.672 1 57.03 209 GLY A CA 1
ATOM 1665 C C . GLY A 1 209 ? 23.078 53.875 29.375 1 57.03 209 GLY A C 1
ATOM 1666 O O . GLY A 1 209 ? 24.047 54.25 30.047 1 57.03 209 GLY A O 1
ATOM 1667 N N . LYS A 1 210 ? 22.891 54.312 28.266 1 53.72 210 LYS A N 1
ATOM 1668 C CA . LYS A 1 210 ? 23.406 55.656 28.016 1 53.72 210 LYS A CA 1
ATOM 1669 C C . LYS A 1 210 ? 22.594 56.719 28.766 1 53.72 210 LYS A C 1
ATOM 1671 O O . LYS A 1 210 ? 22.859 57.906 28.656 1 53.72 210 LYS A O 1
ATOM 1676 N N . LYS A 1 211 ? 21.594 56.312 29.469 1 43.62 211 LYS A N 1
ATOM 1677 C CA . LYS A 1 211 ? 21.109 57.312 30.406 1 43.62 211 LYS A CA 1
ATOM 1678 C C . LYS A 1 211 ? 21.859 57.25 31.734 1 43.62 211 LYS A C 1
ATOM 1680 O O . LYS A 1 211 ? 22.219 56.156 32.188 1 43.62 211 LYS A O 1
ATOM 1685 N N . MET B 1 1 ? 21.047 21.125 -1.136 1 36.75 1 MET B N 1
ATOM 1686 C CA . MET B 1 1 ? 21.281 19.766 -0.632 1 36.75 1 MET B CA 1
ATOM 1687 C C . MET B 1 1 ? 20.734 18.719 -1.594 1 36.75 1 MET B C 1
ATOM 1689 O O . MET B 1 1 ? 19.656 18.906 -2.18 1 36.75 1 MET B O 1
ATOM 1693 N N . ALA B 1 2 ? 21.438 17.938 -2.088 1 48 2 ALA B N 1
ATOM 1694 C CA . ALA B 1 2 ? 21.141 17.031 -3.188 1 48 2 ALA B CA 1
ATOM 1695 C C . ALA B 1 2 ? 19.938 16.156 -2.857 1 48 2 ALA B C 1
ATOM 1697 O O . ALA B 1 2 ? 19.844 15.609 -1.758 1 48 2 ALA B O 1
ATOM 1698 N N . THR B 1 3 ? 18.766 16.328 -3.545 1 67.06 3 THR B N 1
ATOM 1699 C CA . THR B 1 3 ? 17.484 15.656 -3.352 1 67.06 3 THR B CA 1
ATOM 1700 C C . THR B 1 3 ? 17.641 14.141 -3.48 1 67.06 3 THR B C 1
ATOM 1702 O O . THR B 1 3 ? 18.297 13.656 -4.41 1 67.06 3 THR B O 1
ATOM 1705 N N . ASN B 1 4 ? 17.453 13.508 -2.416 1 85.12 4 ASN B N 1
ATOM 1706 C CA . ASN B 1 4 ? 17.438 12.055 -2.418 1 85.12 4 ASN B CA 1
ATOM 1707 C C . ASN B 1 4 ? 16.344 11.5 -3.342 1 85.12 4 ASN B C 1
ATOM 1709 O O . ASN B 1 4 ? 15.258 12.062 -3.418 1 85.12 4 ASN B O 1
ATOM 1713 N N . THR B 1 5 ? 16.734 10.508 -4.113 1 91.12 5 THR B N 1
ATOM 1714 C CA . THR B 1 5 ? 15.828 9.891 -5.078 1 91.12 5 THR B CA 1
ATOM 1715 C C . THR B 1 5 ? 14.516 9.492 -4.414 1 91.12 5 THR B C 1
ATOM 1717 O O . THR B 1 5 ? 13.469 9.453 -5.062 1 91.12 5 THR B O 1
ATOM 1720 N N . TYR B 1 6 ? 14.516 9.367 -3.08 1 94.56 6 TYR B N 1
ATOM 1721 C CA . TYR B 1 6 ? 13.336 8.883 -2.383 1 94.56 6 TYR B CA 1
ATOM 1722 C C . TYR B 1 6 ? 12.664 10 -1.595 1 94.56 6 TYR B C 1
ATOM 1724 O O . TYR B 1 6 ? 11.805 9.75 -0.747 1 94.56 6 TYR B O 1
ATOM 1732 N N . SER B 1 7 ? 13.062 11.234 -1.94 1 95 7 SER B N 1
ATOM 1733 C CA . SER B 1 7 ? 12.453 12.375 -1.268 1 95 7 SER B CA 1
ATOM 1734 C C . SER B 1 7 ? 10.945 12.406 -1.495 1 95 7 SER B C 1
ATOM 1736 O O . SER B 1 7 ? 10.469 12.016 -2.559 1 95 7 SER B O 1
ATOM 1738 N N . SER B 1 8 ? 10.273 12.906 -0.461 1 94.62 8 SER B N 1
ATOM 1739 C CA . SER B 1 8 ? 8.828 13.062 -0.579 1 94.62 8 SER B CA 1
ATOM 1740 C C . SER B 1 8 ? 8.469 14.172 -1.559 1 94.62 8 SER B C 1
ATOM 1742 O O . SER B 1 8 ? 9.094 15.234 -1.558 1 94.62 8 SER B O 1
ATOM 1744 N N . THR B 1 9 ? 7.566 13.906 -2.385 1 94.56 9 THR B N 1
ATOM 1745 C CA . THR B 1 9 ? 6.988 14.844 -3.344 1 94.56 9 THR B CA 1
ATOM 1746 C C . THR B 1 9 ? 5.465 14.812 -3.283 1 94.56 9 THR B C 1
ATOM 1748 O O . THR B 1 9 ? 4.883 13.953 -2.619 1 94.56 9 THR B O 1
ATOM 1751 N N . PRO B 1 10 ? 4.805 15.773 -3.906 1 93.94 10 PRO B N 1
ATOM 1752 C CA . PRO B 1 10 ? 3.344 15.688 -3.965 1 93.94 10 PRO B CA 1
ATOM 1753 C C . PRO B 1 10 ? 2.854 14.367 -4.566 1 93.94 10 PRO B C 1
ATOM 1755 O O . PRO B 1 10 ? 1.811 13.852 -4.16 1 93.94 10 PRO B O 1
ATOM 1758 N N . GLU B 1 11 ? 3.643 13.828 -5.461 1 95.56 11 GLU B N 1
ATOM 1759 C CA . GLU B 1 11 ? 3.26 12.586 -6.125 1 95.56 11 GLU B CA 1
ATOM 1760 C C . GLU B 1 11 ? 3.344 11.398 -5.168 1 95.56 11 GLU B C 1
ATOM 1762 O O . GLU B 1 11 ? 2.518 10.484 -5.23 1 95.56 11 GLU B O 1
ATOM 1767 N N . THR B 1 12 ? 4.375 11.383 -4.289 1 95.31 12 THR B N 1
ATOM 1768 C CA . THR B 1 12 ? 4.449 10.32 -3.289 1 95.31 12 THR B CA 1
ATOM 1769 C C . THR B 1 12 ? 3.316 10.445 -2.275 1 95.31 12 THR B C 1
ATOM 1771 O O . THR B 1 12 ? 2.791 9.445 -1.794 1 95.31 12 THR B O 1
ATOM 1774 N N . THR B 1 13 ? 2.922 11.703 -1.962 1 95.19 13 THR B N 1
ATOM 1775 C CA . THR B 1 13 ? 1.804 11.938 -1.056 1 95.19 13 THR B CA 1
ATOM 1776 C C . THR B 1 13 ? 0.497 11.438 -1.665 1 95.19 13 THR B C 1
ATOM 1778 O O . THR B 1 13 ? -0.339 10.867 -0.965 1 95.19 13 THR B O 1
ATOM 1781 N N . ASN B 1 14 ? 0.39 11.68 -2.965 1 95.75 14 ASN B N 1
ATOM 1782 C CA . ASN B 1 14 ? -0.785 11.172 -3.67 1 95.75 14 ASN B CA 1
ATOM 1783 C C . ASN B 1 14 ? -0.906 9.656 -3.543 1 95.75 14 ASN B C 1
ATOM 1785 O O . ASN B 1 14 ? -1.991 9.141 -3.279 1 95.75 14 ASN B O 1
ATOM 1789 N N . SER B 1 15 ? 0.182 8.992 -3.719 1 95.25 15 SER B N 1
ATOM 1790 C CA . SER B 1 15 ? 0.192 7.535 -3.637 1 95.25 15 SER B CA 1
ATOM 1791 C C . SER B 1 15 ? -0.16 7.059 -2.23 1 95.25 15 SER B C 1
ATOM 1793 O O . SER B 1 15 ? -0.943 6.125 -2.064 1 95.25 15 SER B O 1
ATOM 1795 N N . ASN B 1 16 ? 0.405 7.695 -1.252 1 94 16 ASN B N 1
ATOM 1796 C CA . ASN B 1 16 ? 0.099 7.344 0.131 1 94 16 ASN B CA 1
ATOM 1797 C C . ASN B 1 16 ? -1.37 7.59 0.461 1 94 16 ASN B C 1
ATOM 1799 O O . ASN B 1 16 ? -2 6.785 1.149 1 94 16 ASN B O 1
ATOM 1803 N N . ARG B 1 17 ? -1.829 8.688 -0.006 1 95.5 17 ARG B N 1
ATOM 1804 C CA . ARG B 1 17 ? -3.223 9.047 0.245 1 95.5 17 ARG B CA 1
ATOM 1805 C C . ARG B 1 17 ? -4.168 8.039 -0.404 1 95.5 17 ARG B C 1
ATOM 1807 O O . ARG B 1 17 ? -5.168 7.645 0.198 1 95.5 17 ARG B O 1
ATOM 1814 N N . ALA B 1 18 ? -3.828 7.676 -1.611 1 95.75 18 ALA B N 1
ATOM 1815 C CA . ALA B 1 18 ? -4.629 6.652 -2.281 1 95.75 18 ALA B CA 1
ATOM 1816 C C . ALA B 1 18 ? -4.645 5.355 -1.479 1 95.75 18 ALA B C 1
ATOM 1818 O O . ALA B 1 18 ? -5.695 4.734 -1.314 1 95.75 18 ALA B O 1
ATOM 1819 N N . SER B 1 19 ? -3.51 4.98 -1.023 1 93.88 19 SER B N 1
ATOM 1820 C CA . SER B 1 19 ? -3.404 3.766 -0.221 1 93.88 19 SER B CA 1
ATOM 1821 C C . SER B 1 19 ? -4.254 3.861 1.042 1 93.88 19 SER B C 1
ATOM 1823 O O . SER B 1 19 ? -4.957 2.912 1.396 1 93.88 19 SER B O 1
ATOM 1825 N N . ARG B 1 20 ? -4.242 4.965 1.699 1 94.81 20 ARG B N 1
ATOM 1826 C CA . ARG B 1 20 ? -5.016 5.164 2.92 1 94.81 20 ARG B CA 1
ATOM 1827 C C . ARG B 1 20 ? -6.512 5.094 2.633 1 94.81 20 ARG B C 1
ATOM 1829 O O . ARG B 1 20 ? -7.281 4.574 3.441 1 94.81 20 ARG B O 1
ATOM 1836 N N . ILE B 1 21 ? -6.852 5.668 1.528 1 96.94 21 ILE B N 1
ATOM 1837 C CA . ILE B 1 21 ? -8.266 5.66 1.159 1 96.94 21 ILE B CA 1
ATOM 1838 C C . ILE B 1 21 ? -8.719 4.227 0.896 1 96.94 21 ILE B C 1
ATOM 1840 O O . ILE B 1 21 ? -9.766 3.799 1.386 1 96.94 21 ILE B O 1
ATOM 1844 N N . LEU B 1 22 ? -7.898 3.49 0.189 1 96.25 22 LEU B N 1
ATOM 1845 C CA . LEU B 1 22 ? -8.266 2.139 -0.223 1 96.25 22 LEU B CA 1
ATOM 1846 C C . LEU B 1 22 ? -8.234 1.183 0.964 1 96.25 22 LEU B C 1
ATOM 1848 O O . LEU B 1 22 ? -9.156 0.375 1.136 1 96.25 22 LEU B O 1
ATOM 1852 N N . LEU B 1 23 ? -7.285 1.342 1.812 1 93.88 23 LEU B N 1
ATOM 1853 C CA . LEU B 1 23 ? -7.121 0.412 2.924 1 93.88 23 LEU B CA 1
ATOM 1854 C C . LEU B 1 23 ? -7.926 0.867 4.137 1 93.88 23 LEU B C 1
ATOM 1856 O O . LEU B 1 23 ? -8.102 0.108 5.094 1 93.88 23 LEU B O 1
ATOM 1860 N N . GLY B 1 24 ? -8.43 2.049 4.094 1 94.69 24 GLY B N 1
ATOM 1861 C CA . GLY B 1 24 ? -9.258 2.594 5.156 1 94.69 24 GLY B CA 1
ATOM 1862 C C . GLY B 1 24 ? -10.742 2.576 4.828 1 94.69 24 GLY B C 1
ATOM 1863 O O . GLY B 1 24 ? -11.383 1.527 4.895 1 94.69 24 GLY B O 1
ATOM 1864 N N . PRO B 1 25 ? -11.25 3.738 4.383 1 96.94 25 PRO B N 1
ATOM 1865 C CA . PRO B 1 25 ? -12.695 3.824 4.168 1 96.94 25 PRO B CA 1
ATOM 1866 C C . PRO B 1 25 ? -13.203 2.787 3.168 1 96.94 25 PRO B C 1
ATOM 1868 O O . PRO B 1 25 ? -14.289 2.234 3.346 1 96.94 25 PRO B O 1
ATOM 1871 N N . CYS B 1 26 ? -12.477 2.504 2.098 1 97.75 26 CYS B N 1
ATOM 1872 C CA . CYS B 1 26 ? -12.953 1.543 1.107 1 97.75 26 CYS B CA 1
ATOM 1873 C C . CYS B 1 26 ? -13.031 0.141 1.701 1 97.75 26 CYS B C 1
ATOM 1875 O O . CYS B 1 26 ? -14.008 -0.574 1.483 1 97.75 26 CYS B O 1
ATOM 1877 N N . THR B 1 27 ? -12.023 -0.255 2.402 1 97.19 27 THR B N 1
ATOM 1878 C CA . THR B 1 27 ? -12.023 -1.569 3.037 1 97.19 27 THR B CA 1
ATOM 1879 C C . THR B 1 27 ? -13.125 -1.666 4.086 1 97.19 27 THR B C 1
ATOM 1881 O O . THR B 1 27 ? -13.844 -2.668 4.148 1 97.19 27 THR B O 1
ATOM 1884 N N . ASP B 1 28 ? -13.258 -0.639 4.875 1 97.5 28 ASP B N 1
ATOM 1885 C CA . ASP B 1 28 ? -14.305 -0.622 5.895 1 97.5 28 ASP B CA 1
ATOM 1886 C C . ASP B 1 28 ? -15.688 -0.695 5.262 1 97.5 28 ASP B C 1
ATOM 1888 O O . ASP B 1 28 ? -16.594 -1.336 5.805 1 97.5 28 ASP B O 1
ATOM 1892 N N . GLN B 1 29 ? -15.836 -0.023 4.176 1 98.44 29 GLN B N 1
ATOM 1893 C CA . GLN B 1 29 ? -17.109 -0.049 3.463 1 98.44 29 GLN B CA 1
ATOM 1894 C C . GLN B 1 29 ? -17.438 -1.454 2.965 1 98.44 29 GLN B C 1
ATOM 1896 O O . GLN B 1 29 ? -18.562 -1.921 3.1 1 98.44 29 GLN B O 1
ATOM 1901 N N . LEU B 1 30 ? -16.453 -2.137 2.438 1 98.5 30 LEU B N 1
ATOM 1902 C CA . LEU B 1 30 ? -16.656 -3.504 1.97 1 98.5 30 LEU B CA 1
ATOM 1903 C C . LEU B 1 30 ? -16.969 -4.438 3.137 1 98.5 30 LEU B C 1
ATOM 1905 O O . LEU B 1 30 ? -17.734 -5.391 2.99 1 98.5 30 LEU B O 1
ATOM 1909 N N . ARG B 1 31 ? -16.328 -4.137 4.258 1 98.19 31 ARG B N 1
ATOM 1910 C CA . ARG B 1 31 ? -16.641 -4.906 5.461 1 98.19 31 ARG B CA 1
ATOM 1911 C C . ARG B 1 31 ? -18.109 -4.75 5.84 1 98.19 31 ARG B C 1
ATOM 1913 O O . ARG B 1 31 ? -18.797 -5.734 6.137 1 98.19 31 ARG B O 1
ATOM 1920 N N . ASP B 1 32 ? -18.562 -3.531 5.816 1 98.38 32 ASP B N 1
ATOM 1921 C CA . ASP B 1 32 ? -19.969 -3.273 6.148 1 98.38 32 ASP B CA 1
ATOM 1922 C C . ASP B 1 32 ? -20.906 -3.889 5.109 1 98.38 32 ASP B C 1
ATOM 1924 O O . ASP B 1 32 ? -21.984 -4.352 5.449 1 98.38 32 ASP B O 1
ATOM 1928 N N . LEU B 1 33 ? -20.484 -3.826 3.873 1 98.75 33 LEU B N 1
ATOM 1929 C CA . LEU B 1 33 ? -21.266 -4.461 2.824 1 98.75 33 LEU B CA 1
ATOM 1930 C C . LEU B 1 33 ? -21.391 -5.961 3.066 1 98.75 33 LEU B C 1
ATOM 1932 O O . LEU B 1 33 ? -22.469 -6.539 2.904 1 98.75 33 LEU B O 1
ATOM 1936 N N . LEU B 1 34 ? -20.281 -6.582 3.438 1 98.62 34 LEU B N 1
ATOM 1937 C CA . LEU B 1 34 ? -20.328 -8 3.76 1 98.62 34 LEU B CA 1
ATOM 1938 C C . LEU B 1 34 ? -21.25 -8.266 4.938 1 98.62 34 LEU B C 1
ATOM 1940 O O . LEU B 1 34 ? -22.062 -9.195 4.902 1 98.62 34 LEU B O 1
ATOM 1944 N N . ARG B 1 35 ? -21.141 -7.418 5.922 1 98.25 35 ARG B N 1
ATOM 1945 C CA . ARG B 1 35 ? -22.016 -7.551 7.09 1 98.25 35 ARG B CA 1
ATOM 1946 C C . ARG B 1 35 ? -23.484 -7.445 6.699 1 98.25 35 ARG B C 1
ATOM 1948 O O . ARG B 1 35 ? -24.328 -8.117 7.285 1 98.25 35 ARG B O 1
ATOM 1955 N N . ASN B 1 36 ? -23.734 -6.559 5.793 1 97.88 36 ASN B N 1
ATOM 1956 C CA . ASN B 1 36 ? -25.094 -6.355 5.301 1 97.88 36 ASN B CA 1
ATOM 1957 C C . ASN B 1 36 ? -25.609 -7.59 4.566 1 97.88 36 ASN B C 1
ATOM 1959 O O . ASN B 1 36 ? -26.797 -7.902 4.641 1 97.88 36 ASN B O 1
ATOM 1963 N N . ARG B 1 37 ? -24.766 -8.289 3.889 1 97.75 37 ARG B N 1
ATOM 1964 C CA . ARG B 1 37 ? -25.141 -9.453 3.094 1 97.75 37 ARG B CA 1
ATOM 1965 C C . ARG B 1 37 ? -25.141 -10.727 3.939 1 97.75 37 ARG B C 1
ATOM 1967 O O . ARG B 1 37 ? -25.984 -11.602 3.768 1 97.75 37 ARG B O 1
ATOM 1974 N N . ILE B 1 38 ? -24.094 -10.781 4.793 1 97.94 38 ILE B N 1
ATOM 1975 C CA . ILE B 1 38 ? -23.922 -11.922 5.684 1 97.94 38 ILE B CA 1
ATOM 1976 C C . ILE B 1 38 ? -23.578 -11.438 7.09 1 97.94 38 ILE B C 1
ATOM 1978 O O . ILE B 1 38 ? -22.469 -10.977 7.336 1 97.94 38 ILE B O 1
ATOM 1982 N N . SER B 1 39 ? -24.5 -11.672 7.957 1 97.06 39 SER B N 1
ATOM 1983 C CA . SER B 1 39 ? -24.188 -11.32 9.336 1 97.06 39 SER B CA 1
ATOM 1984 C C . SER B 1 39 ? -23.094 -12.219 9.906 1 97.06 39 SER B C 1
ATOM 1986 O O . SER B 1 39 ? -23.016 -13.398 9.562 1 97.06 39 SER B O 1
ATOM 1988 N N . PRO B 1 40 ? -22.281 -11.625 10.758 1 95.94 40 PRO B N 1
ATOM 1989 C CA . PRO B 1 40 ? -21.219 -12.445 11.352 1 95.94 40 PRO B CA 1
ATOM 1990 C C . PRO B 1 40 ? -21.75 -13.719 11.992 1 95.94 40 PRO B C 1
ATOM 1992 O O . PRO B 1 40 ? -21.094 -14.766 11.93 1 95.94 40 PRO B O 1
ATOM 1995 N N . ALA B 1 41 ? -22.906 -13.688 12.555 1 95.25 41 ALA B N 1
ATOM 1996 C CA . ALA B 1 41 ? -23.516 -14.836 13.219 1 95.25 41 ALA B CA 1
ATOM 1997 C C . ALA B 1 41 ? -23.781 -15.969 12.234 1 95.25 41 ALA B C 1
ATOM 1999 O O . ALA B 1 41 ? -23.734 -17.141 12.602 1 95.25 41 ALA B O 1
ATOM 2000 N N . ASN B 1 42 ? -24 -15.648 11 1 96.12 42 ASN B N 1
ATOM 2001 C CA . ASN B 1 42 ? -24.375 -16.641 9.992 1 96.12 42 ASN B CA 1
ATOM 2002 C C . ASN B 1 42 ? -23.188 -16.984 9.086 1 96.12 42 ASN B C 1
ATOM 2004 O O . ASN B 1 42 ? -23.312 -17.812 8.195 1 96.12 42 ASN B O 1
ATOM 2008 N N . PHE B 1 43 ? -22.094 -16.344 9.328 1 97.12 43 PHE B N 1
ATOM 2009 C CA . PHE B 1 43 ? -20.969 -16.438 8.406 1 97.12 43 PHE B CA 1
ATOM 2010 C C . PHE B 1 43 ? -20.516 -17.891 8.258 1 97.12 43 PHE B C 1
ATOM 2012 O O . PHE B 1 43 ? -20.297 -18.359 7.141 1 97.12 43 PHE B O 1
ATOM 2019 N N . HIS B 1 44 ? -20.406 -18.547 9.352 1 94.94 44 HIS B N 1
ATOM 2020 C CA . HIS B 1 44 ? -19.906 -19.922 9.312 1 94.94 44 HIS B CA 1
ATOM 2021 C C . HIS B 1 44 ? -20.797 -20.797 8.445 1 94.94 44 HIS B C 1
ATOM 2023 O O . HIS B 1 44 ? -20.297 -21.594 7.633 1 94.94 44 HIS B O 1
ATOM 2029 N N . HIS B 1 45 ? -22.047 -20.703 8.633 1 95.38 45 HIS B N 1
ATOM 2030 C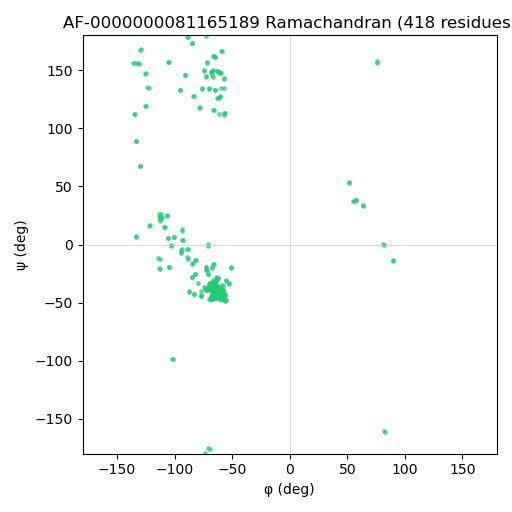 CA . HIS B 1 45 ? -23 -21.5 7.859 1 95.38 45 HIS B CA 1
ATOM 2031 C C . HIS B 1 45 ? -22.891 -21.188 6.371 1 95.38 45 HIS B C 1
ATOM 2033 O O . HIS B 1 45 ? -22.844 -22.094 5.539 1 95.38 45 HIS B O 1
ATOM 2039 N N . VAL B 1 46 ? -22.812 -19.953 6.039 1 96.88 46 VAL B N 1
ATOM 2040 C CA . VAL B 1 46 ? -22.812 -19.531 4.641 1 96.88 46 VAL B CA 1
ATOM 2041 C C . VAL B 1 46 ? -21.516 -19.984 3.967 1 96.88 46 VAL B C 1
ATOM 2043 O O . VAL B 1 46 ? -21.547 -20.547 2.867 1 96.88 46 VAL B O 1
ATOM 2046 N N . VAL B 1 47 ? -20.406 -19.75 4.633 1 96.25 47 VAL B N 1
ATOM 2047 C CA . VAL B 1 47 ? -19.109 -20.047 4.031 1 96.25 47 VAL B CA 1
ATOM 2048 C C . VAL B 1 47 ? -18.953 -21.562 3.846 1 96.25 47 VAL B C 1
ATOM 2050 O O . VAL B 1 47 ? -18.438 -22.016 2.83 1 96.25 47 VAL B O 1
ATOM 2053 N N . THR B 1 48 ? -19.469 -22.312 4.801 1 94.19 48 THR B N 1
ATOM 2054 C CA . THR B 1 48 ? -19.359 -23.766 4.715 1 94.19 48 THR B CA 1
ATOM 2055 C C . THR B 1 48 ? -20.281 -24.297 3.617 1 94.19 48 THR B C 1
ATOM 2057 O O . THR B 1 48 ? -19.922 -25.25 2.91 1 94.19 48 THR B O 1
ATOM 2060 N N . SER B 1 49 ? -21.391 -23.719 3.494 1 95.56 49 SER B N 1
ATOM 2061 C CA . SER B 1 49 ? -22.359 -24.156 2.49 1 95.56 49 SER B CA 1
ATOM 2062 C C . SER B 1 49 ? -21.906 -23.766 1.086 1 95.56 49 SER B C 1
ATOM 2064 O O . SER B 1 49 ? -22.344 -24.375 0.101 1 95.56 49 SER B O 1
ATOM 2066 N N . ASN B 1 50 ? -21.047 -22.766 1.003 1 95.38 50 ASN B N 1
ATOM 2067 C CA . ASN B 1 50 ? -20.609 -22.266 -0.3 1 95.38 50 ASN B CA 1
ATOM 2068 C C . ASN B 1 50 ? -19.141 -22.547 -0.545 1 95.38 50 ASN B C 1
ATOM 2070 O O . ASN B 1 50 ? -18.484 -21.828 -1.3 1 95.38 50 ASN B O 1
ATOM 2074 N N . ARG B 1 51 ? -18.578 -23.469 0.05 1 92.69 51 ARG B N 1
ATOM 2075 C CA . ARG B 1 51 ? -17.141 -23.766 -0.01 1 92.69 51 ARG B CA 1
ATOM 2076 C C . ARG B 1 51 ? -16.703 -24.016 -1.445 1 92.69 51 ARG B C 1
ATOM 2078 O O . ARG B 1 51 ? -15.594 -23.641 -1.836 1 92.69 51 ARG B O 1
ATOM 2085 N N . SER B 1 52 ? -17.516 -24.609 -2.215 1 93.62 52 SER B N 1
ATOM 2086 C CA . SER B 1 52 ? -17.172 -24.969 -3.588 1 93.62 52 SER B CA 1
ATOM 2087 C C . SER B 1 52 ? -17.125 -23.734 -4.484 1 93.62 52 SER B C 1
ATOM 2089 O O . SER B 1 52 ? -16.531 -23.766 -5.562 1 93.62 52 SER B O 1
ATOM 2091 N N . ASN B 1 53 ? -17.75 -22.656 -4.047 1 94.06 53 ASN B N 1
ATOM 2092 C CA . ASN B 1 53 ? -17.781 -21.422 -4.824 1 94.06 53 ASN B CA 1
ATOM 2093 C C . ASN B 1 53 ? -16.531 -20.578 -4.578 1 94.06 53 ASN B C 1
ATOM 2095 O O . ASN B 1 53 ? -16.266 -19.641 -5.328 1 94.06 53 ASN B O 1
ATOM 2099 N N . LEU B 1 54 ? -15.836 -20.891 -3.51 1 93.81 54 LEU B N 1
ATOM 2100 C CA . LEU B 1 54 ? -14.656 -20.094 -3.172 1 93.81 54 LEU B CA 1
ATOM 2101 C C . LEU B 1 54 ? -13.484 -20.453 -4.074 1 93.81 54 LEU B C 1
ATOM 2103 O O . LEU B 1 54 ? -13.242 -21.625 -4.348 1 93.81 54 LEU B O 1
ATOM 2107 N N . PRO B 1 55 ? -12.852 -19.406 -4.562 1 91.06 55 PRO B N 1
ATOM 2108 C CA . PRO B 1 55 ? -11.625 -19.703 -5.309 1 91.06 55 PRO B CA 1
ATOM 2109 C C . PRO B 1 55 ? -10.5 -20.219 -4.414 1 91.06 55 PRO B C 1
ATOM 2111 O O . PRO B 1 55 ? -10.727 -20.484 -3.23 1 91.06 55 PRO B O 1
ATOM 2114 N N . ARG B 1 56 ? -9.359 -20.422 -5.047 1 86.56 56 ARG B N 1
ATOM 2115 C CA . ARG B 1 56 ? -8.195 -20.812 -4.258 1 86.56 56 ARG B CA 1
ATOM 2116 C C . ARG B 1 56 ? -7.773 -19.688 -3.312 1 86.56 56 ARG B C 1
ATOM 2118 O O . ARG B 1 56 ? -7.453 -18.578 -3.756 1 86.56 56 ARG B O 1
ATOM 2125 N N . LEU B 1 57 ? -7.891 -20 -2.01 1 90.38 57 LEU B N 1
ATOM 2126 C CA . LEU B 1 57 ? -7.512 -19.062 -0.958 1 90.38 57 LEU B CA 1
ATOM 2127 C C . LEU B 1 57 ? -6.055 -19.25 -0.554 1 90.38 57 LEU B C 1
ATOM 2129 O O . LEU B 1 57 ? -5.527 -20.359 -0.639 1 90.38 57 LEU B O 1
ATOM 2133 N N . THR B 1 58 ? -5.484 -18.172 -0.231 1 85.75 58 THR B N 1
ATOM 2134 C CA . THR B 1 58 ? -4.184 -18.328 0.412 1 85.75 58 THR B CA 1
ATOM 2135 C C . THR B 1 58 ? -4.324 -19.031 1.755 1 85.75 58 THR B C 1
ATOM 2137 O O . THR B 1 58 ? -5.422 -19.094 2.318 1 85.75 58 THR B O 1
ATOM 2140 N N . GLN B 1 59 ? -3.262 -19.531 2.217 1 85.94 59 GLN B N 1
ATOM 2141 C CA . GLN B 1 59 ? -3.305 -20.266 3.477 1 85.94 59 GLN B CA 1
ATOM 2142 C C . GLN B 1 59 ? -3.797 -19.391 4.617 1 85.94 59 GLN B C 1
ATOM 2144 O O . GLN B 1 59 ? -4.68 -19.781 5.379 1 85.94 59 GLN B O 1
ATOM 2149 N N . PRO B 1 60 ? -3.338 -18.156 4.715 1 86.88 60 PRO B N 1
ATOM 2150 C CA . PRO B 1 60 ? -3.84 -17.312 5.793 1 86.88 60 PRO B CA 1
ATOM 2151 C C . PRO B 1 60 ? -5.332 -17.016 5.668 1 86.88 60 PRO B C 1
ATOM 2153 O O . PRO B 1 60 ? -6.043 -16.953 6.676 1 86.88 60 PRO B O 1
ATOM 2156 N N . GLN B 1 61 ? -5.789 -16.859 4.504 1 92.12 61 GLN B N 1
ATOM 2157 C CA . GLN B 1 61 ? -7.211 -16.609 4.273 1 92.12 61 GLN B CA 1
ATOM 2158 C C . GLN B 1 61 ? -8.047 -17.828 4.68 1 92.12 61 GLN B C 1
ATOM 2160 O O . GLN B 1 61 ? -9.07 -17.688 5.359 1 92.12 61 GLN B O 1
ATOM 2165 N N . ARG B 1 62 ? -7.562 -18.953 4.258 1 93.56 62 ARG B N 1
ATOM 2166 C CA . ARG B 1 62 ? -8.266 -20.188 4.578 1 93.56 62 ARG B CA 1
ATOM 2167 C C . ARG B 1 62 ? -8.305 -20.422 6.086 1 93.56 62 ARG B C 1
ATOM 2169 O O . ARG B 1 62 ? -9.352 -20.766 6.637 1 93.56 62 ARG B O 1
ATOM 2176 N N . ASP B 1 63 ? -7.207 -20.188 6.68 1 93 63 ASP B N 1
ATOM 2177 C CA . ASP B 1 63 ? -7.113 -20.391 8.125 1 93 63 ASP B CA 1
ATOM 2178 C C . ASP B 1 63 ? -8.047 -19.438 8.875 1 93 63 ASP B C 1
ATOM 2180 O O . ASP B 1 63 ? -8.57 -19.797 9.938 1 93 63 ASP B O 1
ATOM 2184 N N . LEU B 1 64 ? -8.258 -18.344 8.289 1 94.06 64 LEU B N 1
ATOM 2185 C CA . LEU B 1 64 ? -9.086 -17.328 8.945 1 94.06 64 LEU B CA 1
ATOM 2186 C C . LEU B 1 64 ? -10.562 -17.688 8.836 1 94.06 64 LEU B C 1
ATOM 2188 O O . LEU B 1 64 ? -11.273 -17.719 9.844 1 94.06 64 LEU B O 1
ATOM 2192 N N . ILE B 1 65 ? -11 -18.109 7.684 1 95.38 65 ILE B N 1
ATOM 2193 C CA . ILE B 1 65 ? -12.445 -18.172 7.504 1 95.38 65 ILE B CA 1
ATOM 2194 C C . ILE B 1 65 ? -12.914 -19.625 7.582 1 95.38 65 ILE B C 1
ATOM 2196 O O . ILE B 1 65 ? -14.102 -19.891 7.738 1 95.38 65 ILE B O 1
ATOM 2200 N N . LEU B 1 66 ? -11.961 -20.562 7.383 1 93.56 66 LEU B N 1
ATOM 2201 C CA . LEU B 1 66 ? -12.219 -22 7.5 1 93.56 66 LEU B CA 1
ATOM 2202 C C . LEU B 1 66 ? -11.188 -22.672 8.398 1 93.56 66 LEU B C 1
ATOM 2204 O O . LEU B 1 66 ? -10.453 -23.562 7.957 1 93.56 66 LEU B O 1
ATOM 2208 N N . PRO B 1 67 ? -11.289 -22.312 9.641 1 92.12 67 PRO B N 1
ATOM 2209 C CA . PRO B 1 67 ? -10.289 -22.906 10.531 1 92.12 67 PRO B CA 1
ATOM 2210 C C . PRO B 1 67 ? -10.461 -24.406 10.695 1 92.12 67 PRO B C 1
ATOM 2212 O O . PRO B 1 67 ? -11.57 -24.922 10.539 1 92.12 67 PRO B O 1
ATOM 2215 N N . ARG B 1 68 ? -9.281 -25.031 10.906 1 89.56 68 ARG B N 1
ATOM 2216 C CA . ARG B 1 68 ? -9.289 -26.484 11.07 1 89.56 68 ARG B CA 1
ATOM 2217 C C . ARG B 1 68 ? -10.172 -26.891 12.242 1 89.56 68 ARG B C 1
ATOM 2219 O O . ARG B 1 68 ? -10.844 -27.922 12.188 1 89.56 68 ARG B O 1
ATOM 2226 N N . SER B 1 69 ? -10.016 -26.094 13.211 1 89.94 69 SER B N 1
ATOM 2227 C CA . SER B 1 69 ? -10.836 -26.328 14.398 1 89.94 69 SER B CA 1
ATOM 2228 C C . SER B 1 69 ? -11.672 -25.109 14.742 1 89.94 69 SER B C 1
ATOM 2230 O O . SER B 1 69 ? -11.195 -23.969 14.625 1 89.94 69 SER B O 1
ATOM 2232 N N . GLY B 1 70 ? -12.898 -25.391 15.031 1 90.62 70 GLY B N 1
ATOM 2233 C CA . GLY B 1 70 ? -13.773 -24.297 15.414 1 90.62 70 GLY B CA 1
ATOM 2234 C C . GLY B 1 70 ? -14.344 -23.547 14.219 1 90.62 70 GLY B C 1
ATOM 2235 O O . GLY B 1 70 ? -14.602 -24.141 13.172 1 90.62 70 GLY B O 1
ATOM 2236 N N . ARG B 1 71 ? -14.828 -22.297 14.547 1 92.06 71 ARG B N 1
ATOM 2237 C CA . ARG B 1 71 ? -15.422 -21.438 13.523 1 92.06 71 ARG B CA 1
ATOM 2238 C C . ARG B 1 71 ? -14.906 -20.016 13.633 1 92.06 71 ARG B C 1
ATOM 2240 O O . ARG B 1 71 ? -14.414 -19.609 14.688 1 92.06 71 ARG B O 1
ATOM 2247 N N . TYR B 1 72 ? -14.984 -19.328 12.5 1 93.5 72 TYR B N 1
ATOM 2248 C CA . TYR B 1 72 ? -14.672 -17.906 12.523 1 93.5 72 TYR B CA 1
ATOM 2249 C C . TYR B 1 72 ? -15.617 -17.156 13.461 1 93.5 72 TYR B C 1
ATOM 2251 O O . TYR B 1 72 ? -16.828 -17.297 13.352 1 93.5 72 TYR B O 1
ATOM 2259 N N . SER B 1 73 ? -15.023 -16.422 14.359 1 90.19 73 SER B N 1
ATOM 2260 C CA . SER B 1 73 ? -15.836 -15.727 15.352 1 90.19 73 SER B CA 1
ATOM 2261 C C . SER B 1 73 ? -15.602 -14.219 15.305 1 90.19 73 SER B C 1
ATOM 2263 O O . SER B 1 73 ? -15.984 -13.492 16.219 1 90.19 73 SER B O 1
ATOM 2265 N N . GLY B 1 74 ? -15.047 -13.758 14.281 1 92.06 74 GLY B N 1
ATOM 2266 C CA . GLY B 1 74 ? -14.758 -12.336 14.195 1 92.06 74 GLY B CA 1
ATOM 2267 C C . GLY B 1 74 ? -15.898 -11.531 13.594 1 92.06 74 GLY B C 1
ATOM 2268 O O . GLY B 1 74 ? -16.984 -12.07 13.359 1 92.06 74 GLY B O 1
ATOM 2269 N N . ASP B 1 75 ? -15.719 -10.227 13.516 1 95 75 ASP B N 1
ATOM 2270 C CA . ASP B 1 75 ? -16.703 -9.32 12.945 1 95 75 ASP B CA 1
ATOM 2271 C C . ASP B 1 75 ? -16.203 -8.719 11.633 1 95 75 ASP B C 1
ATOM 2273 O O . ASP B 1 75 ? -16.5 -7.566 11.32 1 95 75 ASP B O 1
ATOM 2277 N N . TYR B 1 76 ? -15.266 -9.453 11.023 1 96.5 76 TYR B N 1
ATOM 2278 C CA . TYR B 1 76 ? -14.711 -9.141 9.711 1 96.5 76 TYR B CA 1
ATOM 2279 C C . TYR B 1 76 ? -13.633 -8.07 9.82 1 96.5 76 TYR B C 1
ATOM 2281 O O . TYR B 1 76 ? -13 -7.715 8.828 1 96.5 76 TYR B O 1
ATOM 2289 N N . SER B 1 77 ? -13.297 -7.535 11.023 1 94.75 77 SER B N 1
ATOM 2290 C CA . SER B 1 77 ? -12.297 -6.488 11.195 1 94.75 77 SER B CA 1
ATOM 2291 C C . SER B 1 77 ? -10.898 -6.988 10.852 1 94.75 77 SER B C 1
ATOM 2293 O O . SER B 1 77 ? -10 -6.191 10.57 1 94.75 77 SER B O 1
ATOM 2295 N N . ASP B 1 78 ? -10.727 -8.312 10.797 1 94.12 78 ASP B N 1
ATOM 2296 C CA . ASP B 1 78 ? -9.422 -8.914 10.547 1 94.12 78 ASP B CA 1
ATOM 2297 C C . ASP B 1 78 ? -9.289 -9.344 9.086 1 94.12 78 ASP B C 1
ATOM 2299 O O . ASP B 1 78 ? -8.297 -9.969 8.703 1 94.12 78 ASP B O 1
ATOM 2303 N N . MET B 1 79 ? -10.266 -9.016 8.258 1 95.94 79 MET B N 1
ATOM 2304 C CA . MET B 1 79 ? -10.227 -9.383 6.848 1 95.94 79 MET B CA 1
ATOM 2305 C C . MET B 1 79 ? -9.672 -8.234 6.004 1 95.94 79 MET B C 1
ATOM 2307 O O . MET B 1 79 ? -10.07 -7.086 6.18 1 95.94 79 MET B O 1
ATOM 2311 N N . ASP B 1 80 ? -8.781 -8.562 5.152 1 94.12 80 ASP B N 1
ATOM 2312 C CA . ASP B 1 80 ? -8.25 -7.527 4.27 1 94.12 80 ASP B CA 1
ATOM 2313 C C . ASP B 1 80 ? -9.141 -7.34 3.045 1 94.12 80 ASP B C 1
ATOM 2315 O O . ASP B 1 80 ? -10.086 -8.102 2.834 1 94.12 80 ASP B O 1
ATOM 2319 N N . ILE B 1 81 ? -8.82 -6.383 2.301 1 95.62 81 ILE B N 1
ATOM 2320 C CA . ILE B 1 81 ? -9.68 -5.953 1.201 1 95.62 81 ILE B CA 1
ATOM 2321 C C . ILE B 1 81 ? -9.75 -7.055 0.144 1 95.62 81 ILE B C 1
ATOM 2323 O O . ILE B 1 81 ? -10.781 -7.234 -0.503 1 95.62 81 ILE B O 1
ATOM 2327 N N . SER B 1 82 ? -8.711 -7.863 -0.056 1 94.88 82 SER B N 1
ATOM 2328 C CA . SER B 1 82 ? -8.703 -8.938 -1.04 1 94.88 82 SER B CA 1
ATOM 2329 C C . SER B 1 82 ? -9.672 -10.055 -0.646 1 94.88 82 SER B C 1
ATOM 2331 O O . SER B 1 82 ? -10.422 -10.555 -1.484 1 94.88 82 SER B O 1
ATOM 2333 N N . LEU B 1 83 ? -9.625 -10.406 0.593 1 96.5 83 LEU B N 1
ATOM 2334 C CA . LEU B 1 83 ? -10.539 -11.43 1.084 1 96.5 83 LEU B CA 1
ATOM 2335 C C . LEU B 1 83 ? -11.984 -10.938 1.019 1 96.5 83 LEU B C 1
ATOM 2337 O O . LEU B 1 83 ? -12.875 -11.688 0.613 1 96.5 83 LEU B O 1
ATOM 2341 N N . LEU B 1 84 ? -12.203 -9.734 1.423 1 97.88 84 LEU B N 1
ATOM 2342 C CA . LEU B 1 84 ? -13.539 -9.164 1.365 1 97.88 84 LEU B CA 1
ATOM 2343 C C . LEU B 1 84 ? -14.094 -9.211 -0.057 1 97.88 84 LEU B C 1
ATOM 2345 O O . LEU B 1 84 ? -15.25 -9.578 -0.268 1 97.88 84 LEU B O 1
ATOM 2349 N N . TYR B 1 85 ? -13.266 -8.891 -1.015 1 97.75 85 TYR B N 1
ATOM 2350 C CA . TYR B 1 85 ? -13.664 -8.961 -2.416 1 97.75 85 TYR B CA 1
ATOM 2351 C C . TYR B 1 85 ? -14.062 -10.383 -2.795 1 97.75 85 TYR B C 1
ATOM 2353 O O . TYR B 1 85 ? -15.102 -10.594 -3.428 1 97.75 85 TYR B O 1
ATOM 2361 N N . LEU B 1 86 ? -13.289 -11.336 -2.42 1 97.25 86 LEU B N 1
ATOM 2362 C CA . LEU B 1 86 ? -13.539 -12.727 -2.771 1 97.25 86 LEU B CA 1
ATOM 2363 C C . LEU B 1 86 ? -14.859 -13.211 -2.188 1 97.25 86 LEU B C 1
ATOM 2365 O O . LEU B 1 86 ? -15.617 -13.914 -2.855 1 97.25 86 LEU B O 1
ATOM 2369 N N . LEU B 1 87 ? -15.094 -12.828 -1.013 1 98.12 87 LEU B N 1
ATOM 2370 C CA . LEU B 1 87 ? -16.312 -13.266 -0.343 1 98.12 87 LEU B CA 1
ATOM 2371 C C . LEU B 1 87 ? -17.531 -12.609 -0.965 1 98.12 87 LEU B C 1
ATOM 2373 O O . LEU B 1 87 ? -18.516 -13.289 -1.28 1 98.12 87 LEU B O 1
ATOM 2377 N N . LEU B 1 88 ? -17.5 -11.344 -1.192 1 98.56 88 LEU B N 1
ATOM 2378 C CA . LEU B 1 88 ? -18.625 -10.617 -1.785 1 98.56 88 LEU B CA 1
ATOM 2379 C C . LEU B 1 88 ? -18.938 -11.156 -3.178 1 98.56 88 LEU B C 1
ATOM 2381 O O . LEU B 1 88 ? -20.109 -11.305 -3.539 1 98.56 88 LEU B O 1
ATOM 2385 N N . ARG B 1 89 ? -17.922 -11.445 -3.875 1 98.12 89 ARG B N 1
ATOM 2386 C CA . ARG B 1 89 ? -18.047 -11.93 -5.246 1 98.12 89 ARG B CA 1
ATOM 2387 C C . ARG B 1 89 ? -18.625 -13.336 -5.273 1 98.12 89 ARG B C 1
ATOM 2389 O O . ARG B 1 89 ? -19.438 -13.664 -6.145 1 98.12 89 ARG B O 1
ATOM 2396 N N . ASN B 1 90 ? -18.297 -14.148 -4.324 1 97.56 90 ASN B N 1
ATOM 2397 C CA . ASN B 1 90 ? -18.469 -15.578 -4.562 1 97.56 90 ASN B CA 1
ATOM 2398 C C . ASN B 1 90 ? -19.562 -16.172 -3.672 1 97.56 90 ASN B C 1
ATOM 2400 O O . ASN B 1 90 ? -20.125 -17.219 -3.986 1 97.56 90 ASN B O 1
ATOM 2404 N N . ILE B 1 91 ? -19.875 -15.492 -2.578 1 96.88 91 ILE B N 1
ATOM 2405 C CA . ILE B 1 91 ? -20.781 -16.219 -1.7 1 96.88 91 ILE B CA 1
ATOM 2406 C C . ILE B 1 91 ? -21.906 -15.297 -1.249 1 96.88 91 ILE B C 1
ATOM 2408 O O . ILE B 1 91 ? -22.688 -15.641 -0.353 1 96.88 91 ILE B O 1
ATOM 2412 N N . CYS B 1 92 ? -22 -14.086 -1.803 1 97.5 92 CYS B N 1
ATOM 2413 C CA . CYS B 1 92 ? -23.031 -13.141 -1.369 1 97.5 92 CYS B CA 1
ATOM 2414 C C . CYS B 1 92 ? -24.141 -13.023 -2.408 1 97.5 92 CYS B C 1
ATOM 2416 O O . CYS B 1 92 ? -25 -12.148 -2.301 1 97.5 92 CYS B O 1
ATOM 2418 N N . ASN B 1 93 ? -24.109 -13.82 -3.463 1 95.56 93 ASN B N 1
ATOM 2419 C CA . ASN B 1 93 ? -25.141 -13.875 -4.492 1 95.56 93 ASN B CA 1
ATOM 2420 C C . ASN B 1 93 ? -25.406 -12.5 -5.105 1 95.56 93 ASN B C 1
ATOM 2422 O O . ASN B 1 93 ? -26.547 -12.094 -5.258 1 95.56 93 ASN B O 1
ATOM 2426 N N . ILE B 1 94 ? -24.375 -11.719 -5.277 1 97.88 94 ILE B N 1
ATOM 2427 C CA . ILE B 1 94 ? -24.453 -10.438 -5.977 1 97.88 94 ILE B CA 1
ATOM 2428 C C . ILE B 1 94 ? -24.359 -10.664 -7.48 1 97.88 94 ILE B C 1
ATOM 2430 O O . ILE B 1 94 ? -23.422 -11.312 -7.961 1 97.88 94 ILE B O 1
ATOM 2434 N N . GLN B 1 95 ? -25.281 -10.133 -8.18 1 97.81 95 GLN B N 1
ATOM 2435 C CA . GLN B 1 95 ? -25.297 -10.297 -9.633 1 97.81 95 GLN B CA 1
ATOM 2436 C C . GLN B 1 95 ? -24.094 -9.617 -10.273 1 97.81 95 GLN B C 1
ATOM 2438 O O . GLN B 1 95 ? -23.781 -8.469 -9.961 1 97.81 95 GLN B O 1
ATOM 2443 N N . PRO B 1 96 ? -23.438 -10.344 -11.172 1 98.12 96 PRO B N 1
ATOM 2444 C CA . PRO B 1 96 ? -22.328 -9.711 -11.875 1 98.12 96 PRO B CA 1
ATOM 2445 C C . PRO B 1 96 ? -22.766 -8.523 -12.734 1 98.12 96 PRO B C 1
ATOM 2447 O O . PRO B 1 96 ? -23.891 -8.508 -13.234 1 98.12 96 PRO B O 1
ATOM 2450 N N . HIS B 1 97 ? -21.906 -7.629 -12.852 1 98.06 97 HIS B N 1
ATOM 2451 C CA . HIS B 1 97 ? -22.188 -6.535 -13.781 1 98.06 97 HIS B CA 1
ATOM 2452 C C . HIS B 1 97 ? -22.047 -7 -15.234 1 98.06 97 HIS B C 1
ATOM 2454 O O . HIS B 1 97 ? -21.656 -8.141 -15.484 1 98.06 97 HIS B O 1
ATOM 2460 N N . SER B 1 98 ? -22.25 -6.156 -16.188 1 96.69 98 SER B N 1
ATOM 2461 C CA . SER B 1 98 ? -22.406 -6.52 -17.594 1 96.69 98 SER B CA 1
ATOM 2462 C C . SER B 1 98 ? -21.125 -7.121 -18.156 1 96.69 98 SER B C 1
ATOM 2464 O O . SER B 1 98 ? -21.172 -7.98 -19.031 1 96.69 98 SER B O 1
ATOM 2466 N N . ASN B 1 99 ? -19.984 -6.715 -17.672 1 97.25 99 ASN B N 1
ATOM 2467 C CA . ASN B 1 99 ? -18.703 -7.223 -18.156 1 97.25 99 ASN B CA 1
ATOM 2468 C C . ASN B 1 99 ? -18.219 -8.398 -17.312 1 97.25 99 ASN B C 1
ATOM 2470 O O . ASN B 1 99 ? -17.062 -8.836 -17.438 1 97.25 99 ASN B O 1
ATOM 2474 N N . GLN B 1 100 ? -19.031 -8.789 -16.391 1 97.31 100 GLN B N 1
ATOM 2475 C CA . GLN B 1 100 ? -18.75 -9.938 -15.531 1 97.31 100 GLN B CA 1
ATOM 2476 C C . GLN B 1 100 ? -17.719 -9.586 -14.461 1 97.31 100 GLN B C 1
ATOM 2478 O O . GLN B 1 100 ? -16.875 -8.703 -14.672 1 97.31 100 GLN B O 1
ATOM 2483 N N . TRP B 1 101 ? -17.688 -10.32 -13.367 1 96.88 101 TRP B N 1
ATOM 2484 C CA . TRP B 1 101 ? -16.75 -10.125 -12.266 1 96.88 101 TRP B CA 1
ATOM 2485 C C . TRP B 1 101 ? -15.312 -10.211 -12.75 1 96.88 101 TRP B C 1
ATOM 2487 O O . TRP B 1 101 ? -14.984 -11.07 -13.578 1 96.88 101 TRP B O 1
ATOM 2497 N N . GLY B 1 102 ? -14.461 -9.391 -12.18 1 93.75 102 GLY B N 1
ATOM 2498 C CA . GLY B 1 102 ? -13.047 -9.484 -12.484 1 93.75 102 GLY B CA 1
ATOM 2499 C C . GLY B 1 102 ? -12.633 -8.633 -13.672 1 93.75 102 GLY B C 1
ATOM 2500 O O . GLY B 1 102 ? -11.445 -8.383 -13.883 1 93.75 102 GLY B O 1
ATOM 2501 N N . ASN B 1 103 ? -13.656 -8.18 -14.414 1 94.25 103 ASN B N 1
ATOM 2502 C CA . ASN B 1 103 ? -13.383 -7.309 -15.547 1 94.25 103 ASN B CA 1
ATOM 2503 C C . ASN B 1 103 ? -13.742 -5.859 -15.234 1 94.25 103 ASN B C 1
ATOM 2505 O O . ASN B 1 103 ? -14.539 -5.59 -14.344 1 94.25 103 ASN B O 1
ATOM 2509 N N . ALA B 1 104 ? -13.094 -4.973 -15.992 1 93.75 104 ALA B N 1
ATOM 2510 C CA . ALA B 1 104 ? -13.391 -3.557 -15.797 1 93.75 104 ALA B CA 1
ATOM 2511 C C . ALA B 1 104 ? -14.844 -3.248 -16.125 1 93.75 104 ALA B C 1
ATOM 2513 O O . ALA B 1 104 ? -15.32 -3.564 -17.219 1 93.75 104 ALA B O 1
ATOM 2514 N N . PRO B 1 105 ? -15.516 -2.658 -15.211 1 96.75 105 PRO B N 1
ATOM 2515 C CA . PRO B 1 105 ? -16.906 -2.299 -15.5 1 96.75 105 PRO B CA 1
ATOM 2516 C C . PRO B 1 105 ? -17.016 -1.139 -16.484 1 96.75 105 PRO B C 1
ATOM 2518 O O . PRO B 1 105 ? -16.094 -0.334 -16.609 1 96.75 105 PRO B O 1
ATOM 2521 N N . ASP B 1 106 ? -18.172 -1.108 -17.125 1 96.06 106 ASP B N 1
ATOM 2522 C CA . ASP B 1 106 ? -18.484 0.077 -17.922 1 96.06 106 ASP B CA 1
ATOM 2523 C C . ASP B 1 106 ? -18.547 1.324 -17.031 1 96.06 106 ASP B C 1
ATOM 2525 O O . ASP B 1 106 ? -19.047 1.272 -15.906 1 96.06 106 ASP B O 1
ATOM 2529 N N . ILE B 1 107 ? -18.172 2.412 -17.609 1 92.81 107 ILE B N 1
ATOM 2530 C CA . ILE B 1 107 ? -18.047 3.664 -16.875 1 92.81 107 ILE B CA 1
ATOM 2531 C C . ILE B 1 107 ? -19.422 4.066 -16.312 1 92.81 107 ILE B C 1
ATOM 2533 O O . ILE B 1 107 ? -19.5 4.648 -15.227 1 92.81 107 ILE B O 1
ATOM 2537 N N . SER B 1 108 ? -20.484 3.695 -16.953 1 93.81 108 SER B N 1
ATOM 2538 C CA . SER B 1 108 ? -21.812 4.145 -16.562 1 93.81 108 SER B CA 1
ATOM 2539 C C . SER B 1 108 ? -22.484 3.131 -15.648 1 93.81 108 SER B C 1
ATOM 2541 O O . SER B 1 108 ? -23.578 3.385 -15.133 1 93.81 108 SER B O 1
ATOM 2543 N N . ASP B 1 109 ? -21.922 1.975 -15.43 1 96.44 109 ASP B N 1
ATOM 2544 C CA . ASP B 1 109 ? -22.531 0.927 -14.609 1 96.44 109 ASP B CA 1
ATOM 2545 C C . ASP B 1 109 ? -22.344 1.225 -13.117 1 96.44 109 ASP B C 1
ATOM 2547 O O . ASP B 1 109 ? -21.219 1.241 -12.617 1 96.44 109 ASP B O 1
ATOM 2551 N N . A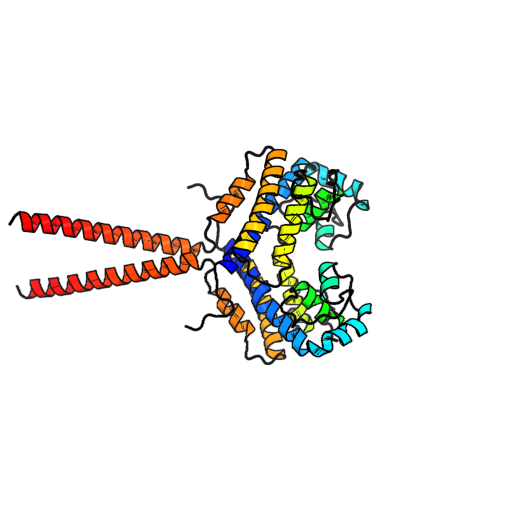SN B 1 110 ? -23.406 1.395 -12.453 1 93.62 110 ASN B N 1
ATOM 2552 C CA . ASN B 1 110 ? -23.344 1.721 -11.031 1 93.62 110 ASN B CA 1
ATOM 2553 C C . ASN B 1 110 ? -23.891 0.578 -10.172 1 93.62 110 ASN B C 1
ATOM 2555 O O . ASN B 1 110 ? -24.281 0.791 -9.023 1 93.62 110 ASN B O 1
ATOM 2559 N N . SER B 1 111 ? -23.875 -0.565 -10.781 1 97.25 111 SER B N 1
ATOM 2560 C CA . SER B 1 111 ? -24.312 -1.718 -10 1 97.25 111 SER B CA 1
ATOM 2561 C C . SER B 1 111 ? -23.344 -2.012 -8.859 1 97.25 111 SER B C 1
ATOM 2563 O O . SER B 1 111 ? -22.203 -1.537 -8.867 1 97.25 111 SER B O 1
ATOM 2565 N N . LEU B 1 112 ? -23.812 -2.752 -7.934 1 98.12 112 LEU B N 1
ATOM 2566 C CA . LEU B 1 112 ? -23.016 -3.088 -6.762 1 98.12 112 LEU B CA 1
ATOM 2567 C C . LEU B 1 112 ? -21.75 -3.834 -7.168 1 98.12 112 LEU B C 1
ATOM 2569 O O . LEU B 1 112 ? -20.656 -3.504 -6.703 1 98.12 112 LEU B O 1
ATOM 2573 N N . SER B 1 113 ? -21.922 -4.809 -8.023 1 98.62 113 SER B N 1
ATOM 2574 C CA . SER B 1 113 ? -20.781 -5.59 -8.484 1 98.62 113 SER B CA 1
ATOM 2575 C C . SER B 1 113 ? -19.781 -4.715 -9.219 1 98.62 113 SER B C 1
ATOM 2577 O O . SER B 1 113 ? -18.562 -4.902 -9.078 1 98.62 113 SER B O 1
ATOM 2579 N N . ALA B 1 114 ? -20.25 -3.768 -9.984 1 98.69 114 ALA B N 1
ATOM 2580 C CA . ALA B 1 114 ? -19.359 -2.844 -10.688 1 98.69 114 ALA B CA 1
ATOM 2581 C C . ALA B 1 114 ? -18.547 -2.002 -9.703 1 98.69 114 ALA B C 1
ATOM 2583 O O . ALA B 1 114 ? -17.344 -1.812 -9.883 1 98.69 114 ALA B O 1
ATOM 2584 N N . SER B 1 115 ? -19.219 -1.55 -8.688 1 98.75 115 SER B N 1
ATOM 2585 C CA . SER B 1 115 ? -18.562 -0.71 -7.684 1 98.75 115 SER B CA 1
ATOM 2586 C C . SER B 1 115 ? -17.516 -1.491 -6.91 1 98.75 115 SER B C 1
ATOM 2588 O O . SER B 1 115 ? -16.406 -0.989 -6.664 1 98.75 115 SER B O 1
ATOM 2590 N N . ILE B 1 116 ? -17.828 -2.697 -6.555 1 98.81 116 ILE B N 1
ATOM 2591 C CA . ILE B 1 116 ? -16.891 -3.555 -5.84 1 98.81 116 ILE B CA 1
ATOM 2592 C C . ILE B 1 116 ? -15.664 -3.814 -6.711 1 98.81 116 ILE B C 1
ATOM 2594 O O . ILE B 1 116 ? -14.531 -3.727 -6.238 1 98.81 116 ILE B O 1
ATOM 2598 N N . ASP B 1 117 ? -15.867 -4.051 -7.988 1 98.44 117 ASP B N 1
ATOM 2599 C CA . ASP B 1 117 ? -14.75 -4.312 -8.898 1 98.44 117 ASP B CA 1
ATOM 2600 C C . ASP B 1 117 ? -13.914 -3.057 -9.117 1 98.44 117 ASP B C 1
ATOM 2602 O O . ASP B 1 117 ? -12.695 -3.141 -9.281 1 98.44 117 ASP B O 1
ATOM 2606 N N . ARG B 1 118 ? -14.523 -1.893 -9.102 1 98.06 118 ARG B N 1
ATOM 2607 C CA . ARG B 1 118 ? -13.773 -0.649 -9.234 1 98.06 118 ARG B CA 1
ATOM 2608 C C . ARG B 1 118 ? -12.812 -0.465 -8.062 1 98.06 118 ARG B C 1
ATOM 2610 O O . ARG B 1 118 ? -11.664 -0.049 -8.258 1 98.06 118 ARG B O 1
ATOM 2617 N N . ILE B 1 119 ? -13.273 -0.796 -6.883 1 98.06 119 ILE B N 1
ATOM 2618 C CA . ILE B 1 119 ? -12.422 -0.692 -5.699 1 98.06 119 ILE B CA 1
ATOM 2619 C C . ILE B 1 119 ? -11.266 -1.688 -5.805 1 98.06 119 ILE B C 1
ATOM 2621 O O . ILE B 1 119 ? -10.117 -1.35 -5.516 1 98.06 119 ILE B O 1
ATOM 2625 N N . ARG B 1 120 ? -11.562 -2.893 -6.223 1 96.81 120 ARG B N 1
ATOM 2626 C CA . ARG B 1 120 ? -10.523 -3.904 -6.414 1 96.81 120 ARG B CA 1
ATOM 2627 C C . ARG B 1 120 ? -9.484 -3.436 -7.422 1 96.81 120 ARG B C 1
ATOM 2629 O O . ARG B 1 120 ? -8.281 -3.561 -7.18 1 96.81 120 ARG B O 1
ATOM 2636 N N . GLU B 1 121 ? -9.945 -2.889 -8.547 1 95.56 121 GLU B N 1
ATOM 2637 C CA . GLU B 1 121 ? -9.031 -2.434 -9.594 1 95.56 121 GLU B CA 1
ATOM 2638 C C . GLU B 1 121 ? -8.148 -1.292 -9.102 1 95.56 121 GLU B C 1
ATOM 2640 O O . GLU B 1 121 ? -6.953 -1.258 -9.391 1 95.56 121 GLU B O 1
ATOM 2645 N N . ALA B 1 122 ? -8.75 -0.395 -8.422 1 95.88 122 ALA B N 1
ATOM 2646 C CA . ALA B 1 122 ? -7.996 0.726 -7.867 1 95.88 122 ALA B CA 1
ATOM 2647 C C . ALA B 1 122 ? -6.922 0.239 -6.898 1 95.88 122 ALA B C 1
ATOM 2649 O O . ALA B 1 122 ? -5.773 0.681 -6.957 1 95.88 122 ALA B O 1
ATOM 2650 N N . ARG B 1 123 ? -7.305 -0.657 -6.035 1 93.81 123 ARG B N 1
ATOM 2651 C CA . ARG B 1 123 ? -6.367 -1.227 -5.074 1 93.81 123 ARG B CA 1
ATOM 2652 C C . ARG B 1 123 ? -5.219 -1.935 -5.789 1 93.81 123 ARG B C 1
ATOM 2654 O O . ARG B 1 123 ? -4.055 -1.767 -5.418 1 93.81 123 ARG B O 1
ATOM 2661 N N . ASN B 1 124 ? -5.527 -2.709 -6.805 1 91.19 124 ASN B N 1
ATOM 2662 C CA . ASN B 1 124 ? -4.504 -3.422 -7.566 1 91.19 124 ASN B CA 1
ATOM 2663 C C . ASN B 1 124 ? -3.533 -2.455 -8.234 1 91.19 124 ASN B C 1
ATOM 2665 O O . ASN B 1 124 ? -2.328 -2.709 -8.273 1 91.19 124 ASN B O 1
ATOM 2669 N N . LYS B 1 125 ? -4.078 -1.391 -8.734 1 90.75 125 LYS B N 1
ATOM 2670 C CA . LYS B 1 125 ? -3.248 -0.383 -9.383 1 90.75 125 LYS B CA 1
ATOM 2671 C C . LYS B 1 125 ? -2.236 0.21 -8.406 1 90.75 125 LYS B C 1
ATOM 2673 O O . LYS B 1 125 ? -1.086 0.463 -8.773 1 90.75 125 LYS B O 1
ATOM 2678 N N . VAL B 1 126 ? -2.641 0.368 -7.195 1 90.69 126 VAL B N 1
ATOM 2679 C CA . VAL B 1 126 ? -1.794 1.032 -6.211 1 90.69 126 VAL B CA 1
ATOM 2680 C C . VAL B 1 126 ? -0.803 0.031 -5.621 1 90.69 126 VAL B C 1
ATOM 2682 O O . VAL B 1 126 ? 0.393 0.316 -5.523 1 90.69 126 VAL B O 1
ATOM 2685 N N . VAL B 1 127 ? -1.209 -1.155 -5.316 1 86.06 127 VAL B N 1
ATOM 2686 C CA . VAL B 1 127 ? -0.389 -2.107 -4.574 1 86.06 127 VAL B CA 1
ATOM 2687 C C . VAL B 1 127 ? 0.577 -2.809 -5.523 1 86.06 127 VAL B C 1
ATOM 2689 O O . VAL B 1 127 ? 1.639 -3.277 -5.105 1 86.06 127 VAL B O 1
ATOM 2692 N N . HIS B 1 128 ? 0.227 -2.867 -6.723 1 86.19 128 HIS B N 1
ATOM 2693 C CA . HIS B 1 128 ? 1.082 -3.531 -7.699 1 86.19 128 HIS B CA 1
ATOM 2694 C C . HIS B 1 128 ? 1.768 -2.518 -8.609 1 86.19 128 HIS B C 1
ATOM 2696 O O . HIS B 1 128 ? 2.117 -2.838 -9.75 1 86.19 128 HIS B O 1
ATOM 2702 N N . SER B 1 129 ? 1.883 -1.427 -8.125 1 84.25 129 SER B N 1
ATOM 2703 C CA . SER B 1 129 ? 2.588 -0.396 -8.883 1 84.25 129 SER B CA 1
ATOM 2704 C C . SER B 1 129 ? 4.094 -0.638 -8.875 1 84.25 129 SER B C 1
ATOM 2706 O O . SER B 1 129 ? 4.633 -1.191 -7.914 1 84.25 129 SER B O 1
ATOM 2708 N N . SER B 1 130 ? 4.691 -0.217 -9.945 1 85.12 130 SER B N 1
ATOM 2709 C CA . SER B 1 130 ? 6.148 -0.249 -10.031 1 85.12 130 SER B CA 1
ATOM 2710 C C . SER B 1 130 ? 6.762 1.036 -9.484 1 85.12 130 SER B C 1
ATOM 2712 O O . SER B 1 130 ? 7.984 1.149 -9.383 1 85.12 130 SER B O 1
ATOM 2714 N N . SER B 1 131 ? 5.898 1.935 -9.117 1 80.5 131 SER B N 1
ATOM 2715 C CA . SER B 1 131 ? 6.344 3.229 -8.609 1 80.5 131 SER B CA 1
ATOM 2716 C C . SER B 1 131 ? 5.633 3.59 -7.312 1 80.5 131 SER B C 1
ATOM 2718 O O . SER B 1 131 ? 4.551 3.072 -7.027 1 80.5 131 SER B O 1
ATOM 2720 N N . THR B 1 132 ? 6.301 4.395 -6.613 1 80.56 132 THR B N 1
ATOM 2721 C CA . THR B 1 132 ? 5.707 4.887 -5.375 1 80.56 132 THR B CA 1
ATOM 2722 C C . THR B 1 132 ? 4.992 6.211 -5.605 1 80.56 132 THR B C 1
ATOM 2724 O O . THR B 1 132 ? 4.676 6.93 -4.656 1 80.56 132 THR B O 1
ATOM 2727 N N . THR B 1 133 ? 4.828 6.531 -6.863 1 91.5 133 THR B N 1
ATOM 2728 C CA . THR B 1 133 ? 4.289 7.855 -7.141 1 91.5 133 THR B CA 1
ATOM 2729 C C . THR B 1 133 ? 3.045 7.758 -8.023 1 91.5 133 THR B C 1
ATOM 2731 O O . THR B 1 133 ? 2.891 6.801 -8.781 1 91.5 133 THR B O 1
ATOM 2734 N N . LEU B 1 134 ? 2.168 8.68 -7.785 1 95.25 134 LEU B N 1
ATOM 2735 C CA . LEU B 1 134 ? 1.031 8.977 -8.648 1 95.25 134 LEU B CA 1
ATOM 2736 C C . LEU B 1 134 ? 1.018 10.453 -9.039 1 95.25 134 LEU B C 1
ATOM 2738 O O . LEU B 1 134 ? 0.979 11.328 -8.172 1 95.25 134 LEU B O 1
ATOM 2742 N N . THR B 1 135 ? 1.104 10.719 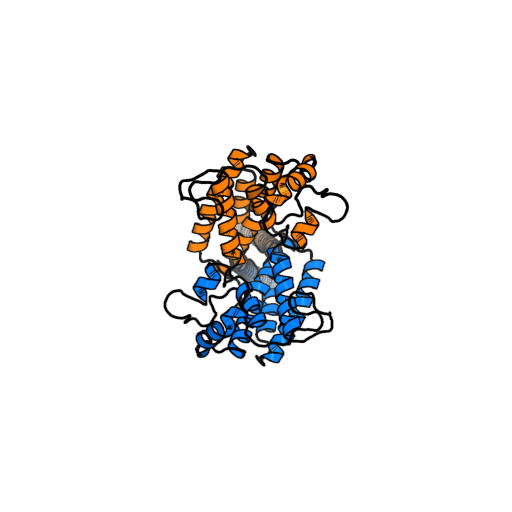-10.328 1 95.81 135 THR B N 1
ATOM 2743 C CA . THR B 1 135 ? 0.953 12.109 -10.75 1 95.81 135 THR B CA 1
ATOM 2744 C C . THR B 1 135 ? -0.406 12.656 -10.328 1 95.81 135 THR B C 1
ATOM 2746 O O . THR B 1 135 ? -1.304 11.898 -9.961 1 95.81 135 THR B O 1
ATOM 2749 N N . GLN B 1 136 ? -0.533 13.945 -10.406 1 96.12 136 GLN B N 1
ATOM 2750 C CA . GLN B 1 136 ? -1.808 14.547 -10.039 1 96.12 136 GLN B CA 1
ATOM 2751 C C . GLN B 1 136 ? -2.934 14.055 -10.945 1 96.12 136 GLN B C 1
ATOM 2753 O O . GLN B 1 136 ? -4.051 13.82 -10.477 1 96.12 136 GLN B O 1
ATOM 2758 N N . THR B 1 137 ? -2.646 13.883 -12.156 1 97.31 137 THR B N 1
ATOM 2759 C CA . THR B 1 137 ? -3.648 13.414 -13.102 1 97.31 137 THR B CA 1
ATOM 2760 C C . THR B 1 137 ? -4.051 11.969 -12.797 1 97.31 137 THR B C 1
ATOM 2762 O O . THR B 1 137 ? -5.238 11.648 -12.742 1 97.31 137 THR B O 1
ATOM 2765 N N . GLU B 1 138 ? -3.084 11.109 -12.57 1 95.81 138 GLU B N 1
ATOM 2766 C CA . GLU B 1 138 ? -3.357 9.719 -12.234 1 95.81 138 GLU B CA 1
ATOM 2767 C C . GLU B 1 138 ? -4.172 9.609 -10.945 1 95.81 138 GLU B C 1
ATOM 2769 O O . GLU B 1 138 ? -5.098 8.805 -10.859 1 95.81 138 GLU B O 1
ATOM 2774 N N . PHE B 1 139 ? -3.82 10.445 -10.016 1 97.56 139 PHE B N 1
ATOM 2775 C CA . PHE B 1 139 ? -4.488 10.453 -8.719 1 97.56 139 PHE B CA 1
ATOM 2776 C C . PHE B 1 139 ? -5.941 10.891 -8.852 1 97.56 139 PHE B C 1
ATOM 2778 O O . PHE B 1 139 ? -6.844 10.258 -8.305 1 97.56 139 PHE B O 1
ATOM 2785 N N . SER B 1 140 ? -6.105 11.93 -9.625 1 97.62 140 SER B N 1
ATOM 2786 C CA . SER B 1 140 ? -7.457 12.445 -9.844 1 97.62 140 SER B CA 1
ATOM 2787 C C . SER B 1 140 ? -8.336 11.414 -10.539 1 97.62 140 SER B C 1
ATOM 2789 O O . SER B 1 140 ? -9.508 11.25 -10.18 1 97.62 140 SER B O 1
ATOM 2791 N N . ASP B 1 141 ? -7.793 10.742 -11.492 1 96.5 141 ASP B N 1
ATOM 2792 C CA . ASP B 1 141 ? -8.539 9.711 -12.195 1 96.5 141 ASP B CA 1
ATOM 2793 C C . ASP B 1 141 ? -8.891 8.555 -11.266 1 96.5 141 ASP B C 1
ATOM 2795 O O . ASP B 1 141 ? -10.031 8.086 -11.25 1 96.5 141 ASP B O 1
ATOM 2799 N N . LEU B 1 142 ? -7.93 8.148 -10.523 1 97.06 142 LEU B N 1
ATOM 2800 C CA . LEU B 1 142 ? -8.141 7.074 -9.562 1 97.06 142 LEU B CA 1
ATOM 2801 C C . LEU B 1 142 ? -9.203 7.457 -8.539 1 97.06 142 LEU B C 1
ATOM 2803 O O . LEU B 1 142 ? -10.094 6.66 -8.234 1 97.06 142 LEU B O 1
ATOM 2807 N N . LEU B 1 143 ? -9.133 8.68 -8.102 1 97.44 143 LEU B N 1
ATOM 2808 C CA . LEU B 1 143 ? -10.07 9.172 -7.094 1 97.44 143 LEU B CA 1
ATOM 2809 C C . LEU B 1 143 ? -11.492 9.219 -7.652 1 97.44 143 LEU B C 1
ATOM 2811 O O . LEU B 1 143 ? -12.453 8.945 -6.93 1 97.44 143 LEU B O 1
ATOM 2815 N N . SER B 1 144 ? -11.57 9.617 -8.836 1 96.38 144 SER B N 1
ATOM 2816 C CA . SER B 1 144 ? -12.891 9.68 -9.461 1 96.38 144 SER B CA 1
ATOM 2817 C C . SER B 1 144 ? -13.547 8.305 -9.508 1 96.38 144 SER B C 1
ATOM 2819 O O . SER B 1 144 ? -14.734 8.164 -9.211 1 96.38 144 SER B O 1
ATOM 2821 N N . GLU B 1 145 ? -12.789 7.309 -9.812 1 95.81 145 GLU B N 1
ATOM 2822 C CA . GLU B 1 145 ? -13.297 5.941 -9.859 1 95.81 145 GLU B CA 1
ATOM 2823 C C . GLU B 1 145 ? -13.688 5.449 -8.469 1 95.81 145 GLU B C 1
ATOM 2825 O O . GLU B 1 145 ? -14.742 4.844 -8.289 1 95.81 145 GLU B O 1
ATOM 2830 N N . ILE B 1 146 ? -12.844 5.73 -7.555 1 97.88 146 ILE B N 1
ATOM 2831 C CA . ILE B 1 146 ? -13.094 5.297 -6.184 1 97.88 146 ILE B CA 1
ATOM 2832 C C . ILE B 1 146 ? -14.336 5.996 -5.641 1 97.88 146 ILE B C 1
ATOM 2834 O O . ILE B 1 146 ? -15.188 5.363 -5.012 1 97.88 146 ILE B O 1
ATOM 2838 N N . LYS B 1 147 ? -14.43 7.273 -5.918 1 97.44 147 LYS B N 1
ATOM 2839 C CA . LYS B 1 147 ? -15.547 8.047 -5.395 1 97.44 147 LYS B CA 1
ATOM 2840 C C . LYS B 1 147 ? -16.875 7.527 -5.941 1 97.44 147 LYS B C 1
ATOM 2842 O O . LYS B 1 147 ? -17.844 7.391 -5.195 1 97.44 147 LYS B O 1
ATOM 2847 N N . MET B 1 148 ? -16.891 7.258 -7.203 1 97 148 MET B N 1
ATOM 2848 C CA . MET B 1 148 ? -18.109 6.707 -7.809 1 97 148 MET B CA 1
ATOM 2849 C C . MET B 1 148 ? -18.516 5.418 -7.105 1 97 148 MET B C 1
ATOM 2851 O O . MET B 1 148 ? -19.703 5.223 -6.812 1 97 148 MET B O 1
ATOM 2855 N N . ALA B 1 149 ? -17.578 4.562 -6.879 1 98.44 149 ALA B N 1
ATOM 2856 C CA . ALA B 1 149 ? -17.844 3.281 -6.23 1 98.44 149 ALA B CA 1
ATOM 2857 C C . ALA B 1 149 ? -18.312 3.48 -4.789 1 98.44 149 ALA B C 1
ATOM 2859 O O . ALA B 1 149 ? -19.297 2.887 -4.359 1 98.44 149 ALA B O 1
ATOM 2860 N N . VAL B 1 150 ? -17.641 4.352 -4.082 1 98.62 150 VAL B N 1
ATOM 2861 C CA . VAL B 1 150 ? -17.906 4.586 -2.666 1 98.62 150 VAL B CA 1
ATOM 2862 C C . VAL B 1 150 ? -19.297 5.18 -2.498 1 98.62 150 VAL B C 1
ATOM 2864 O O . VAL B 1 150 ? -20.062 4.746 -1.636 1 98.62 150 VAL B O 1
ATOM 2867 N N . VAL B 1 151 ? -19.594 6.113 -3.305 1 98.19 151 VAL B N 1
ATOM 2868 C CA . VAL B 1 151 ? -20.906 6.762 -3.236 1 98.19 151 VAL B CA 1
ATOM 2869 C C . VAL B 1 151 ? -22 5.738 -3.516 1 98.19 151 VAL B C 1
ATOM 2871 O O . VAL B 1 151 ? -23.016 5.699 -2.814 1 98.19 151 VAL B O 1
ATOM 2874 N N . SER B 1 152 ? -21.797 4.926 -4.504 1 98.12 152 SER B N 1
ATOM 2875 C CA . SER B 1 152 ? -22.781 3.91 -4.871 1 98.12 152 SER B CA 1
ATOM 2876 C C . SER B 1 152 ? -23.016 2.924 -3.73 1 98.12 152 SER B C 1
ATOM 2878 O O . SER B 1 152 ? -24.156 2.596 -3.406 1 98.12 152 SER B O 1
ATOM 2880 N N . ILE B 1 153 ? -21.984 2.479 -3.102 1 98.62 153 ILE B N 1
ATOM 2881 C CA . ILE B 1 153 ? -22.109 1.482 -2.041 1 98.62 153 ILE B CA 1
ATOM 2882 C C . ILE B 1 153 ? -22.703 2.127 -0.792 1 98.62 153 ILE B C 1
ATOM 2884 O O . ILE B 1 153 ? -23.516 1.511 -0.092 1 98.62 153 ILE B O 1
ATOM 2888 N N . ASP B 1 154 ? -22.297 3.35 -0.524 1 98.62 154 ASP B N 1
ATOM 2889 C CA . ASP B 1 154 ? -22.938 4.074 0.579 1 98.62 154 ASP B CA 1
ATOM 2890 C C . ASP B 1 154 ? -24.438 4.152 0.395 1 98.62 154 ASP B C 1
ATOM 2892 O O . ASP B 1 154 ? -25.203 3.975 1.353 1 98.62 154 ASP B O 1
ATOM 2896 N N . SER B 1 155 ? -24.828 4.512 -0.785 1 98.06 155 SER B N 1
ATOM 2897 C CA . SER B 1 155 ? -26.25 4.586 -1.09 1 98.06 155 SER B CA 1
ATOM 2898 C C . SER B 1 155 ? -26.938 3.236 -0.873 1 98.06 155 SER B C 1
ATOM 2900 O O . SER B 1 155 ? -28.016 3.168 -0.278 1 98.06 155 SER B O 1
ATOM 2902 N N . TYR B 1 156 ? -26.312 2.201 -1.35 1 97.81 156 TYR B N 1
ATOM 2903 C CA . TYR B 1 156 ? -26.844 0.856 -1.174 1 97.81 156 TYR B CA 1
ATOM 2904 C C . TYR B 1 156 ? -27.016 0.522 0.304 1 97.81 156 TYR B C 1
ATOM 2906 O O . TYR B 1 156 ? -28.016 -0.063 0.708 1 97.81 156 TYR B O 1
ATOM 2914 N N . LEU B 1 157 ? -26.062 0.908 1.119 1 98.19 157 LEU B N 1
ATOM 2915 C CA . LEU B 1 157 ? -26.047 0.587 2.543 1 98.19 157 LEU B CA 1
ATOM 2916 C C . LEU B 1 157 ? -26.922 1.558 3.328 1 98.19 157 LEU B C 1
ATOM 2918 O O . LEU B 1 157 ? -27.188 1.333 4.508 1 98.19 157 LEU B O 1
ATOM 2922 N N . SER B 1 158 ? -27.297 2.609 2.711 1 97.62 158 SER B N 1
ATOM 2923 C CA . SER B 1 158 ? -28.062 3.656 3.375 1 97.62 158 SER B CA 1
ATOM 2924 C C . SER B 1 158 ? -27.391 4.102 4.668 1 97.62 158 SER B C 1
ATOM 2926 O O . SER B 1 158 ? -28.031 4.129 5.727 1 97.62 158 SER B O 1
ATOM 2928 N N . ASN B 1 159 ? -26.094 4.492 4.57 1 96.69 159 ASN B N 1
ATOM 2929 C CA . ASN B 1 159 ? -25.297 4.75 5.766 1 96.69 159 ASN B CA 1
ATOM 2930 C C . ASN B 1 159 ? -24.922 6.227 5.875 1 96.69 159 ASN B C 1
ATOM 2932 O O . ASN B 1 159 ? -23.844 6.559 6.383 1 96.69 159 ASN B O 1
ATOM 2936 N N . ASN B 1 160 ? -25.688 7.156 5.309 1 95.56 160 ASN B N 1
ATOM 2937 C CA . ASN B 1 160 ? -25.531 8.602 5.406 1 95.56 160 ASN B CA 1
ATOM 2938 C C . ASN B 1 160 ? -24.156 9.047 4.91 1 95.56 160 ASN B C 1
ATOM 2940 O O . ASN B 1 160 ? -23.484 9.844 5.562 1 95.56 160 ASN B O 1
ATOM 2944 N N . LYS B 1 161 ? -23.625 8.445 3.859 1 97.12 161 LYS B N 1
ATOM 2945 C CA . LYS B 1 161 ? -22.406 8.836 3.16 1 97.12 161 LYS B CA 1
ATOM 2946 C C . LYS B 1 161 ? -21.188 8.727 4.074 1 97.12 161 LYS B C 1
ATOM 2948 O O . LYS B 1 161 ? -20.281 9.555 3.998 1 97.12 161 LYS B O 1
ATOM 2953 N N . GLN B 1 162 ? -21.234 7.773 4.926 1 97.38 162 GLN B N 1
ATOM 2954 C CA . GLN B 1 162 ? -20.203 7.594 5.949 1 97.38 162 GLN B CA 1
ATOM 2955 C C . GLN B 1 162 ? -18.812 7.477 5.32 1 97.38 162 GLN B C 1
ATOM 2957 O O . GLN B 1 162 ? -17.875 8.156 5.738 1 97.38 162 GLN B O 1
ATOM 2962 N N . TYR B 1 163 ? -18.688 6.684 4.359 1 98.12 163 TYR B N 1
ATOM 2963 C CA . TYR B 1 163 ? -17.359 6.387 3.82 1 98.12 163 TYR B CA 1
ATOM 2964 C C . TYR B 1 163 ? -16.953 7.434 2.797 1 98.12 163 TYR B C 1
ATOM 2966 O O . TYR B 1 163 ? -15.758 7.723 2.643 1 98.12 163 TYR B O 1
ATOM 2974 N N . GLU B 1 164 ? -17.938 8.055 2.123 1 98.06 164 GLU B N 1
ATOM 2975 C CA . GLU B 1 164 ? -17.625 9.234 1.317 1 98.06 164 GLU B CA 1
ATOM 2976 C C . GLU B 1 164 ? -17.016 10.344 2.17 1 98.06 164 GLU B C 1
ATOM 2978 O O . GLU B 1 164 ? -16.047 10.992 1.758 1 98.06 164 GLU B O 1
ATOM 2983 N N . TYR B 1 165 ? -17.594 10.5 3.35 1 97.56 165 TYR B N 1
ATOM 2984 C CA . TYR B 1 165 ? -17.047 11.492 4.273 1 97.56 165 TYR B CA 1
ATOM 2985 C C . TYR B 1 165 ? -15.633 11.133 4.691 1 97.56 165 TYR B C 1
ATOM 2987 O O . TYR B 1 165 ? -14.758 12 4.777 1 97.56 165 TYR B O 1
ATOM 2995 N N . GLY B 1 166 ? -15.445 9.859 4.941 1 97.31 166 GLY B N 1
ATOM 2996 C CA . GLY B 1 166 ? -14.109 9.398 5.289 1 97.31 166 GLY B CA 1
ATOM 2997 C C . GLY B 1 166 ? -13.086 9.656 4.199 1 97.31 166 GLY B C 1
ATOM 2998 O O . GLY B 1 166 ? -11.984 10.125 4.48 1 97.31 166 GLY B O 1
ATOM 2999 N N . MET B 1 167 ? -13.453 9.398 2.984 1 97.5 167 MET B N 1
ATOM 3000 C CA . MET B 1 167 ? -12.578 9.633 1.843 1 97.5 167 MET B CA 1
ATOM 3001 C C . MET B 1 167 ? -12.266 11.117 1.695 1 97.5 167 MET B C 1
ATOM 3003 O O . MET B 1 167 ? -11.102 11.492 1.515 1 97.5 167 MET B O 1
ATOM 3007 N N . ASN B 1 168 ? -13.273 11.945 1.784 1 96.75 168 ASN B N 1
ATOM 3008 C CA . ASN B 1 168 ? -13.102 13.391 1.654 1 96.75 168 ASN B CA 1
ATOM 3009 C C . ASN B 1 168 ? -12.211 13.945 2.762 1 96.75 168 ASN B C 1
ATOM 3011 O O . ASN B 1 168 ? -11.414 14.859 2.523 1 96.75 168 ASN B O 1
ATOM 3015 N N . PHE B 1 169 ? -12.43 13.414 3.92 1 97.12 169 PHE B N 1
ATOM 3016 C CA . PHE B 1 169 ? -11.594 13.805 5.043 1 97.12 169 PHE B CA 1
ATOM 3017 C C . PHE B 1 169 ? -10.117 13.531 4.746 1 97.12 169 PHE B C 1
ATOM 3019 O O . PHE B 1 169 ? -9.266 14.391 4.965 1 97.12 169 PHE B O 1
ATOM 3026 N N . LEU B 1 170 ? -9.82 12.391 4.164 1 96.69 170 LEU B N 1
ATOM 3027 C CA . LEU B 1 170 ? -8.453 11.953 3.922 1 96.69 170 LEU B CA 1
ATOM 3028 C C . LEU B 1 170 ? -7.805 12.789 2.816 1 96.69 170 LEU B C 1
ATOM 3030 O O . LEU B 1 170 ? -6.578 12.922 2.771 1 96.69 170 LEU B O 1
ATOM 3034 N N . LEU B 1 171 ? -8.609 13.352 1.947 1 95.94 171 LEU B N 1
ATOM 3035 C CA . LEU B 1 171 ? -8.086 14.172 0.864 1 95.94 171 LEU B CA 1
ATOM 3036 C C . LEU B 1 171 ? -7.473 15.461 1.406 1 95.94 171 LEU B C 1
ATOM 3038 O O . LEU B 1 171 ? -6.617 16.062 0.757 1 95.94 171 LEU B O 1
ATOM 3042 N N . LYS B 1 172 ? -7.828 15.828 2.619 1 93 172 LYS B N 1
ATOM 3043 C CA . LYS B 1 172 ? -7.359 17.078 3.197 1 93 172 LYS B CA 1
ATOM 3044 C C . LYS B 1 172 ? -6.445 16.828 4.395 1 93 172 LYS B C 1
ATOM 3046 O O . LYS B 1 172 ? -5.758 17.734 4.859 1 93 172 LYS B O 1
ATOM 3051 N N . GLU B 1 173 ? -6.449 15.625 4.812 1 93.94 173 GLU B N 1
ATOM 3052 C CA . GLU B 1 173 ? -5.719 15.25 6.023 1 93.94 173 GLU B CA 1
ATOM 3053 C C . GLU B 1 173 ? -4.211 15.25 5.781 1 93.94 173 GLU B C 1
ATOM 3055 O O . GLU B 1 173 ? -3.752 14.859 4.703 1 93.94 173 GLU B O 1
ATOM 3060 N N . THR B 1 174 ? -3.463 15.648 6.789 1 92.81 174 THR B N 1
ATOM 3061 C CA . THR B 1 174 ? -2.008 15.578 6.719 1 92.81 174 THR B CA 1
ATOM 3062 C C . THR B 1 174 ? -1.536 14.125 6.727 1 92.81 174 THR B C 1
ATOM 3064 O O . THR B 1 174 ? -2.166 13.266 7.348 1 92.81 174 THR B O 1
ATOM 3067 N N . MET B 1 175 ? -0.428 13.922 6.051 1 93.06 175 MET B N 1
ATOM 3068 C CA . MET B 1 175 ? 0.167 12.586 6.074 1 93.06 175 MET B CA 1
ATOM 3069 C C . MET B 1 175 ? 1.225 12.484 7.164 1 93.06 175 MET B C 1
ATOM 3071 O O . MET B 1 175 ? 1.769 11.398 7.41 1 93.06 175 MET B O 1
ATOM 3075 N N . ASP B 1 176 ? 1.493 13.609 7.832 1 92.75 176 ASP B N 1
ATOM 3076 C CA . ASP B 1 176 ? 2.498 13.68 8.891 1 92.75 176 ASP B CA 1
ATOM 3077 C C . ASP B 1 176 ? 1.957 14.406 10.117 1 92.75 176 ASP B C 1
ATOM 3079 O O . ASP B 1 176 ? 2.178 15.609 10.281 1 92.75 176 ASP B O 1
ATOM 3083 N N . PRO B 1 177 ? 1.361 13.602 10.969 1 91.94 177 PRO B N 1
ATOM 3084 C CA . PRO B 1 177 ? 0.69 14.242 12.102 1 91.94 177 PRO B CA 1
ATOM 3085 C C . PRO B 1 177 ? 1.67 14.898 13.07 1 91.94 177 PRO B C 1
ATOM 3087 O O . PRO B 1 177 ? 1.329 15.891 13.727 1 91.94 177 PRO B O 1
ATOM 3090 N N . GLU B 1 178 ? 2.785 14.391 13.234 1 88.38 178 GLU B N 1
ATOM 3091 C CA . GLU B 1 178 ? 3.77 15.008 14.117 1 88.38 178 GLU B CA 1
ATOM 3092 C C . GLU B 1 178 ? 4.219 16.359 13.578 1 88.38 178 GLU B C 1
ATOM 3094 O O . GLU B 1 178 ? 4.32 17.328 14.336 1 88.38 178 GLU B O 1
ATOM 3099 N N . LEU B 1 179 ? 4.496 16.406 12.312 1 88.56 179 LEU B N 1
ATOM 3100 C CA . LEU B 1 179 ? 4.863 17.672 11.695 1 88.56 179 LEU B CA 1
ATOM 3101 C C . LEU B 1 179 ? 3.709 18.672 11.773 1 88.56 179 LEU B C 1
ATOM 3103 O O . LEU B 1 179 ? 3.932 19.859 11.953 1 88.56 179 LEU B O 1
ATOM 3107 N N . ASP B 1 180 ? 2.553 18.141 11.578 1 88.06 180 ASP B N 1
ATOM 3108 C CA . ASP B 1 180 ? 1.374 19 11.648 1 88.06 180 ASP B CA 1
ATOM 3109 C C . ASP B 1 180 ? 1.237 19.641 13.023 1 88.06 180 ASP B C 1
ATOM 3111 O O . ASP B 1 180 ? 0.946 20.828 13.141 1 88.06 180 ASP B O 1
ATOM 3115 N N . ALA B 1 181 ? 1.406 18.891 14.023 1 87.12 181 ALA B N 1
ATOM 3116 C CA . ALA B 1 181 ? 1.341 19.406 15.383 1 87.12 181 ALA B CA 1
ATOM 3117 C C . ALA B 1 181 ? 2.404 20.484 15.609 1 87.12 181 ALA B C 1
ATOM 3119 O O . ALA B 1 181 ? 2.127 21.531 16.203 1 87.12 181 ALA B O 1
ATOM 3120 N N . PHE B 1 182 ? 3.545 20.188 15.164 1 89.56 182 PHE B N 1
ATOM 3121 C CA . PHE B 1 182 ? 4.641 21.141 15.281 1 89.56 182 PHE B CA 1
ATOM 3122 C C . PHE B 1 182 ? 4.316 22.438 14.523 1 89.56 182 PHE B C 1
ATOM 3124 O O . PHE B 1 182 ? 4.555 23.531 15.031 1 89.56 182 PHE B O 1
ATOM 3131 N N . THR B 1 183 ? 3.783 22.297 13.383 1 88.06 183 THR B N 1
ATOM 3132 C CA . THR B 1 183 ? 3.428 23.438 12.547 1 88.06 183 THR B CA 1
ATOM 3133 C C . THR B 1 183 ? 2.373 24.297 13.234 1 88.06 183 THR B C 1
ATOM 3135 O O . THR B 1 183 ? 2.453 25.531 13.195 1 88.06 183 THR B O 1
ATOM 3138 N N . LYS B 1 184 ? 1.463 23.672 13.797 1 86.5 184 LYS B N 1
ATOM 3139 C CA . LYS B 1 184 ? 0.419 24.406 14.516 1 86.5 184 LYS B CA 1
ATOM 3140 C C . LYS B 1 184 ? 1.002 25.188 15.688 1 86.5 184 LYS B C 1
ATOM 3142 O O . LYS B 1 184 ? 0.578 26.312 15.953 1 86.5 184 LYS B O 1
ATOM 3147 N N . GLN B 1 185 ? 1.934 24.594 16.328 1 86.12 185 GLN B N 1
ATOM 3148 C CA . GLN B 1 185 ? 2.611 25.281 17.406 1 86.12 185 GLN B CA 1
ATOM 3149 C C . GLN B 1 185 ? 3.369 26.5 16.891 1 86.12 185 GLN B C 1
ATOM 3151 O O . GLN B 1 185 ? 3.338 27.578 17.516 1 86.12 185 GLN B O 1
ATOM 3156 N N . LEU B 1 186 ? 4.027 26.328 15.812 1 86.62 186 LEU B N 1
ATOM 3157 C CA . LEU B 1 186 ? 4.773 27.438 15.211 1 86.62 186 LEU B CA 1
ATOM 3158 C C . LEU B 1 186 ? 3.832 28.547 14.773 1 86.62 186 LEU B C 1
ATOM 3160 O O . LEU B 1 186 ? 4.145 29.734 14.938 1 86.62 186 LEU B O 1
ATOM 3164 N N . LYS B 1 187 ? 2.73 28.156 14.211 1 86.44 187 LYS B N 1
ATOM 3165 C CA . LYS B 1 187 ? 1.748 29.141 13.766 1 86.44 187 LYS B CA 1
ATOM 3166 C C . LYS B 1 187 ? 1.219 29.953 14.945 1 86.44 187 LYS B C 1
ATOM 3168 O O . LYS B 1 187 ? 1.033 31.172 14.836 1 86.44 187 LYS B O 1
ATOM 3173 N N . LYS B 1 188 ? 0.974 29.266 15.961 1 85.25 188 LYS B N 1
ATOM 3174 C CA . LYS B 1 188 ? 0.521 29.969 17.156 1 85.25 188 LYS B CA 1
ATOM 3175 C C . LYS B 1 188 ? 1.563 30.969 17.641 1 85.25 188 LYS B C 1
ATOM 3177 O O . LYS B 1 188 ? 1.222 32.094 18.047 1 85.25 188 LYS B O 1
ATOM 3182 N N . GLN B 1 189 ? 2.766 30.562 17.609 1 81.88 189 GLN B N 1
ATOM 3183 C CA . GLN B 1 189 ? 3.852 31.453 18.016 1 81.88 189 GLN B CA 1
ATOM 3184 C C . GLN B 1 189 ? 3.932 32.656 17.094 1 81.88 189 GLN B C 1
ATOM 3186 O O . GLN B 1 189 ? 4.133 33.781 17.578 1 81.88 189 GLN B O 1
ATOM 3191 N N . VAL B 1 190 ? 3.779 32.406 15.875 1 79.81 190 VAL B N 1
ATOM 3192 C CA . VAL B 1 190 ? 3.836 33.5 14.898 1 79.81 190 VAL B CA 1
ATOM 3193 C C . VAL B 1 190 ? 2.666 34.438 15.125 1 79.81 190 VAL B C 1
ATOM 3195 O O . VAL B 1 190 ? 2.838 35.688 15.086 1 79.81 190 VAL B O 1
ATOM 3198 N N . ASP B 1 191 ? 1.531 33.875 15.32 1 79.81 191 ASP B N 1
ATOM 3199 C CA . ASP B 1 191 ? 0.351 34.688 15.586 1 79.81 191 ASP B CA 1
ATOM 3200 C C . ASP B 1 191 ? 0.521 35.5 16.859 1 79.81 191 ASP B C 1
ATOM 3202 O O . ASP B 1 191 ? 0.162 36.688 16.906 1 79.81 191 ASP B O 1
ATOM 3206 N N . ASP B 1 192 ? 1.09 34.938 17.891 1 78.06 192 ASP B N 1
ATOM 3207 C CA . ASP B 1 192 ? 1.334 35.625 19.156 1 78.06 192 ASP B CA 1
ATOM 3208 C C . ASP B 1 192 ? 2.354 36.75 18.984 1 78.06 192 ASP B C 1
ATOM 3210 O O . ASP B 1 192 ? 2.201 37.812 19.562 1 78.06 192 ASP B O 1
ATOM 3214 N N . ASP B 1 193 ? 3.352 36.406 18.219 1 77.12 193 ASP B N 1
ATOM 3215 C CA . ASP B 1 193 ? 4.387 37.406 17.969 1 77.12 193 ASP B CA 1
ATOM 3216 C C . ASP B 1 193 ? 3.826 38.594 17.172 1 77.12 193 ASP B C 1
ATOM 3218 O O . ASP B 1 193 ? 4.188 39.719 17.422 1 77.12 193 ASP B O 1
ATOM 3222 N N . GLN B 1 194 ? 2.982 38.344 16.234 1 76.5 194 GLN B N 1
ATOM 3223 C CA . GLN B 1 194 ? 2.355 39.375 15.461 1 76.5 194 GLN B CA 1
ATOM 3224 C C . GLN B 1 194 ? 1.438 40.25 16.328 1 76.5 194 GLN B C 1
ATOM 3226 O O . GLN B 1 194 ? 1.428 41.469 16.203 1 76.5 194 GLN B O 1
ATOM 3231 N N . LEU B 1 195 ? 0.751 39.562 17.172 1 70.38 195 LEU B N 1
ATOM 3232 C CA . LEU B 1 195 ? -0.112 40.312 18.094 1 70.38 195 LEU B CA 1
ATOM 3233 C C . LEU B 1 195 ? 0.71 41.188 19.016 1 70.38 195 LEU B C 1
ATOM 3235 O O . LEU B 1 195 ? 0.325 42.312 19.312 1 70.38 195 LEU B O 1
ATOM 3239 N N . THR B 1 196 ? 1.772 40.594 19.438 1 67.44 196 THR B N 1
ATOM 3240 C CA . THR B 1 196 ? 2.654 41.344 20.312 1 67.44 196 THR B CA 1
ATOM 3241 C C . THR B 1 196 ? 3.229 42.562 19.578 1 67.44 196 THR B C 1
ATOM 3243 O O . THR B 1 196 ? 3.291 43.656 20.141 1 67.44 196 THR B O 1
ATOM 3246 N N . LYS B 1 197 ? 3.609 42.438 18.359 1 69.44 197 LYS B N 1
ATOM 3247 C CA . LYS B 1 197 ? 4.141 43.531 17.547 1 69.44 197 LYS B CA 1
ATOM 3248 C C . LYS B 1 197 ? 3.092 44.594 17.344 1 69.44 197 LYS B C 1
ATOM 3250 O O . LYS B 1 197 ? 3.398 45.812 17.422 1 69.44 197 LYS B O 1
ATOM 3255 N N . GLU B 1 198 ? 1.923 44.094 17.094 1 68.31 198 GLU B N 1
ATOM 3256 C CA . GLU B 1 198 ? 0.831 45.062 16.875 1 68.31 198 GLU B CA 1
ATOM 3257 C C . GLU B 1 198 ? 0.527 45.844 18.156 1 68.31 198 GLU B C 1
ATOM 3259 O O . GLU B 1 198 ? 0.264 47.031 18.109 1 68.31 198 GLU B O 1
ATOM 3264 N N . LYS B 1 199 ? 0.58 45.219 19.25 1 62.47 199 LYS B N 1
ATOM 3265 C CA . LYS B 1 199 ? 0.349 45.875 20.547 1 62.47 199 LYS B CA 1
ATOM 3266 C C . LYS B 1 199 ? 1.433 46.906 20.844 1 62.47 199 LYS B C 1
ATOM 3268 O O . LYS B 1 199 ? 1.136 48 21.297 1 62.47 199 LYS B O 1
ATOM 3273 N N . VAL B 1 200 ? 2.58 46.531 20.594 1 59.97 200 VAL B N 1
ATOM 3274 C CA . VAL B 1 200 ? 3.703 47.438 20.828 1 59.97 200 VAL B CA 1
ATOM 3275 C C . VAL B 1 200 ? 3.574 48.656 19.906 1 59.97 200 VAL B C 1
ATOM 3277 O O . VAL B 1 200 ? 3.777 49.781 20.344 1 59.97 200 VAL B O 1
ATOM 3280 N N . ALA B 1 201 ? 3.244 48.469 18.672 1 64.25 201 ALA B N 1
ATOM 3281 C CA . ALA B 1 201 ? 3.059 49.531 17.719 1 64.25 201 ALA B CA 1
ATOM 3282 C C . ALA B 1 201 ? 1.951 50.5 18.172 1 64.25 201 ALA B C 1
ATOM 3284 O O . ALA B 1 201 ? 2.098 51.719 18.094 1 64.25 201 ALA B O 1
ATOM 3285 N N . LYS B 1 202 ? 0.896 50.031 18.703 1 63.31 202 LYS B N 1
ATOM 3286 C CA . LYS B 1 202 ? -0.208 50.844 19.188 1 63.31 202 LYS B CA 1
ATOM 3287 C C . LYS B 1 202 ? 0.212 51.656 20.422 1 63.31 202 LYS B C 1
ATOM 3289 O O . LYS B 1 202 ? -0.143 52.812 20.547 1 63.31 202 LYS B O 1
ATOM 3294 N N . LEU B 1 203 ? 0.953 51.062 21.234 1 57.28 203 LEU B N 1
ATOM 3295 C CA . LEU B 1 203 ? 1.445 51.719 22.422 1 57.28 203 LEU B CA 1
ATOM 3296 C C . LEU B 1 203 ? 2.422 52.844 22.047 1 57.28 203 LEU B C 1
ATOM 3298 O O . LEU B 1 203 ? 2.389 53.938 22.641 1 57.28 203 LEU B O 1
ATOM 3302 N N . GLU B 1 204 ? 3.248 52.656 21.109 1 60.59 204 GLU B N 1
ATOM 3303 C CA . GLU B 1 204 ? 4.188 53.656 20.625 1 60.59 204 GLU B CA 1
ATOM 3304 C C . GLU B 1 204 ? 3.451 54.844 19.984 1 60.59 204 GLU B C 1
ATOM 3306 O O . GLU B 1 204 ? 3.818 56 20.188 1 60.59 204 GLU B O 1
ATOM 3311 N N . GLU B 1 205 ? 2.496 54.562 19.203 1 64.06 205 GLU B N 1
ATOM 3312 C CA . GLU B 1 205 ? 1.671 55.594 18.609 1 64.06 205 GLU B CA 1
ATOM 3313 C C . GLU B 1 205 ? 0.999 56.438 19.688 1 64.06 205 GLU B C 1
ATOM 3315 O O . GLU B 1 205 ? 0.914 57.656 19.578 1 64.06 205 GLU B O 1
ATOM 3320 N N . HIS B 1 206 ? 0.592 55.844 20.719 1 61.06 206 HIS B N 1
ATOM 3321 C CA . HIS B 1 206 ? -0.053 56.531 21.812 1 61.06 206 HIS B CA 1
ATOM 3322 C C . HIS B 1 206 ? 0.943 57.406 22.562 1 61.06 206 HIS B C 1
ATOM 3324 O O . HIS B 1 206 ? 0.616 58.531 22.969 1 61.06 206 HIS B O 1
ATOM 3330 N N . VAL B 1 207 ? 2.078 56.969 22.625 1 58.53 207 VAL B N 1
ATOM 3331 C CA . VAL B 1 207 ? 3.117 57.688 23.328 1 58.53 207 VAL B CA 1
ATOM 3332 C C . VAL B 1 207 ? 3.6 58.875 22.453 1 58.53 207 VAL B C 1
ATOM 3334 O O . VAL B 1 207 ? 3.805 59.969 22.953 1 58.53 207 VAL B O 1
ATOM 3337 N N . HIS B 1 208 ? 3.742 58.562 21.281 1 60.41 208 HIS B N 1
ATOM 3338 C CA . HIS B 1 208 ? 4.18 59.625 20.391 1 60.41 208 HIS B CA 1
ATOM 3339 C C . HIS B 1 208 ? 3.041 60.594 20.094 1 60.41 208 HIS B C 1
ATOM 3341 O O . HIS B 1 208 ? 3.279 61.781 19.797 1 60.41 208 HIS B O 1
ATOM 3347 N N . GLY B 1 209 ? 1.917 60.156 19.984 1 56.62 209 GLY B N 1
ATOM 3348 C CA . GLY B 1 209 ? 0.812 61.094 19.844 1 56.62 209 GLY B CA 1
ATOM 3349 C C . GLY B 1 209 ? 0.557 61.906 21.094 1 56.62 209 GLY B C 1
ATOM 3350 O O . GLY B 1 209 ? -0.149 62.938 21.047 1 56.62 209 GLY B O 1
ATOM 3351 N N . LYS B 1 210 ? 0.696 61.344 22.141 1 54.16 210 LYS B N 1
ATOM 3352 C CA . LYS B 1 210 ? 0.599 62.188 23.344 1 54.16 210 LYS B CA 1
ATOM 3353 C C . LYS B 1 210 ? 1.799 63.094 23.469 1 54.16 210 LYS B C 1
ATOM 3355 O O . LYS B 1 210 ? 1.904 63.875 24.438 1 54.16 210 LYS B O 1
ATOM 3360 N N . LYS B 1 211 ? 2.682 63 22.531 1 44.91 211 LYS B N 1
ATOM 3361 C CA . LYS B 1 211 ? 3.598 64.125 22.547 1 44.91 211 LYS B CA 1
ATOM 3362 C C . LYS B 1 211 ? 3.074 65.25 21.656 1 44.91 211 LYS B C 1
ATOM 3364 O O . LYS B 1 211 ? 2.457 65 20.625 1 44.91 211 LYS B O 1
#

InterPro domains:
  IPR041249 DZIP3-like HEPN domain [PF18738] (41-180)

pLDDT: mean 90.9, std 11.24, range [36.75, 98.81]

Sequence (422 aa):
MATNTYSSTPETTNSNRASRILLGPCTDQLRDLLRNRISPANFHHVVTSNRSNLPRLTQPQRDLILPRSGRYSGDYSDMDISLLYLLLRNICNIQPHSNQWGNAPDISDNSLSASIDRIREARNKVVHSSSTTLTQTEFSDLLSEIKMAVVSIDSYLSNNKQYEYGMNFLLKETMDPELDAFTKQLKKQVDDDQLTKEKVAKLEEHVHGKKMATNTYSSTPETTNSNRASRILLGPCTDQLRDLLRNRISPANFHHVVTSNRSNLPRLTQPQRDLILPRSGRYSGDYSDMDISLLYLLLRNICNIQPHSNQWGNAPDISDNSLSASIDRIREARNKVVHSSSTTLTQTEFSDLLSEIKMAVVSIDSYLSNNKQYEYGMNFLLKETMDPELDAFTKQLKKQVDDDQLTKEKVAKLEEHVHGKK